Protein AF-0000000080181540 (afdb_homodimer)

Radius of gyration: 22.52 Å; Cα contacts (8 Å, |Δi|>4): 515; chains: 2; bounding box: 45×67×91 Å

Structure (mmCIF, N/CA/C/O backbone):
data_AF-0000000080181540-model_v1
#
loop_
_entity.id
_entity.type
_entity.pdbx_description
1 polymer 'Uncharacterized protein'
#
loop_
_atom_site.group_PDB
_atom_site.id
_atom_site.type_symbol
_atom_site.label_atom_id
_atom_site.label_alt_id
_atom_site.label_comp_id
_atom_site.label_asym_id
_atom_site.label_entity_id
_atom_site.label_seq_id
_atom_site.pdbx_PDB_ins_code
_atom_site.Cartn_x
_atom_site.Cartn_y
_atom_site.Cartn_z
_atom_site.occupancy
_atom_site.B_iso_or_equiv
_atom_site.auth_seq_id
_atom_site.auth_comp_id
_atom_site.auth_asym_id
_atom_site.auth_atom_id
_atom_site.pdbx_PDB_model_num
ATOM 1 N N . MET A 1 1 ? 17.625 3.254 46.406 1 24.72 1 MET A N 1
ATOM 2 C CA . MET A 1 1 ? 16.547 4.043 45.812 1 24.72 1 MET A CA 1
ATOM 3 C C . MET A 1 1 ? 16.484 3.85 44.312 1 24.72 1 MET A C 1
ATOM 5 O O . MET A 1 1 ? 17.438 4.195 43.594 1 24.72 1 MET A O 1
ATOM 9 N N . PRO A 1 2 ? 15.945 2.736 43.781 1 29.34 2 PRO A N 1
ATOM 10 C CA . PRO A 1 2 ? 15.961 2.256 42.406 1 29.34 2 PRO A CA 1
ATOM 11 C C . PRO A 1 2 ? 15.289 3.225 41.438 1 29.34 2 PRO A C 1
ATOM 13 O O . PRO A 1 2 ? 14.258 3.816 41.75 1 29.34 2 PRO A O 1
ATOM 16 N N . TYR A 1 3 ? 16.047 4.082 40.656 1 28.34 3 TYR A N 1
ATOM 17 C CA . TYR A 1 3 ? 15.773 5.07 39.594 1 28.34 3 TYR A CA 1
ATOM 18 C C . TYR A 1 3 ? 14.734 4.551 38.625 1 28.34 3 TYR A C 1
ATOM 20 O O . TYR A 1 3 ? 14.797 3.396 38.188 1 28.34 3 TYR A O 1
ATOM 28 N N . HIS A 1 4 ? 13.477 5.078 38.75 1 27.89 4 HIS A N 1
ATOM 29 C CA . HIS A 1 4 ? 12.25 4.969 37.969 1 27.89 4 HIS A CA 1
ATOM 30 C C . HIS A 1 4 ? 12.523 5.207 36.469 1 27.89 4 HIS A C 1
ATOM 32 O O . HIS A 1 4 ? 12.406 6.336 36 1 27.89 4 HIS A O 1
ATOM 38 N N . ARG A 1 5 ? 13.5 4.551 35.844 1 31.27 5 ARG A N 1
ATOM 39 C CA . ARG A 1 5 ? 13.766 4.543 34.406 1 31.27 5 ARG A CA 1
ATOM 40 C C . ARG A 1 5 ? 12.508 4.164 33.625 1 31.27 5 ARG A C 1
ATOM 42 O O . ARG A 1 5 ? 12.531 4.105 32.406 1 31.27 5 ARG A O 1
ATOM 49 N N . ARG A 1 6 ? 11.516 3.732 34.281 1 33.19 6 ARG A N 1
ATOM 50 C CA . ARG A 1 6 ? 10.391 3.15 33.562 1 33.19 6 ARG A CA 1
ATOM 51 C C . ARG A 1 6 ? 9.562 4.234 32.875 1 33.19 6 ARG A C 1
ATOM 53 O O . ARG A 1 6 ? 8.797 3.951 31.953 1 33.19 6 ARG A O 1
ATOM 60 N N . ASN A 1 7 ? 9.492 5.477 33.406 1 32.56 7 ASN A N 1
ATOM 61 C CA . ASN A 1 7 ? 8.453 6.398 32.969 1 32.56 7 ASN A CA 1
ATOM 62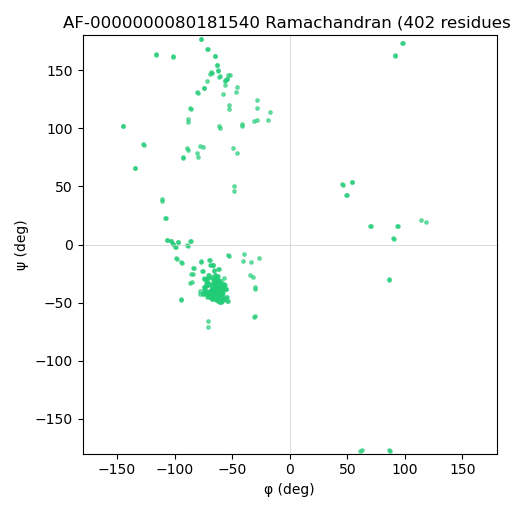 C C . ASN A 1 7 ? 8.859 7.129 31.688 1 32.56 7 ASN A C 1
ATOM 64 O O . ASN A 1 7 ? 8.023 7.723 31.016 1 32.56 7 ASN A O 1
ATOM 68 N N . ARG A 1 8 ? 10.18 7.27 31.453 1 34.5 8 ARG A N 1
ATOM 69 C CA . ARG A 1 8 ? 10.586 8.109 30.344 1 34.5 8 ARG A CA 1
ATOM 70 C C . ARG A 1 8 ? 10.258 7.449 29 1 34.5 8 ARG A C 1
ATOM 72 O O . ARG A 1 8 ? 10.016 8.133 28 1 34.5 8 ARG A O 1
ATOM 79 N N . ASN A 1 9 ? 10.383 6.152 28.984 1 33.97 9 ASN A N 1
ATOM 80 C CA . ASN A 1 9 ? 10.141 5.461 27.734 1 33.97 9 ASN A CA 1
ATOM 81 C C . ASN A 1 9 ? 8.672 5.547 27.312 1 33.97 9 ASN A C 1
ATOM 83 O O . ASN A 1 9 ? 8.367 5.625 26.125 1 33.97 9 ASN A O 1
ATOM 87 N N . THR A 1 10 ? 7.805 5.66 28.375 1 39.31 10 THR A N 1
ATOM 88 C CA . THR A 1 10 ? 6.379 5.797 28.078 1 39.31 10 THR A CA 1
ATOM 89 C C . THR A 1 10 ? 6.062 7.188 27.547 1 39.31 10 THR A C 1
ATOM 91 O O . THR A 1 10 ? 5.219 7.344 26.656 1 39.31 10 THR A O 1
ATOM 94 N N . ALA A 1 11 ? 6.805 8.148 28.125 1 38.81 11 ALA A N 1
ATOM 95 C CA . ALA A 1 11 ? 6.555 9.516 27.656 1 38.81 11 ALA A CA 1
ATOM 96 C C . ALA A 1 11 ? 7.016 9.688 26.219 1 38.81 11 ALA A C 1
ATOM 98 O O . ALA A 1 11 ? 6.359 10.375 25.422 1 38.81 11 ALA A O 1
ATOM 99 N N . ARG A 1 12 ? 8.102 9.148 25.922 1 35.53 12 ARG A N 1
ATOM 100 C CA . ARG A 1 12 ? 8.602 9.305 24.562 1 35.53 12 ARG A CA 1
ATOM 101 C C . ARG A 1 12 ? 7.719 8.562 23.562 1 35.53 12 ARG A C 1
ATOM 103 O O . ARG A 1 12 ? 7.453 9.07 22.469 1 35.53 12 ARG A O 1
ATOM 110 N N . THR A 1 13 ? 7.359 7.406 23.969 1 36.28 13 THR A N 1
ATOM 111 C CA . THR A 1 13 ? 6.449 6.691 23.078 1 36.28 13 THR A CA 1
ATOM 112 C C . THR A 1 13 ? 5.121 7.438 22.953 1 36.28 13 THR A C 1
ATOM 114 O O . THR A 1 13 ? 4.535 7.492 21.875 1 36.28 13 THR A O 1
ATOM 117 N N . LYS A 1 14 ? 4.707 8.086 24.109 1 38.94 14 LYS A N 1
ATOM 118 C CA . LYS A 1 14 ? 3.494 8.898 24.078 1 38.94 14 LYS A CA 1
ATOM 119 C C . LYS A 1 14 ? 3.666 10.109 23.156 1 38.94 14 LYS A C 1
ATOM 121 O O . LYS A 1 14 ? 2.764 10.445 22.391 1 38.94 14 LYS A O 1
ATOM 126 N N . ARG A 1 15 ? 4.824 10.656 23.281 1 37.53 15 ARG A N 1
ATOM 127 C CA . ARG A 1 15 ? 5.102 11.812 22.438 1 37.53 15 ARG A CA 1
ATOM 128 C C . ARG A 1 15 ? 5.195 11.422 20.969 1 37.53 15 ARG A C 1
ATOM 130 O O . ARG A 1 15 ? 4.777 12.18 20.094 1 37.53 15 ARG A O 1
ATOM 137 N N . PHE A 1 16 ? 5.762 10.336 20.781 1 34.97 16 PHE A N 1
ATOM 138 C CA . PHE A 1 16 ? 5.875 9.875 19.406 1 34.97 16 PHE A CA 1
ATOM 139 C C . PHE A 1 16 ? 4.5 9.578 18.812 1 34.97 16 PHE A C 1
ATOM 141 O O . PHE A 1 16 ? 4.215 9.938 17.672 1 34.97 16 PHE A O 1
ATOM 148 N N . GLU A 1 17 ? 3.754 8.875 19.578 1 38.06 17 GLU A N 1
ATOM 149 C CA . GLU A 1 17 ? 2.387 8.609 19.156 1 38.06 17 GLU A CA 1
ATOM 150 C C . GLU A 1 17 ? 1.594 9.906 19 1 38.06 17 GLU A C 1
ATOM 152 O O . GLU A 1 17 ? 0.849 10.07 18.031 1 38.06 17 GLU A O 1
ATOM 157 N N . ASP A 1 18 ? 1.862 10.766 19.938 1 38.16 18 ASP A N 1
ATOM 158 C CA . ASP A 1 18 ? 1.264 12.094 19.875 1 38.16 18 ASP A CA 1
ATOM 159 C C . ASP A 1 18 ? 1.778 12.867 18.672 1 38.16 18 ASP A C 1
ATOM 161 O O . ASP A 1 18 ? 1.017 13.578 18.016 1 38.16 18 ASP A O 1
ATOM 165 N N . ALA A 1 19 ? 2.971 12.734 18.5 1 36.72 19 ALA A N 1
ATOM 166 C CA . ALA A 1 19 ? 3.549 13.508 17.406 1 36.72 19 ALA A CA 1
ATOM 167 C C . ALA A 1 19 ? 3.064 13 16.062 1 36.72 19 ALA A C 1
ATOM 169 O O . ALA A 1 19 ? 2.773 13.789 15.156 1 36.72 19 ALA A O 1
ATOM 170 N N . GLY A 1 20 ? 3.066 11.734 15.922 1 37.88 20 GLY A N 1
ATOM 171 C CA . GLY A 1 20 ? 2.545 11.227 14.664 1 37.88 20 GLY A CA 1
ATOM 172 C C . GLY A 1 20 ? 1.104 11.625 14.406 1 37.88 20 GLY A C 1
ATOM 173 O O . GLY A 1 20 ? 0.758 12.055 13.305 1 37.88 20 GLY A O 1
ATOM 174 N N . LEU A 1 21 ? 0.32 11.461 15.516 1 38.78 21 LEU A N 1
ATOM 175 C CA . LEU A 1 21 ? -1.081 11.852 15.414 1 38.78 21 LEU A CA 1
ATOM 176 C C . LEU A 1 21 ? -1.219 13.367 15.375 1 38.78 21 LEU A C 1
ATOM 178 O O . LEU A 1 21 ? -2.021 13.906 14.609 1 38.78 21 LEU A O 1
ATOM 182 N N . ALA A 1 22 ? -0.462 13.992 16.234 1 39.03 22 ALA A N 1
ATOM 183 C CA . ALA A 1 22 ? -0.49 15.453 16.203 1 39.03 22 ALA A CA 1
ATOM 184 C C . ALA A 1 22 ? -0.076 15.977 14.82 1 39.03 22 ALA A C 1
ATOM 186 O O . ALA A 1 22 ? -0.662 16.938 14.312 1 39.03 22 ALA A O 1
ATOM 187 N N . GLN A 1 23 ? 0.859 15.383 14.344 1 39.62 23 GLN A N 1
ATOM 188 C CA . GLN A 1 23 ? 1.259 15.812 13.008 1 39.62 23 GLN A CA 1
ATOM 189 C C . GLN A 1 23 ? 0.175 15.5 11.977 1 39.62 23 GLN A C 1
ATOM 191 O O . GLN A 1 23 ? -0.087 16.297 11.078 1 39.62 23 GLN A O 1
ATOM 196 N N . HIS A 1 24 ? -0.395 14.32 12.172 1 41.56 24 HIS A N 1
ATOM 197 C CA . HIS A 1 24 ? -1.554 14.031 11.336 1 41.56 24 HIS A CA 1
ATOM 198 C C . HIS A 1 24 ? -2.688 15.016 11.602 1 41.56 24 HIS A C 1
ATOM 200 O O . HIS A 1 24 ? -3.301 15.531 10.664 1 41.56 24 HIS A O 1
ATOM 206 N N . VAL A 1 25 ? -2.887 15.211 12.906 1 42.09 25 VAL A N 1
ATOM 207 C CA . VAL A 1 25 ? -3.895 16.188 13.297 1 42.09 25 VAL A CA 1
ATOM 208 C C . VAL A 1 25 ? -3.498 17.578 12.781 1 42.09 25 VAL A C 1
ATOM 210 O O . VAL A 1 25 ? -4.34 18.328 12.289 1 42.09 25 VAL A O 1
ATOM 213 N N . GLY A 1 26 ? -2.365 17.844 13.031 1 41.84 26 GLY A N 1
ATOM 214 C CA . GLY A 1 26 ? -1.907 19.125 12.531 1 41.84 26 GLY A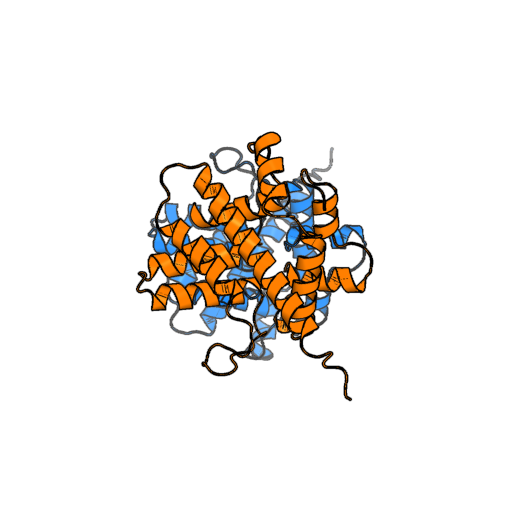 CA 1
ATOM 215 C C . GLY A 1 26 ? -2.041 19.266 11.023 1 41.84 26 GLY A C 1
ATOM 216 O O . GLY A 1 26 ? -2.4 20.328 10.523 1 41.84 26 GLY A O 1
ATOM 217 N N . CYS A 1 27 ? -1.767 18.172 10.406 1 39.34 27 CYS A N 1
ATOM 218 C CA . CYS A 1 27 ? -1.943 18.188 8.961 1 39.34 27 CYS A CA 1
ATOM 219 C C . CYS A 1 27 ? -3.414 18.328 8.594 1 39.34 27 CYS A C 1
ATOM 221 O O . CYS A 1 27 ? -3.754 19.062 7.66 1 39.34 27 CYS A O 1
ATOM 223 N N . CYS A 1 28 ? -4.188 17.5 9.328 1 40.72 28 CYS A N 1
ATOM 224 C CA . CYS A 1 28 ? -5.613 17.656 9.062 1 40.72 28 CYS A CA 1
ATOM 225 C C . CYS A 1 28 ? -6.078 19.062 9.414 1 40.72 28 CYS A C 1
ATOM 227 O O . CYS A 1 28 ? -6.895 19.656 8.695 1 40.72 28 CYS A O 1
ATOM 229 N N . ASP A 1 29 ? -5.574 19.516 10.516 1 42.09 29 ASP A N 1
ATOM 230 C CA . ASP A 1 29 ? -5.953 20.875 10.906 1 42.09 29 ASP A CA 1
ATOM 231 C C . ASP A 1 29 ? -5.453 21.906 9.883 1 42.09 29 ASP A C 1
ATOM 233 O O . ASP A 1 29 ? -6.133 22.891 9.602 1 42.09 29 ASP A O 1
ATOM 237 N N . ARG A 1 30 ? -4.359 21.812 9.43 1 40.66 30 ARG A N 1
ATOM 238 C CA . ARG A 1 30 ? -3.805 22.734 8.453 1 40.66 30 ARG A CA 1
ATOM 239 C C . ARG A 1 30 ? -4.586 22.688 7.145 1 40.66 30 ARG A C 1
ATOM 241 O O . ARG A 1 30 ? -4.789 23.719 6.496 1 40.66 30 ARG A O 1
ATOM 248 N N . LEU A 1 31 ? -4.875 21.531 6.715 1 39.16 31 LEU A N 1
ATOM 249 C CA . LEU A 1 31 ? -5.73 21.453 5.531 1 39.16 31 LEU A CA 1
ATOM 250 C C . LEU A 1 31 ? -7.055 22.172 5.781 1 39.16 31 LEU A C 1
ATOM 252 O O . LEU A 1 31 ? -7.641 22.734 4.855 1 39.16 31 LEU A O 1
ATOM 256 N N . ASP A 1 32 ? -7.488 22.062 6.98 1 37.94 32 ASP A N 1
ATOM 257 C CA . ASP A 1 32 ? -8.703 22.781 7.34 1 37.94 32 ASP A CA 1
ATOM 258 C C . ASP A 1 32 ? -8.477 24.297 7.328 1 37.94 32 ASP A C 1
ATOM 260 O O . ASP A 1 32 ? -9.375 25.062 6.973 1 37.94 32 ASP A O 1
ATOM 264 N N . ALA A 1 33 ? -7.461 24.688 7.883 1 39.09 33 ALA A N 1
ATOM 265 C CA . ALA A 1 33 ? -7.305 26.141 7.977 1 39.09 33 ALA A CA 1
ATOM 266 C C . ALA A 1 33 ? -7.289 26.781 6.594 1 39.09 33 ALA A C 1
ATOM 268 O O . ALA A 1 33 ? -7.645 27.953 6.441 1 39.09 33 ALA A O 1
ATOM 269 N N . GLY A 1 34 ? -6.738 26.188 5.688 1 36.19 34 GLY A N 1
ATOM 270 C CA . GLY A 1 34 ? -6.77 26.859 4.395 1 36.19 34 GLY A CA 1
ATOM 271 C C . GLY A 1 34 ? -8.102 26.719 3.686 1 36.19 34 GLY A C 1
ATOM 272 O O . GLY A 1 34 ? -8.344 27.391 2.682 1 36.19 34 GLY A O 1
ATOM 273 N N . ARG A 1 35 ? -8.734 25.469 3.766 1 39.38 35 ARG A N 1
ATOM 274 C CA . ARG A 1 35 ? -10.023 25.422 3.082 1 39.38 35 ARG A CA 1
ATOM 275 C C . ARG A 1 35 ? -11.148 25.844 4.016 1 39.38 35 ARG A C 1
ATOM 277 O O . ARG A 1 35 ? -11.172 25.469 5.188 1 39.38 35 ARG A O 1
ATOM 284 N N . GLY A 1 36 ? -11.719 26.984 3.918 1 36.34 36 GLY A N 1
ATOM 285 C CA . GLY A 1 36 ? -12.836 27.594 4.621 1 36.34 36 GLY A CA 1
ATOM 286 C C . GLY A 1 36 ? -13.875 26.578 5.078 1 36.34 36 GLY A C 1
ATOM 287 O O . GLY A 1 36 ? -14.508 26.75 6.117 1 36.34 36 GLY A O 1
ATOM 288 N N . ASP A 1 37 ? -14.531 25.844 4.18 1 35.19 37 ASP A N 1
ATOM 289 C CA . ASP A 1 37 ? -15.68 25.016 4.551 1 35.19 37 ASP A CA 1
ATOM 290 C C . ASP A 1 37 ? -15.234 23.703 5.18 1 35.19 37 ASP A C 1
ATOM 292 O O . ASP A 1 37 ? -14.727 22.812 4.488 1 35.19 37 ASP A O 1
ATOM 296 N N . LEU A 1 38 ? -14.812 23.734 6.355 1 38.53 38 LEU A N 1
ATOM 297 C CA . LEU A 1 38 ? -14.461 22.578 7.164 1 38.53 38 LEU A CA 1
ATOM 298 C C . LEU A 1 38 ? -15.57 21.531 7.129 1 38.53 38 LEU A C 1
ATOM 300 O O . LEU A 1 38 ? -16.703 21.812 7.535 1 38.53 38 LEU A O 1
ATOM 304 N N . ASP A 1 39 ? -15.594 20.734 6.152 1 38.56 39 ASP A N 1
ATOM 305 C CA . ASP A 1 39 ? -16.547 19.625 6.242 1 38.56 39 ASP A CA 1
ATOM 306 C C . ASP A 1 39 ? -16.359 18.859 7.543 1 38.56 39 ASP A C 1
ATOM 308 O O . ASP A 1 39 ? -15.234 18.625 7.977 1 38.56 39 ASP A O 1
ATOM 312 N N . PRO A 1 40 ? -17.328 18.766 8.398 1 40.25 40 PRO A N 1
ATOM 313 C CA . PRO A 1 40 ? -17.375 18.047 9.68 1 40.25 40 PRO A CA 1
ATOM 314 C C . PRO A 1 40 ? -16.562 16.75 9.664 1 40.25 40 PRO A C 1
ATOM 316 O O . PRO A 1 40 ? -16.078 16.312 10.711 1 40.25 40 PRO A O 1
ATOM 319 N N . HIS A 1 41 ? -16.406 16.219 8.586 1 39.53 41 HIS A N 1
ATOM 320 C CA . HIS A 1 41 ? -15.664 14.969 8.531 1 39.53 41 HIS A CA 1
ATOM 321 C C . HIS A 1 41 ? -14.18 15.195 8.797 1 39.53 41 HIS A C 1
ATOM 323 O O . HIS A 1 41 ? -13.508 14.344 9.375 1 39.53 41 HIS A O 1
ATOM 329 N N . ARG A 1 42 ? -13.797 16.359 8.5 1 41 42 ARG A N 1
ATOM 330 C CA . ARG A 1 42 ? -12.398 16.703 8.727 1 41 42 ARG A CA 1
ATOM 331 C C . ARG A 1 42 ? -12.117 16.875 10.219 1 41 42 ARG A C 1
ATOM 333 O O . ARG A 1 42 ? -11.047 16.5 10.703 1 41 42 ARG A O 1
ATOM 340 N N . VAL A 1 43 ? -13.062 17.484 10.844 1 40.94 43 VAL A N 1
ATOM 341 C CA . VAL A 1 43 ? -12.961 17.625 12.289 1 40.94 43 VAL A CA 1
ATOM 342 C C . VAL A 1 43 ? -12.844 16.266 12.945 1 40.94 43 VAL A C 1
ATOM 344 O O . VAL A 1 43 ? -12.07 16.078 13.891 1 40.94 43 VAL A O 1
ATOM 347 N N . THR A 1 44 ? -13.484 15.367 12.359 1 41.16 44 THR A N 1
ATOM 348 C CA . THR A 1 44 ? -13.477 14.055 12.984 1 41.16 44 THR A CA 1
ATOM 349 C C . THR A 1 44 ? -12.117 13.375 12.82 1 41.16 44 THR A C 1
ATOM 351 O O . THR A 1 44 ? -11.617 12.758 13.758 1 41.16 44 THR A O 1
ATOM 354 N N . LEU A 1 45 ? -11.508 13.695 11.688 1 43.31 45 LEU A N 1
ATOM 355 C CA . LEU A 1 45 ? -10.195 13.094 11.508 1 43.31 45 LEU A CA 1
ATOM 356 C C . LEU A 1 45 ? -9.172 13.742 12.445 1 43.31 45 LEU A C 1
ATOM 358 O O . LEU A 1 45 ? -8.297 13.062 12.984 1 43.31 45 LEU A O 1
ATOM 362 N N . SER A 1 46 ? -9.359 15.016 12.648 1 43.84 46 SER A N 1
ATOM 363 C CA . SER A 1 46 ? -8.5 15.719 13.586 1 43.84 46 SER A CA 1
ATOM 364 C C . SER A 1 46 ? -8.695 15.211 15.008 1 43.84 46 SER A C 1
ATOM 366 O O . SER A 1 46 ? -7.727 15.008 15.75 1 43.84 46 SER A O 1
ATOM 368 N N . ARG A 1 47 ? -9.961 15.062 15.32 1 42.12 47 ARG A N 1
ATOM 369 C CA . ARG A 1 47 ? -10.258 14.578 16.656 1 42.12 47 ARG A CA 1
ATOM 370 C C . ARG A 1 47 ? -9.828 13.117 16.828 1 42.12 47 ARG A C 1
ATOM 372 O O . ARG A 1 47 ? -9.336 12.727 17.891 1 42.12 47 ARG A O 1
ATOM 379 N N . ALA A 1 48 ? -10.078 12.398 15.789 1 41.56 48 ALA A N 1
ATOM 380 C CA . ALA A 1 48 ? -9.633 11.008 15.859 1 41.56 48 ALA A CA 1
ATOM 381 C C . ALA A 1 48 ? -8.109 10.93 15.969 1 41.56 48 ALA A C 1
ATOM 383 O O . ALA A 1 48 ? -7.582 10.086 16.703 1 41.56 48 ALA A O 1
ATOM 384 N N . ALA A 1 49 ? -7.449 11.781 15.25 1 41.62 49 ALA A N 1
ATOM 385 C CA . ALA A 1 49 ? -5.992 11.836 15.344 1 41.62 49 ALA A CA 1
ATOM 386 C C . ALA A 1 49 ? -5.555 12.336 16.719 1 41.62 49 ALA A C 1
ATOM 388 O O . ALA A 1 49 ? -4.57 11.844 17.281 1 41.62 49 ALA A O 1
ATOM 389 N N . LYS A 1 50 ? -6.309 13.281 17.203 1 41.97 50 LYS A N 1
ATOM 390 C CA . LYS A 1 50 ? -6.035 13.805 18.547 1 41.97 50 LYS A CA 1
ATOM 391 C C . LYS A 1 50 ? -6.371 12.766 19.609 1 41.97 50 LYS A C 1
ATOM 393 O O . LYS A 1 50 ? -5.68 12.664 20.625 1 41.97 50 LYS A O 1
ATOM 398 N N . GLY A 1 51 ? -7.48 12.109 19.516 1 39.06 51 GLY A N 1
ATOM 399 C CA . GLY A 1 51 ? -7.852 11.062 20.453 1 39.06 51 GLY A CA 1
ATOM 400 C C . GLY A 1 51 ? -6.902 9.883 20.438 1 39.06 51 GLY A C 1
ATOM 401 O O . GLY A 1 51 ? -6.738 9.203 21.453 1 39.06 51 GLY A O 1
ATOM 402 N N . GLN A 1 52 ? -6.324 9.578 19.297 1 38.16 52 GLN A N 1
ATOM 403 C CA . GLN A 1 52 ? -5.301 8.539 19.219 1 38.16 52 GLN A CA 1
ATOM 404 C C . GLN A 1 52 ? -4.059 8.938 20.016 1 38.16 52 GLN A C 1
ATOM 406 O O . GLN A 1 52 ? -3.352 8.07 20.547 1 38.16 52 GLN A O 1
ATOM 411 N N . ALA A 1 53 ? -3.697 10.133 20.078 1 36.66 53 ALA A N 1
ATOM 412 C CA . ALA A 1 53 ? -2.51 10.547 20.812 1 36.66 53 ALA A CA 1
ATOM 413 C C . ALA A 1 53 ? -2.658 10.25 22.312 1 36.66 53 ALA A C 1
ATOM 415 O O . ALA A 1 53 ? -1.666 10.008 23 1 36.66 53 ALA A O 1
ATOM 416 N N . GLY A 1 54 ? -3.836 10.242 22.828 1 33.72 54 GLY A N 1
ATOM 417 C CA . GLY A 1 54 ? -4.039 10.039 24.25 1 33.72 54 GLY A CA 1
ATOM 418 C C . GLY A 1 54 ? -4.129 8.578 24.641 1 33.72 54 GLY A C 1
ATOM 419 O O . GLY A 1 54 ? -4.133 8.25 25.828 1 33.72 54 GLY A O 1
ATOM 420 N N . ARG A 1 55 ? -4.652 7.742 23.828 1 33.16 55 ARG A N 1
ATOM 421 C CA . ARG A 1 55 ? -4.871 6.398 24.359 1 33.16 55 ARG A CA 1
ATOM 422 C C . ARG A 1 55 ? -3.643 5.52 24.141 1 33.16 55 ARG A C 1
ATOM 424 O O . ARG A 1 55 ? -3.256 5.258 23 1 33.16 55 ARG A O 1
ATOM 431 N N . THR A 1 56 ? -2.617 5.574 25 1 32.75 56 THR A N 1
ATOM 432 C CA . THR A 1 56 ? -1.514 4.633 25.141 1 32.75 56 THR A CA 1
ATOM 433 C C . THR A 1 56 ? -2.029 3.195 25.156 1 32.75 56 THR A C 1
ATOM 435 O O . THR A 1 56 ? -3.137 2.932 25.625 1 32.75 56 THR A O 1
ATOM 438 N N . PRO A 1 57 ? -1.373 2.291 24.312 1 32.44 57 PRO A N 1
ATOM 439 C CA . PRO A 1 57 ? -1.652 0.855 24.406 1 32.44 57 PRO A CA 1
ATOM 440 C C . PRO A 1 57 ? -1.812 0.364 25.828 1 32.44 57 PRO A C 1
ATOM 442 O O . PRO A 1 57 ? -1.966 -0.838 26.062 1 32.44 57 PRO A O 1
ATOM 445 N N . ALA A 1 58 ? -1.568 1.068 26.844 1 30.03 58 ALA A N 1
ATOM 446 C CA . ALA A 1 58 ? -1.599 0.353 28.109 1 30.03 58 ALA A CA 1
ATOM 447 C C . ALA A 1 58 ? -2.947 -0.325 28.328 1 30.03 58 ALA A C 1
ATOM 449 O O . ALA A 1 58 ? -3.145 -1.024 29.328 1 30.03 58 ALA A O 1
ATOM 450 N N . GLN A 1 59 ? -4.078 0.146 27.812 1 32.56 59 GLN A N 1
ATOM 451 C CA . GLN A 1 59 ? -5.246 -0.572 28.312 1 32.56 59 GLN A CA 1
ATOM 452 C C . GLN A 1 59 ? -5.414 -1.912 27.609 1 32.56 59 GLN A C 1
ATOM 454 O O . GLN A 1 59 ? -5.676 -1.956 26.406 1 32.56 59 GLN A O 1
ATOM 459 N N . GLY A 1 60 ? -4.801 -3.047 27.953 1 32.69 60 GLY A N 1
ATOM 460 C CA . GLY A 1 60 ? -4.805 -4.484 27.719 1 32.69 60 G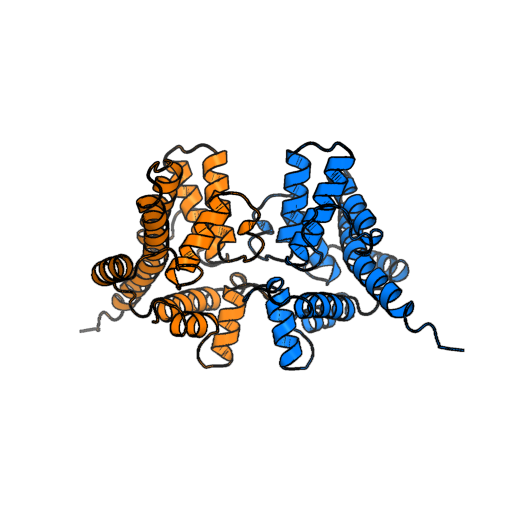LY A CA 1
ATOM 461 C C . GLY A 1 60 ? -6.18 -5.023 27.375 1 32.69 60 GLY A C 1
ATOM 462 O O . GLY A 1 60 ? -6.336 -6.223 27.141 1 32.69 60 GLY A O 1
ATOM 463 N N . GLY A 1 61 ? -7.316 -4.57 27.969 1 31.14 61 GLY A N 1
ATOM 464 C CA . GLY A 1 61 ? -8.5 -5.406 28.047 1 31.14 61 GLY A CA 1
ATOM 465 C C . GLY A 1 61 ? -9.18 -5.594 26.703 1 31.14 61 GLY A C 1
ATOM 466 O O . GLY A 1 61 ? -9.984 -6.508 26.531 1 31.14 61 GLY A O 1
ATOM 467 N N . ASN A 1 62 ? -9.742 -4.562 26.078 1 29.59 62 ASN A N 1
ATOM 468 C CA . ASN A 1 62 ? -10.789 -4.922 25.125 1 29.59 62 ASN A CA 1
ATOM 469 C C . ASN A 1 62 ? -10.211 -5.574 23.875 1 29.59 62 ASN A C 1
ATOM 471 O O . ASN A 1 62 ? -9.016 -5.449 23.594 1 29.59 62 ASN A O 1
ATOM 475 N N . GLY A 1 63 ? -10.891 -6.629 23.312 1 30.84 63 GLY A N 1
ATOM 476 C CA . GLY A 1 63 ? -10.797 -7.562 22.203 1 30.84 63 GLY A CA 1
ATOM 477 C C . GLY A 1 63 ? -10.008 -7.012 21.031 1 30.84 63 GLY A C 1
ATOM 478 O O . GLY A 1 63 ? -10.148 -7.492 19.906 1 30.84 63 GLY A O 1
ATOM 479 N N . PHE A 1 64 ? -9.805 -5.793 21.172 1 31.67 64 PHE A N 1
ATOM 480 C CA . PHE A 1 64 ? -9.078 -5.391 19.984 1 31.67 64 PHE A CA 1
ATOM 481 C C . PHE A 1 64 ? -7.785 -6.184 19.844 1 31.67 64 PHE A C 1
ATOM 483 O O . PHE A 1 64 ? -7.215 -6.633 20.844 1 31.67 64 PHE A O 1
ATOM 490 N N . SER A 1 65 ? -7.52 -6.75 18.75 1 36.09 65 SER A N 1
ATOM 491 C CA . SER A 1 65 ? -6.352 -7.562 18.422 1 36.09 65 SER A CA 1
ATOM 492 C C . SER A 1 65 ? -5.137 -7.137 19.25 1 36.09 65 SER A C 1
ATOM 494 O O . SER A 1 65 ? -4.996 -5.965 19.594 1 36.09 65 SER A O 1
ATOM 496 N N . LYS A 1 66 ? -4.504 -7.973 20.141 1 41.41 66 LYS A N 1
ATOM 497 C CA . LYS A 1 66 ? -3.227 -7.734 20.812 1 41.41 66 LYS A CA 1
ATOM 498 C C . LYS A 1 66 ? -2.441 -6.629 20.109 1 41.41 66 LYS A C 1
ATOM 500 O O . LYS A 1 66 ? -2.279 -6.648 18.891 1 41.41 66 LYS A O 1
ATOM 505 N N . PRO A 1 67 ? -2.182 -5.477 20.688 1 50.94 67 PRO A N 1
ATOM 506 C CA . PRO A 1 67 ? -1.218 -4.457 20.266 1 50.94 67 PRO A CA 1
ATOM 507 C C . PRO A 1 67 ? -0.002 -5.051 19.547 1 50.94 67 PRO A C 1
ATOM 509 O O . PRO A 1 67 ? 0.395 -6.18 19.844 1 50.94 67 PRO A O 1
ATOM 512 N N . GLU A 1 68 ? 0.107 -4.898 18.203 1 63.56 68 GLU A N 1
ATOM 513 C CA . GLU A 1 68 ? 1.357 -4.996 17.453 1 63.56 68 GLU A CA 1
ATOM 514 C C . GLU A 1 68 ? 1.306 -6.133 16.438 1 63.56 68 GLU A C 1
ATOM 516 O O . GLU A 1 68 ? 2.342 -6.574 15.938 1 63.56 68 GLU A O 1
ATOM 521 N N . LYS A 1 69 ? -0.017 -6.484 16.172 1 80.06 69 LYS A N 1
ATOM 522 C CA . LYS A 1 69 ? 0.004 -7.574 15.195 1 80.06 69 LYS A CA 1
ATOM 523 C C . LYS A 1 69 ? -0.242 -7.055 13.781 1 80.06 69 LYS A C 1
ATOM 525 O O . LYS A 1 69 ? -0.022 -7.773 12.805 1 80.06 69 LYS A O 1
ATOM 530 N N . ALA A 1 70 ? -0.67 -5.781 13.797 1 91 70 ALA A N 1
ATOM 531 C CA . ALA A 1 70 ? -0.935 -5.215 12.477 1 91 70 ALA A CA 1
ATOM 532 C C . ALA A 1 70 ? -0.002 -4.047 12.18 1 91 70 ALA A C 1
ATOM 534 O O . ALA A 1 70 ? 0.637 -3.51 13.086 1 91 70 ALA A O 1
ATOM 535 N N . ARG A 1 71 ? 0.062 -3.713 10.914 1 92.88 71 ARG A N 1
ATOM 536 C CA . ARG A 1 71 ? 0.793 -2.514 10.516 1 92.88 71 ARG A CA 1
ATOM 537 C C . ARG A 1 71 ? 0.333 -1.3 11.312 1 92.88 71 ARG A C 1
ATOM 539 O O . ARG A 1 71 ? -0.846 -1.183 11.656 1 92.88 71 ARG A O 1
ATOM 546 N N . PHE A 1 72 ? 1.3 -0.389 11.586 1 88.06 72 PHE A N 1
ATOM 547 C CA . PHE A 1 72 ? 0.949 0.776 12.391 1 88.06 72 PHE A CA 1
ATOM 548 C C . PHE A 1 72 ? -0.185 1.56 11.742 1 88.06 72 PHE A C 1
ATOM 550 O O . PHE A 1 72 ? -1.028 2.131 12.438 1 88.06 72 PHE A O 1
ATOM 557 N N . GLU A 1 73 ? -0.252 1.631 10.367 1 90.38 73 GLU A N 1
ATOM 558 C CA . GLU A 1 73 ? -1.326 2.318 9.656 1 90.38 73 GLU A CA 1
ATOM 559 C C . GLU A 1 73 ? -2.686 1.714 9.992 1 90.38 73 GLU A C 1
ATOM 561 O O . GLU A 1 73 ? -3.654 2.441 10.219 1 90.38 73 GLU A O 1
ATOM 566 N N . VAL A 1 74 ? -2.715 0.386 10.031 1 92.19 74 VAL A N 1
ATOM 567 C CA . VAL A 1 74 ? -3.953 -0.341 10.289 1 92.19 74 VAL A CA 1
ATOM 568 C C . VAL A 1 74 ? -4.355 -0.178 11.75 1 92.19 74 VAL A C 1
ATOM 570 O O . VAL A 1 74 ? -5.531 0.021 12.062 1 92.19 74 VAL A O 1
ATOM 573 N N . GLU A 1 75 ? -3.383 -0.235 12.586 1 85.94 75 GLU A N 1
ATOM 574 C CA . GLU A 1 75 ? -3.688 -0.031 14 1 85.94 75 GLU A CA 1
ATOM 575 C C . GLU A 1 75 ? -4.242 1.368 14.25 1 85.94 75 GLU A C 1
ATOM 577 O O . GLU A 1 75 ? -5.199 1.535 15.008 1 85.94 75 GLU A O 1
ATOM 582 N N . GLY A 1 76 ? -3.615 2.365 13.625 1 84.69 76 GLY A N 1
ATOM 583 C CA . GLY A 1 76 ? -4.168 3.707 13.711 1 84.69 76 GLY A CA 1
ATOM 584 C C . GLY A 1 76 ? -5.57 3.816 13.141 1 84.69 76 GLY A C 1
ATOM 585 O O . GLY A 1 76 ? -6.426 4.492 13.711 1 84.69 76 GLY A O 1
ATOM 586 N N . ALA A 1 77 ? -5.801 3.172 12.016 1 90 77 ALA A N 1
ATOM 587 C CA . ALA A 1 77 ? -7.121 3.162 11.398 1 90 77 ALA A CA 1
ATOM 588 C C . ALA A 1 77 ? -8.148 2.498 12.305 1 90 77 ALA A C 1
ATOM 590 O O . ALA A 1 77 ? -9.273 2.986 12.445 1 90 77 ALA A O 1
ATOM 591 N N . ASP A 1 78 ? -7.754 1.407 12.93 1 87.94 78 ASP A N 1
ATOM 592 C CA . ASP A 1 78 ? -8.641 0.698 13.852 1 87.94 78 ASP A CA 1
ATOM 593 C C . ASP A 1 78 ? -9.023 1.579 15.039 1 87.94 78 ASP A C 1
ATOM 595 O O . ASP A 1 78 ? -10.18 1.604 15.453 1 87.94 78 ASP A O 1
ATOM 599 N N . LEU A 1 79 ? -8.047 2.215 15.539 1 82.5 79 LEU A N 1
ATOM 600 C CA . LEU A 1 79 ? -8.305 3.096 16.672 1 82.5 79 LEU A CA 1
ATOM 601 C C . LEU A 1 79 ? -9.273 4.207 16.297 1 82.5 79 LEU A C 1
ATOM 603 O O . LEU A 1 79 ? -10.227 4.48 17.016 1 82.5 79 LEU A O 1
ATOM 607 N N . ALA A 1 80 ? -9.055 4.832 15.141 1 83.88 80 ALA A N 1
ATOM 608 C CA . ALA A 1 80 ? -9.945 5.887 14.664 1 83.88 80 ALA A CA 1
ATOM 609 C C . ALA A 1 80 ? -11.359 5.355 14.453 1 83.88 80 ALA A C 1
ATOM 611 O O . ALA A 1 80 ? -12.344 6.008 14.82 1 83.88 80 ALA A O 1
ATOM 612 N N . ALA A 1 81 ? -11.484 4.188 13.859 1 88.25 81 ALA A N 1
ATOM 613 C CA . ALA A 1 81 ? -12.781 3.57 13.609 1 88.25 81 ALA A CA 1
ATOM 614 C C . ALA A 1 81 ? -13.531 3.322 14.914 1 88.25 81 ALA A C 1
ATOM 616 O O . ALA A 1 81 ? -14.734 3.594 15.008 1 88.25 81 ALA A O 1
ATOM 617 N N . ALA A 1 82 ? -12.844 2.807 15.914 1 85.5 82 ALA A N 1
ATOM 618 C CA . ALA A 1 82 ? -13.461 2.541 17.219 1 85.5 82 ALA A CA 1
ATOM 619 C C . ALA A 1 82 ? -13.977 3.828 17.844 1 85.5 82 ALA A C 1
ATOM 621 O O . ALA A 1 82 ? -15.109 3.881 18.328 1 85.5 82 ALA A O 1
ATOM 622 N N . LEU A 1 83 ? -13.141 4.824 17.797 1 78.12 83 LEU A N 1
ATOM 623 C CA . LEU A 1 83 ? -13.5 6.105 18.391 1 78.12 83 LEU A CA 1
ATOM 624 C C . LEU A 1 83 ? -14.719 6.703 17.688 1 78.12 83 LEU A C 1
ATOM 626 O O . LEU A 1 83 ? -15.656 7.152 18.359 1 78.12 83 LEU A O 1
ATOM 630 N N . LEU A 1 84 ? -14.75 6.684 16.375 1 81.81 84 LEU A N 1
ATOM 631 C CA . LEU A 1 84 ? -15.852 7.254 15.602 1 81.81 84 LEU A CA 1
ATOM 632 C C . LEU A 1 84 ? -17.141 6.469 15.828 1 81.81 84 LEU A C 1
ATOM 634 O O . LEU A 1 84 ? -18.219 7.055 15.914 1 81.81 84 LEU A O 1
ATOM 638 N N . THR A 1 85 ? -17 5.164 15.906 1 88.38 85 THR A N 1
ATOM 639 C CA . THR A 1 85 ? -18.156 4.316 16.172 1 88.38 85 THR A CA 1
ATOM 640 C C . THR A 1 85 ? -18.75 4.625 17.547 1 88.38 85 THR A C 1
ATOM 642 O O . THR A 1 85 ? -19.969 4.746 17.688 1 88.38 85 THR A O 1
ATOM 645 N N . GLU A 1 86 ? -17.906 4.789 18.5 1 83.94 86 GLU A N 1
ATOM 646 C CA . GLU A 1 86 ? -18.328 5.129 19.859 1 83.94 86 GLU A CA 1
ATOM 647 C C . GLU A 1 86 ? -19.047 6.473 19.891 1 83.94 86 GLU A C 1
ATOM 649 O O . GLU A 1 86 ? -20 6.66 20.656 1 83.94 86 GLU A O 1
ATOM 654 N N . HIS A 1 87 ? -18.672 7.32 19.031 1 85.44 87 HIS A N 1
ATOM 655 C CA . HIS A 1 87 ? -19.266 8.656 19 1 85.44 87 HIS A CA 1
ATOM 656 C C . HIS A 1 87 ? -20.5 8.68 18.094 1 85.44 87 HIS A C 1
ATOM 658 O O . HIS A 1 87 ? -21.031 9.75 17.797 1 85.44 87 HIS A O 1
ATOM 664 N N . GLY A 1 88 ? -20.844 7.582 17.5 1 87.69 88 GLY A N 1
ATOM 665 C CA . GLY A 1 88 ? -22.125 7.445 16.828 1 87.69 88 GLY A CA 1
ATOM 666 C C . GLY A 1 88 ? -22.062 7.785 15.359 1 87.69 88 GLY A C 1
ATOM 667 O O . GLY A 1 88 ? -23.094 8 14.719 1 87.69 88 GLY A O 1
ATOM 668 N N . CYS A 1 89 ? -20.859 7.84 14.789 1 84.06 89 CYS A N 1
ATOM 669 C CA . CYS A 1 89 ? -20.734 8.094 13.359 1 84.06 89 CYS A CA 1
ATOM 670 C C . CYS A 1 89 ? -21.281 6.918 12.547 1 84.06 89 CYS A C 1
ATOM 672 O O . CYS A 1 89 ? -21.234 5.773 13 1 84.06 89 CYS A O 1
ATOM 674 N N . ASP A 1 90 ? -21.828 7.262 11.383 1 90 90 ASP A N 1
ATOM 675 C CA . ASP A 1 90 ? -22.375 6.203 10.547 1 90 90 ASP A CA 1
ATOM 676 C C . ASP A 1 90 ? -21.266 5.355 9.93 1 90 90 ASP A C 1
ATOM 678 O O . ASP A 1 90 ? -20.094 5.75 9.945 1 90 90 ASP A O 1
ATOM 682 N N . ARG A 1 91 ? -21.656 4.246 9.367 1 93.69 91 ARG A N 1
ATOM 683 C CA . ARG A 1 91 ? -20.719 3.242 8.867 1 93.69 91 ARG A CA 1
ATOM 684 C C . ARG A 1 91 ? -19.906 3.787 7.703 1 93.69 91 ARG A C 1
ATOM 686 O O . ARG A 1 91 ? -18.719 3.473 7.57 1 93.69 91 ARG A O 1
ATOM 693 N N . ALA A 1 92 ? -20.5 4.582 6.895 1 88.44 92 ALA A N 1
ATOM 694 C CA . ALA A 1 92 ? -19.797 5.117 5.727 1 88.44 92 ALA A CA 1
ATOM 695 C C . ALA A 1 92 ? -18.688 6.074 6.145 1 88.44 92 ALA A C 1
ATOM 697 O O . ALA A 1 92 ? -17.594 6.031 5.586 1 88.44 92 ALA A O 1
ATOM 698 N N . THR A 1 93 ? -19 6.867 7.121 1 82.94 93 THR A N 1
ATOM 699 C CA . THR A 1 93 ? -18 7.781 7.664 1 82.94 93 THR A CA 1
ATOM 700 C C . THR A 1 93 ? -16.859 7.012 8.312 1 82.94 93 THR A C 1
ATOM 702 O O . THR A 1 93 ? -15.68 7.293 8.055 1 82.94 93 THR A O 1
ATOM 705 N N . VAL A 1 94 ? -17.188 6 9.062 1 90.38 94 VAL A N 1
ATOM 706 C CA . VAL A 1 94 ? -16.188 5.191 9.766 1 90.38 94 VAL A CA 1
ATOM 707 C C . VAL A 1 94 ? -15.297 4.477 8.758 1 90.38 94 VAL A C 1
ATOM 709 O O . VAL A 1 94 ? -14.07 4.5 8.883 1 90.38 94 VAL A O 1
ATOM 712 N N . ASP A 1 95 ? -15.914 4 7.746 1 92.81 95 ASP A N 1
ATOM 713 C CA . ASP A 1 95 ? -15.18 3.27 6.719 1 92.81 95 ASP A CA 1
ATOM 714 C C . ASP A 1 95 ? -14.25 4.199 5.941 1 92.81 95 ASP A C 1
ATOM 716 O O . ASP A 1 95 ? -13.109 3.844 5.645 1 92.81 95 ASP A O 1
ATOM 720 N N . GLY A 1 96 ? -14.727 5.359 5.641 1 90.44 96 GLY A N 1
ATOM 721 C CA . GLY A 1 96 ? -13.922 6.332 4.918 1 90.44 96 GLY A CA 1
ATOM 722 C C . GLY A 1 96 ? -12.703 6.793 5.691 1 90.44 96 GLY A C 1
ATOM 723 O O . GLY A 1 96 ? -11.609 6.895 5.133 1 90.44 96 GLY A O 1
ATOM 724 N N . VAL A 1 97 ? -12.898 7.004 6.949 1 87.5 97 VAL A N 1
ATOM 725 C CA . VAL A 1 97 ? -11.789 7.453 7.789 1 87.5 97 VAL A CA 1
ATOM 726 C C . VAL A 1 97 ? -10.781 6.32 7.969 1 87.5 97 VAL A C 1
ATOM 728 O O . VAL A 1 97 ? -9.57 6.539 7.879 1 87.5 97 VAL A O 1
ATOM 731 N N . TRP A 1 98 ? -11.32 5.117 8.188 1 92.62 98 TRP A N 1
ATOM 732 C CA . TRP A 1 98 ? -10.438 3.963 8.297 1 92.62 98 TRP A CA 1
ATOM 733 C C . TRP A 1 98 ? -9.555 3.838 7.059 1 92.62 98 TRP A C 1
ATOM 735 O O . TRP A 1 98 ? -8.336 3.697 7.168 1 92.62 98 TRP A O 1
ATOM 745 N N . GLU A 1 99 ? -10.172 3.988 5.945 1 95.5 99 GLU A N 1
ATOM 746 C CA . GLU A 1 99 ? -9.461 3.826 4.68 1 95.5 99 GLU A CA 1
ATOM 747 C C . GLU A 1 99 ? -8.406 4.914 4.5 1 95.5 99 GLU A C 1
ATOM 749 O O . GLU A 1 99 ? -7.273 4.633 4.094 1 95.5 99 GLU A O 1
ATOM 754 N N . ALA A 1 100 ? -8.742 6.098 4.801 1 90.44 100 ALA A N 1
ATOM 755 C CA . ALA A 1 100 ? -7.824 7.223 4.625 1 90.44 100 ALA A CA 1
ATOM 756 C C . ALA A 1 100 ? -6.582 7.051 5.492 1 90.44 100 ALA A C 1
ATOM 758 O O . ALA A 1 100 ? -5.461 7.281 5.031 1 90.44 100 ALA A O 1
ATOM 759 N N . ILE A 1 101 ? -6.793 6.551 6.699 1 89.44 101 ILE A N 1
ATOM 760 C CA . ILE A 1 101 ? -5.676 6.375 7.621 1 89.44 101 ILE A CA 1
ATOM 761 C C . ILE A 1 101 ? -4.84 5.168 7.199 1 89.44 101 ILE A C 1
ATOM 763 O O . ILE A 1 101 ? -3.611 5.25 7.145 1 89.44 101 ILE A O 1
ATOM 767 N N . ALA A 1 102 ? -5.469 4.121 6.828 1 94.5 102 ALA A N 1
ATOM 768 C CA . ALA A 1 102 ? -4.773 2.889 6.461 1 94.5 102 ALA A CA 1
ATOM 769 C C . ALA A 1 102 ? -3.934 3.088 5.199 1 94.5 102 ALA A C 1
ATOM 771 O O . ALA A 1 102 ? -2.854 2.506 5.07 1 94.5 102 ALA A O 1
ATOM 772 N N . LEU A 1 103 ? -4.375 3.973 4.332 1 96.5 103 LEU A N 1
ATOM 773 C CA . LEU A 1 103 ? -3.768 4.055 3.01 1 96.5 103 LEU A CA 1
ATOM 774 C C . LEU A 1 103 ? -2.824 5.246 2.916 1 96.5 103 LEU A C 1
ATOM 776 O O . LEU A 1 103 ? -2.178 5.453 1.887 1 96.5 103 LEU A O 1
ATOM 780 N N . HIS A 1 104 ? -2.604 6.027 3.994 1 93.25 104 HIS A N 1
ATOM 781 C CA . HIS A 1 104 ? -1.92 7.309 3.848 1 93.25 104 HIS A CA 1
ATOM 782 C C . HIS A 1 104 ? -0.467 7.109 3.426 1 93.25 104 HIS A C 1
ATOM 784 O O . HIS A 1 104 ? 0.157 8.031 2.889 1 93.25 104 HIS A O 1
ATOM 790 N N . THR A 1 105 ? 0.056 5.863 3.613 1 95.38 105 THR A N 1
ATOM 791 C CA . THR A 1 105 ? 1.434 5.598 3.211 1 95.38 105 THR A CA 1
ATOM 792 C C . THR A 1 105 ? 1.476 4.855 1.879 1 95.38 105 THR A C 1
ATOM 794 O O . THR A 1 105 ? 2.549 4.461 1.416 1 95.38 105 THR A O 1
ATOM 797 N N . SER A 1 106 ? 0.338 4.574 1.303 1 97.19 106 SER A N 1
ATOM 798 C CA . SER A 1 106 ? 0.261 3.861 0.033 1 97.19 106 SER A CA 1
ATOM 799 C C . SER A 1 106 ? 0.205 4.828 -1.144 1 97.19 106 SER A C 1
ATOM 801 O O . SER A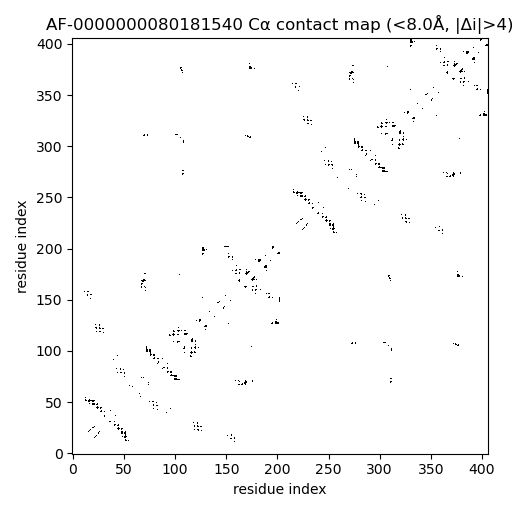 1 106 ? -0.833 4.965 -1.794 1 97.19 106 SER A O 1
ATOM 803 N N . GLY A 1 107 ? 1.376 5.398 -1.425 1 95.75 107 GLY A N 1
ATOM 804 C CA . GLY A 1 107 ? 1.453 6.363 -2.512 1 95.75 107 GLY A CA 1
ATOM 805 C C . GLY A 1 107 ? 0.97 5.809 -3.838 1 95.75 107 GLY A C 1
ATOM 806 O O . GLY A 1 107 ? 1.257 4.656 -4.176 1 95.75 107 GLY A O 1
ATOM 807 N N . GLY A 1 108 ? 0.251 6.641 -4.641 1 95.56 108 GLY A N 1
ATOM 808 C CA . GLY A 1 108 ? -0.302 6.238 -5.922 1 95.56 108 GLY A CA 1
ATOM 809 C C . GLY A 1 108 ? -1.669 5.59 -5.809 1 95.56 108 GLY A C 1
ATOM 810 O O . GLY A 1 108 ? -2.467 5.641 -6.746 1 95.56 108 GLY A O 1
ATOM 811 N N . ILE A 1 109 ? -1.91 4.926 -4.672 1 97.25 109 ILE A N 1
ATOM 812 C CA . ILE A 1 109 ? -3.201 4.285 -4.449 1 97.25 109 ILE A CA 1
ATOM 813 C C . ILE A 1 109 ? -4.113 5.227 -3.662 1 97.25 109 ILE A C 1
ATOM 815 O O . ILE A 1 109 ? -5.266 5.449 -4.047 1 97.25 109 ILE A O 1
ATOM 819 N N . ALA A 1 110 ? -3.594 5.805 -2.598 1 95.94 110 ALA A N 1
ATOM 820 C CA . ALA A 1 110 ? -4.379 6.68 -1.731 1 95.94 110 ALA A CA 1
ATOM 821 C C . ALA A 1 110 ? -5.012 7.816 -2.529 1 95.94 110 ALA A C 1
ATOM 823 O O . ALA A 1 110 ? -6.184 8.148 -2.332 1 95.94 110 ALA A O 1
ATOM 824 N N . GLU A 1 111 ? -4.285 8.344 -3.492 1 94.25 111 GLU A N 1
ATOM 825 C CA . GLU A 1 111 ? -4.734 9.492 -4.266 1 94.25 111 GLU A CA 1
ATOM 826 C C . GLU A 1 111 ? -5.902 9.125 -5.176 1 94.25 111 GLU A C 1
ATOM 828 O O . GLU A 1 111 ? -6.59 10.008 -5.699 1 94.25 111 GLU A O 1
ATOM 833 N N . ARG A 1 112 ? -6.109 7.836 -5.312 1 95.06 112 ARG A N 1
ATOM 834 C CA . ARG A 1 112 ? -7.137 7.367 -6.238 1 95.06 112 ARG A CA 1
ATOM 835 C C . ARG A 1 112 ? -8.352 6.84 -5.484 1 95.06 112 ARG A C 1
ATOM 837 O O . ARG A 1 112 ? -9.289 6.312 -6.094 1 95.06 112 ARG A O 1
ATOM 844 N N . ARG A 1 113 ? -8.328 6.965 -4.133 1 95.19 113 ARG A N 1
ATOM 845 C CA . ARG A 1 113 ? -9.398 6.379 -3.33 1 95.19 113 ARG A CA 1
ATOM 846 C C . ARG A 1 113 ? -10.266 7.461 -2.697 1 95.19 113 ARG A C 1
ATOM 848 O O . ARG A 1 113 ? -10.68 7.336 -1.542 1 95.19 113 ARG A O 1
ATOM 855 N N . GLY A 1 114 ? -10.547 8.555 -3.428 1 87.62 114 GLY A N 1
ATOM 856 C CA . GLY A 1 114 ? -11.492 9.57 -2.98 1 87.62 114 GLY A CA 1
ATOM 857 C C . GLY A 1 114 ? -10.82 10.766 -2.332 1 87.62 114 GLY A C 1
ATOM 858 O O . GLY A 1 114 ? -9.609 10.75 -2.09 1 87.62 114 GLY A O 1
ATOM 859 N N . ALA A 1 115 ? -11.648 11.758 -2.053 1 84.25 115 ALA A N 1
ATOM 860 C CA . ALA A 1 115 ? -11.156 13.055 -1.608 1 84.25 115 ALA A CA 1
ATOM 861 C C . ALA A 1 115 ? -10.523 12.961 -0.225 1 84.25 115 ALA A C 1
ATOM 863 O O . ALA A 1 115 ? -9.477 13.562 0.03 1 84.25 115 ALA A O 1
ATOM 864 N N . LEU A 1 116 ? -11.141 12.133 0.625 1 85.44 116 LEU A N 1
ATOM 865 C CA . LEU A 1 116 ? -10.609 12.039 1.982 1 85.44 116 LEU A CA 1
ATOM 866 C C . LEU A 1 116 ? -9.242 11.375 1.99 1 85.44 116 LEU A C 1
ATOM 868 O O . LEU A 1 116 ? -8.312 11.859 2.643 1 85.44 116 LEU A O 1
ATOM 872 N N . CYS A 1 117 ? -9.117 10.297 1.255 1 90.5 117 CYS A N 1
ATOM 873 C CA . CYS A 1 117 ? -7.824 9.633 1.139 1 90.5 117 CYS A CA 1
ATOM 874 C C . CYS A 1 117 ? -6.781 10.578 0.544 1 90.5 117 CYS A C 1
ATOM 876 O O . CYS A 1 117 ? -5.656 10.656 1.04 1 90.5 117 CYS A O 1
ATOM 878 N N . TYR A 1 118 ? -7.188 11.32 -0.464 1 89.81 118 TYR A N 1
ATOM 879 C CA . TYR A 1 118 ? -6.297 12.281 -1.104 1 89.81 118 TYR A CA 1
ATOM 880 C C . TYR A 1 118 ? -5.852 13.352 -0.117 1 89.81 118 TYR A C 1
ATOM 882 O O . TYR A 1 118 ? -4.656 13.648 -0.011 1 89.81 118 TYR A O 1
ATOM 890 N N . LEU A 1 119 ? -6.758 13.836 0.571 1 82.5 119 LEU A N 1
ATOM 891 C CA . LEU A 1 119 ? -6.477 14.945 1.477 1 82.5 119 LEU A CA 1
ATOM 892 C C . LEU A 1 119 ? -5.598 14.492 2.637 1 82.5 119 LEU A C 1
ATOM 894 O O . LEU A 1 119 ? -4.668 15.195 3.033 1 82.5 119 LEU A O 1
ATOM 898 N N . VAL A 1 120 ? -5.84 13.32 3.188 1 85.56 120 VAL A N 1
ATOM 899 C CA . VAL A 1 120 ? -5.055 12.797 4.301 1 85.56 120 VAL A CA 1
ATOM 900 C C . VAL A 1 120 ? -3.615 12.555 3.846 1 85.56 120 VAL A C 1
ATOM 902 O O . VAL A 1 120 ? -2.668 12.984 4.508 1 85.56 120 VAL A O 1
ATOM 905 N N . ARG A 1 121 ? -3.43 11.961 2.717 1 90.25 121 ARG A N 1
ATOM 906 C CA . ARG A 1 121 ? -2.086 11.719 2.205 1 90.25 121 ARG A CA 1
ATOM 907 C C . ARG A 1 121 ? -1.385 13.031 1.863 1 90.25 121 ARG A C 1
ATOM 909 O O . ARG A 1 121 ? -0.204 13.211 2.17 1 90.25 121 ARG A O 1
ATOM 916 N N . SER A 1 122 ? -2.131 13.938 1.243 1 84.88 122 SER A N 1
ATOM 917 C CA . SER A 1 122 ? -1.554 15.227 0.89 1 84.88 122 SER A CA 1
ATOM 918 C C . SER A 1 122 ? -1.121 16 2.133 1 84.88 122 SER A C 1
ATOM 920 O O . SER A 1 122 ? -0.079 16.656 2.131 1 84.88 122 SER A O 1
ATOM 922 N N . GLY A 1 123 ? -1.892 15.906 3.141 1 82.62 123 GLY A N 1
ATOM 923 C CA . GLY A 1 123 ? -1.547 16.562 4.391 1 82.62 123 GLY A CA 1
ATOM 924 C C . GLY A 1 123 ? -0.272 16.031 5.016 1 82.62 123 GLY A C 1
ATOM 925 O O . GLY A 1 123 ? 0.595 16.797 5.43 1 82.62 123 GLY A O 1
ATOM 926 N N . VAL A 1 124 ? -0.155 14.719 5.016 1 85.06 124 VAL A N 1
ATOM 927 C CA . VAL A 1 124 ? 1.052 14.094 5.543 1 85.06 124 VAL A CA 1
ATOM 928 C C . VAL A 1 124 ? 2.258 14.5 4.703 1 85.06 124 VAL A C 1
ATOM 930 O O . VAL A 1 124 ? 3.326 14.805 5.242 1 85.06 124 VAL A O 1
ATOM 933 N N . GLY A 1 125 ? 2.066 14.547 3.391 1 86.56 125 GLY A N 1
ATOM 934 C CA . GLY A 1 125 ? 3.127 15.016 2.516 1 86.56 125 GLY A CA 1
ATOM 935 C C . GLY A 1 125 ? 3.557 16.438 2.812 1 86.56 125 GLY A C 1
ATOM 936 O O . GLY A 1 125 ? 4.75 16.734 2.85 1 86.56 125 GLY A O 1
ATOM 937 N N . ALA A 1 126 ? 2.604 17.281 3.041 1 83.88 126 ALA A N 1
ATOM 938 C CA . ALA A 1 126 ? 2.883 18.672 3.342 1 83.88 126 ALA A CA 1
ATOM 939 C C . ALA A 1 126 ? 3.67 18.812 4.645 1 83.88 126 ALA A C 1
ATOM 941 O O . ALA A 1 126 ? 4.516 19.703 4.773 1 83.88 126 ALA A O 1
ATOM 942 N N . ASP A 1 127 ? 3.416 17.938 5.562 1 81.81 127 ASP A N 1
ATOM 943 C CA . ASP A 1 127 ? 4.164 17.938 6.816 1 81.81 127 ASP A CA 1
ATOM 944 C C . ASP A 1 127 ? 5.645 17.672 6.574 1 81.81 127 ASP A C 1
ATOM 946 O O . ASP A 1 127 ? 6.5 18.141 7.332 1 81.81 127 ASP A O 1
ATOM 950 N N . PHE A 1 128 ? 5.93 16.969 5.508 1 86.94 128 PHE A N 1
ATOM 951 C CA . PHE A 1 128 ? 7.312 16.672 5.152 1 86.94 128 PHE A CA 1
ATOM 952 C C . PHE A 1 128 ? 7.832 17.656 4.113 1 86.94 128 PHE A C 1
ATOM 954 O O . PHE A 1 128 ? 8.953 17.516 3.627 1 86.94 128 PHE A O 1
ATOM 961 N N . GLY A 1 129 ? 7.004 18.594 3.76 1 86.88 129 GLY A N 1
ATOM 962 C CA . GLY A 1 129 ? 7.398 19.609 2.809 1 86.88 129 GLY A CA 1
ATOM 963 C C . GLY A 1 129 ? 7.102 19.234 1.368 1 86.88 129 GLY A C 1
ATOM 964 O O . GLY A 1 129 ? 7.496 19.953 0.442 1 86.88 129 GLY A O 1
ATOM 965 N N . ARG A 1 130 ? 6.43 18.094 1.2 1 88.62 130 ARG A N 1
ATOM 966 C CA . ARG A 1 130 ? 6.09 17.656 -0.148 1 88.62 130 ARG A CA 1
ATOM 967 C C . ARG A 1 130 ? 4.852 18.391 -0.666 1 88.62 130 ARG A C 1
ATOM 969 O O . ARG A 1 130 ? 3.836 18.469 0.026 1 88.62 130 ARG A O 1
ATOM 976 N N . ASN A 1 131 ? 4.984 18.906 -1.885 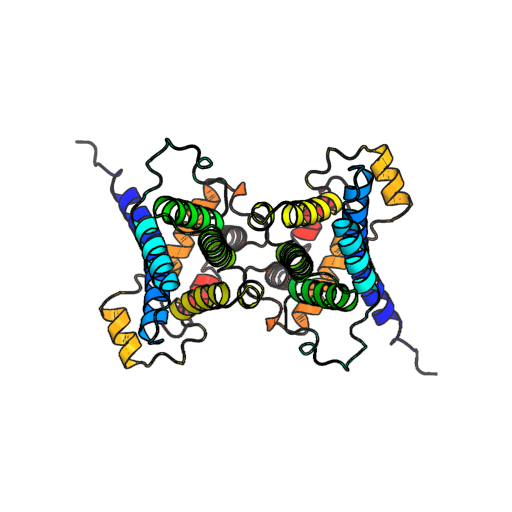1 87.19 131 ASN A N 1
ATOM 977 C CA . ASN A 1 131 ? 3.887 19.625 -2.521 1 87.19 131 ASN A CA 1
ATOM 978 C C . ASN A 1 131 ? 3.291 20.688 -1.589 1 87.19 131 ASN A C 1
ATOM 980 O O . ASN A 1 131 ? 2.07 20.766 -1.435 1 87.19 131 ASN A O 1
ATOM 984 N N . ALA A 1 132 ? 4.121 21.391 -0.921 1 86.25 132 ALA A N 1
ATOM 985 C CA . ALA A 1 132 ? 3.699 22.359 0.078 1 86.25 132 ALA A CA 1
ATOM 986 C C . ALA A 1 132 ? 3.924 23.797 -0.419 1 86.25 132 ALA A C 1
ATOM 988 O O . ALA A 1 132 ? 3.957 24.734 0.375 1 86.25 132 ALA A O 1
ATOM 989 N N . ASP A 1 133 ? 3.979 23.922 -1.689 1 87.81 133 ASP A N 1
ATOM 990 C CA . ASP A 1 133 ? 4.297 25.219 -2.281 1 87.81 133 ASP A CA 1
ATOM 991 C C . ASP A 1 133 ? 3.195 26.234 -2 1 87.81 133 ASP A C 1
ATOM 993 O O . ASP A 1 133 ? 3.445 27.453 -1.983 1 87.81 133 ASP A O 1
ATOM 997 N N . PHE A 1 134 ? 2.143 25.75 -1.75 1 83.5 134 PHE A N 1
ATOM 998 C CA . PHE A 1 134 ? 1.002 26.625 -1.532 1 83.5 134 PHE A CA 1
ATOM 999 C C . PHE A 1 134 ? 1.06 27.266 -0.146 1 83.5 134 PHE A C 1
ATOM 1001 O O . PHE A 1 134 ? 0.338 28.219 0.138 1 83.5 134 PHE A O 1
ATOM 1008 N N . ILE A 1 135 ? 1.861 26.781 0.728 1 82.56 135 ILE A N 1
ATOM 1009 C CA . ILE A 1 135 ? 2.008 27.328 2.066 1 82.56 135 ILE A CA 1
ATOM 1010 C C . ILE A 1 135 ? 3.033 28.469 2.043 1 82.56 135 ILE A C 1
ATOM 1012 O O . ILE A 1 135 ? 4.211 28.234 1.764 1 82.56 135 ILE A O 1
ATOM 1016 N N . ASP A 1 136 ? 2.588 29.609 2.344 1 86.56 136 ASP A N 1
ATOM 1017 C CA . ASP A 1 136 ? 3.457 30.781 2.416 1 86.56 136 ASP A CA 1
ATOM 1018 C C . ASP A 1 136 ? 4.527 30.609 3.49 1 86.56 136 ASP A C 1
ATOM 1020 O O . ASP A 1 136 ? 4.266 30.031 4.547 1 86.56 136 ASP A O 1
ATOM 1024 N N . GLU A 1 137 ? 5.719 31.25 3.238 1 89.31 137 GLU A N 1
ATOM 1025 C CA . GLU A 1 137 ? 6.836 31.125 4.168 1 89.31 137 GLU A CA 1
ATOM 1026 C C . GLU A 1 137 ? 6.492 31.703 5.535 1 89.31 137 GLU A C 1
ATOM 1028 O O . GLU A 1 137 ? 6.906 31.172 6.566 1 89.31 137 GLU A O 1
ATOM 1033 N N . GLN A 1 138 ? 5.762 32.75 5.543 1 87.19 138 GLN A N 1
ATOM 1034 C CA . GLN A 1 138 ? 5.391 33.375 6.805 1 87.19 138 GLN A CA 1
ATOM 1035 C C . GLN A 1 138 ? 4.449 32.5 7.609 1 87.19 138 GLN A C 1
ATOM 1037 O O . GLN A 1 138 ? 4.59 32.375 8.828 1 87.19 138 GLN A O 1
ATOM 1042 N N . ILE A 1 139 ? 3.562 31.875 6.93 1 79.56 139 ILE A N 1
ATOM 1043 C CA . ILE A 1 139 ? 2.611 30.969 7.57 1 79.56 139 ILE A CA 1
ATOM 1044 C C . ILE A 1 139 ? 3.346 29.75 8.117 1 79.56 139 ILE A C 1
ATOM 1046 O O . ILE A 1 139 ? 3.119 29.344 9.258 1 79.56 139 ILE A O 1
ATOM 1050 N N . ALA A 1 140 ? 4.203 29.203 7.27 1 83.44 140 ALA A N 1
ATOM 1051 C CA . ALA A 1 140 ? 4.977 28.047 7.695 1 83.44 140 ALA A CA 1
ATOM 1052 C C . ALA A 1 140 ? 5.785 28.359 8.953 1 83.44 140 ALA A C 1
ATOM 1054 O O . ALA A 1 140 ? 5.801 27.562 9.898 1 83.44 140 ALA A O 1
ATOM 1055 N N . THR A 1 141 ? 6.457 29.484 8.969 1 87.19 141 THR A N 1
ATOM 1056 C CA . THR A 1 141 ? 7.258 29.906 10.117 1 87.19 141 THR A CA 1
ATOM 1057 C C . THR A 1 141 ? 6.395 30.016 11.367 1 87.19 141 THR A C 1
ATOM 1059 O O . THR A 1 141 ? 6.793 29.578 12.445 1 87.19 141 THR A O 1
ATOM 1062 N N . ALA A 1 142 ? 5.246 30.594 11.203 1 80 142 ALA A N 1
ATOM 1063 C CA . ALA A 1 142 ? 4.336 30.75 12.336 1 80 142 ALA A CA 1
ATOM 1064 C C . ALA A 1 142 ? 3.883 29.391 12.875 1 80 142 ALA A C 1
ATOM 1066 O O . ALA A 1 142 ? 3.844 29.188 14.086 1 80 142 ALA A O 1
ATOM 1067 N N . ILE A 1 143 ? 3.602 28.484 11.977 1 77.88 143 ILE A N 1
ATOM 1068 C CA . ILE A 1 143 ? 3.156 27.141 12.359 1 77.88 143 ILE A CA 1
ATOM 1069 C C . ILE A 1 143 ? 4.277 26.422 13.102 1 77.88 143 ILE A C 1
ATOM 1071 O O . ILE A 1 143 ? 4.055 25.859 14.172 1 77.88 143 ILE A O 1
ATOM 1075 N N . HIS A 1 144 ? 5.504 26.5 12.578 1 85.25 144 HIS A N 1
ATOM 1076 C CA . HIS A 1 144 ? 6.617 25.75 13.156 1 85.25 144 HIS A CA 1
ATOM 1077 C C . HIS A 1 144 ? 7.105 26.391 14.445 1 85.25 144 HIS A C 1
ATOM 1079 O O . HIS A 1 144 ? 7.734 25.719 15.273 1 85.25 144 HIS A O 1
ATOM 1085 N N . ARG A 1 145 ? 6.828 27.656 14.586 1 84.75 145 ARG A N 1
ATOM 1086 C CA . ARG A 1 145 ? 7.105 28.297 15.875 1 84.75 145 ARG A CA 1
ATOM 1087 C C . ARG A 1 145 ? 6.152 27.781 16.953 1 84.75 145 ARG A C 1
ATOM 1089 O O . ARG A 1 145 ? 6.566 27.531 18.078 1 84.75 145 ARG A O 1
ATOM 1096 N N . ARG A 1 146 ? 4.918 27.672 16.578 1 75.88 146 ARG A N 1
ATOM 1097 C CA . ARG A 1 146 ? 3.895 27.203 17.516 1 75.88 146 ARG A CA 1
ATOM 1098 C C . ARG A 1 146 ? 4.008 25.703 17.75 1 75.88 146 ARG A C 1
ATOM 1100 O O . ARG A 1 146 ? 3.762 25.234 18.859 1 75.88 146 ARG A O 1
ATOM 1107 N N . TYR A 1 147 ? 4.359 24.969 16.641 1 74.81 147 TYR A N 1
ATOM 1108 C CA . TYR A 1 147 ? 4.5 23.516 16.672 1 74.81 147 TYR A CA 1
ATOM 1109 C C . TYR A 1 147 ? 5.855 23.094 16.125 1 74.81 147 TYR A C 1
ATOM 1111 O O . TYR A 1 147 ? 5.969 22.734 14.945 1 74.81 147 TYR A O 1
ATOM 1119 N N . PRO A 1 148 ? 6.859 23.094 17 1 77.5 148 PRO A N 1
ATOM 1120 C CA . PRO A 1 148 ? 8.195 22.734 16.531 1 77.5 148 PRO A CA 1
ATOM 1121 C C . PRO A 1 148 ? 8.258 21.312 15.953 1 77.5 148 PRO A C 1
ATOM 1123 O O . PRO A 1 148 ? 7.582 20.406 16.453 1 77.5 148 PRO A O 1
ATOM 1126 N N . ARG A 1 149 ? 9.039 21.078 14.945 1 81.5 149 ARG A N 1
ATOM 1127 C CA . ARG A 1 149 ? 9.102 19.828 14.203 1 81.5 149 ARG A CA 1
ATOM 1128 C C . ARG A 1 149 ? 9.797 18.734 15.023 1 81.5 149 ARG A C 1
ATOM 1130 O O . ARG A 1 149 ? 9.508 17.547 14.859 1 81.5 149 ARG A O 1
ATOM 1137 N N . LEU A 1 150 ? 10.727 19 15.906 1 77.88 150 LEU A N 1
ATOM 1138 C CA . LEU A 1 150 ? 11.344 18.094 16.859 1 77.88 150 LEU A CA 1
ATOM 1139 C C . LEU A 1 150 ? 11.906 16.859 16.172 1 77.88 150 LEU A C 1
ATOM 1141 O O . LEU A 1 150 ? 11.609 15.727 16.562 1 77.88 150 LEU A O 1
ATOM 1145 N N . ALA A 1 151 ? 12.758 17.031 15.156 1 84.06 151 ALA A N 1
ATOM 1146 C CA . ALA A 1 151 ? 13.297 15.898 14.406 1 84.06 151 ALA A CA 1
ATOM 1147 C C . ALA A 1 151 ? 12.188 14.914 14.031 1 84.06 151 ALA A C 1
ATOM 1149 O O . ALA A 1 151 ? 12.305 13.719 14.297 1 84.06 151 ALA A O 1
ATOM 1150 N N . MET A 1 152 ? 11.133 15.375 13.438 1 82.31 152 MET A N 1
ATOM 1151 C CA . MET A 1 152 ? 9.875 14.672 13.195 1 82.31 152 MET A CA 1
ATOM 1152 C C . MET A 1 152 ? 10.133 13.359 12.461 1 82.31 152 MET A C 1
ATOM 1154 O O . MET A 1 152 ? 9.648 12.305 12.875 1 82.31 152 MET A O 1
ATOM 1158 N N . ALA A 1 153 ? 10.945 13.453 11.359 1 87.62 153 ALA A N 1
ATOM 1159 C CA . ALA A 1 153 ? 11.156 12.258 10.539 1 87.62 153 ALA A CA 1
ATOM 1160 C C . ALA A 1 153 ? 11.914 11.188 11.32 1 87.62 153 ALA A C 1
ATOM 1162 O O . ALA A 1 153 ? 11.531 10.016 11.305 1 87.62 153 ALA A O 1
ATOM 1163 N N . SER A 1 154 ? 12.953 11.648 12.031 1 89.12 154 SER A N 1
ATOM 1164 C CA . SER A 1 154 ? 13.758 10.695 12.797 1 89.12 154 SER A CA 1
ATOM 1165 C C . SER A 1 154 ? 12.938 10.062 13.914 1 89.12 154 SER A C 1
ATOM 1167 O O . SER A 1 154 ? 13.055 8.859 14.172 1 89.12 154 SER A O 1
ATOM 1169 N N . THR A 1 155 ? 12.141 10.859 14.539 1 82.88 155 THR A N 1
ATOM 1170 C CA . THR A 1 155 ? 11.297 10.367 15.625 1 82.88 155 THR A CA 1
ATOM 1171 C C . THR A 1 155 ? 10.242 9.398 15.094 1 82.88 155 THR A C 1
ATOM 1173 O O . THR A 1 155 ? 10.008 8.344 15.688 1 82.88 155 THR A O 1
ATOM 1176 N N . LEU A 1 156 ? 9.633 9.711 14.016 1 85.44 156 LEU A N 1
ATOM 1177 C CA . LEU A 1 156 ? 8.617 8.867 13.398 1 85.44 156 LEU A CA 1
ATOM 1178 C C . LEU A 1 156 ? 9.227 7.539 12.945 1 85.44 156 LEU A C 1
ATOM 1180 O O . LEU A 1 156 ? 8.664 6.473 13.211 1 85.44 156 LEU A O 1
ATOM 1184 N N . VAL A 1 157 ? 10.398 7.641 12.289 1 91.19 157 VAL A N 1
ATOM 1185 C CA . VAL A 1 157 ? 11.07 6.441 11.805 1 91.19 157 VAL A CA 1
ATOM 1186 C C . VAL A 1 157 ? 11.422 5.531 12.977 1 91.19 157 VAL A C 1
ATOM 1188 O O . VAL A 1 157 ? 11.172 4.324 12.93 1 91.19 157 VAL A O 1
ATOM 1191 N N . ALA A 1 158 ? 11.93 6.148 14.047 1 87.69 158 ALA A N 1
ATOM 1192 C CA . ALA A 1 158 ? 12.289 5.363 15.219 1 87.69 158 ALA A CA 1
ATOM 1193 C C . ALA A 1 158 ? 11.078 4.648 15.805 1 87.69 158 ALA A C 1
ATOM 1195 O O . ALA A 1 158 ? 11.156 3.477 16.172 1 87.69 158 ALA A O 1
ATOM 1196 N N . ALA A 1 159 ? 9.953 5.285 15.805 1 85.06 159 ALA A N 1
ATOM 1197 C CA . ALA A 1 159 ? 8.734 4.711 16.375 1 85.06 159 ALA A CA 1
ATOM 1198 C C . ALA A 1 159 ? 8.211 3.578 15.492 1 85.06 159 ALA A C 1
ATOM 1200 O O . ALA A 1 159 ? 7.805 2.531 16 1 85.06 159 ALA A O 1
ATOM 1201 N N . ILE A 1 160 ? 8.219 3.803 14.219 1 89.12 160 ILE A N 1
ATOM 1202 C CA . ILE A 1 160 ? 7.715 2.799 13.289 1 89.12 160 ILE A CA 1
ATOM 1203 C C . ILE A 1 160 ? 8.609 1.561 13.336 1 89.12 160 ILE A C 1
ATOM 1205 O O . ILE A 1 160 ? 8.109 0.432 13.367 1 89.12 160 ILE A O 1
ATOM 1209 N N . VAL A 1 161 ? 9.93 1.797 13.398 1 92.75 161 VAL A N 1
ATOM 1210 C CA . VAL A 1 161 ? 10.875 0.688 13.422 1 92.75 161 VAL A CA 1
ATOM 1211 C C . VAL A 1 161 ? 10.742 -0.077 14.734 1 92.75 161 VAL A C 1
ATOM 1213 O O . VAL A 1 161 ? 10.781 -1.31 14.75 1 92.75 161 VAL A O 1
ATOM 1216 N N . ALA A 1 162 ? 10.594 0.644 15.844 1 86.69 162 ALA A N 1
ATOM 1217 C CA . ALA A 1 162 ? 10.391 -0.018 17.125 1 86.69 162 ALA A CA 1
ATOM 1218 C C . ALA A 1 162 ? 9.141 -0.89 17.109 1 86.69 162 ALA A C 1
ATOM 1220 O O . ALA A 1 162 ? 9.156 -2.018 17.609 1 86.69 162 ALA A O 1
ATOM 1221 N N . HIS A 1 163 ? 8.094 -0.395 16.547 1 85.94 163 HIS A N 1
ATOM 1222 C CA . HIS A 1 163 ? 6.848 -1.135 16.391 1 85.94 163 HIS A CA 1
ATOM 1223 C C . HIS A 1 163 ? 7.047 -2.385 15.539 1 85.94 163 HIS A C 1
ATOM 1225 O O . HIS A 1 163 ? 6.613 -3.475 15.914 1 85.94 163 HIS A O 1
ATOM 1231 N N . ALA A 1 164 ? 7.762 -2.25 14.438 1 91.5 164 ALA A N 1
ATOM 1232 C CA . ALA A 1 164 ? 8.016 -3.348 13.508 1 91.5 164 ALA A CA 1
ATOM 1233 C C . ALA A 1 164 ? 8.891 -4.422 14.156 1 91.5 164 ALA A C 1
ATOM 1235 O O . ALA A 1 164 ? 8.727 -5.613 13.883 1 91.5 164 ALA A O 1
ATOM 1236 N N . ARG A 1 165 ? 9.781 -3.996 15.023 1 91.69 165 ARG A N 1
ATOM 1237 C CA . ARG A 1 165 ? 10.688 -4.93 15.68 1 91.69 165 ARG A CA 1
ATOM 1238 C C . ARG A 1 165 ? 9.945 -5.801 16.688 1 91.69 165 ARG A C 1
ATOM 1240 O O . ARG A 1 165 ? 10.297 -6.965 16.891 1 91.69 165 ARG A O 1
ATOM 1247 N N . ARG A 1 166 ? 8.992 -5.258 17.266 1 89.56 166 ARG A N 1
ATOM 1248 C CA . ARG A 1 166 ? 8.242 -5.992 18.281 1 89.56 166 ARG A CA 1
ATOM 1249 C C . ARG A 1 166 ? 7.457 -7.141 17.656 1 89.56 166 ARG A C 1
ATOM 1251 O O . ARG A 1 166 ? 7.312 -8.203 18.266 1 89.56 166 ARG A O 1
ATOM 1258 N N . ASN A 1 167 ? 6.98 -6.898 16.453 1 91.25 167 ASN A N 1
ATOM 1259 C CA . ASN A 1 167 ? 6.266 -7.938 15.727 1 91.25 167 ASN A CA 1
ATOM 1260 C C . ASN A 1 167 ? 6.543 -7.855 14.227 1 91.25 167 ASN A C 1
ATOM 1262 O O . ASN A 1 167 ? 5.891 -7.094 13.508 1 91.25 167 ASN A O 1
ATOM 1266 N N . PRO A 1 168 ? 7.375 -8.711 13.781 1 88.25 168 PRO A N 1
ATOM 1267 C CA . PRO A 1 168 ? 7.762 -8.656 12.375 1 88.25 168 PRO A CA 1
ATOM 1268 C C . PRO A 1 168 ? 6.582 -8.875 11.43 1 88.25 168 PRO A C 1
ATOM 1270 O O . PRO A 1 168 ? 6.617 -8.43 10.281 1 88.25 168 PRO A O 1
ATOM 1273 N N . GLU A 1 169 ? 5.52 -9.484 11.914 1 89.5 169 GLU A N 1
ATOM 1274 C CA . GLU A 1 169 ? 4.332 -9.695 11.094 1 89.5 169 GLU A CA 1
ATOM 1275 C C . GLU A 1 169 ? 3.629 -8.375 10.797 1 89.5 169 GLU A C 1
ATOM 1277 O O . GLU A 1 169 ? 2.859 -8.281 9.836 1 89.5 169 GLU A O 1
ATOM 1282 N N . ALA A 1 170 ? 3.943 -7.375 11.562 1 92.06 170 ALA A N 1
ATOM 1283 C CA . ALA A 1 170 ? 3.354 -6.051 11.391 1 92.06 170 ALA A CA 1
ATOM 1284 C C . ALA A 1 170 ? 4.137 -5.23 10.367 1 92.06 170 ALA A C 1
ATOM 1286 O O . ALA A 1 170 ? 3.795 -4.078 10.094 1 92.06 170 ALA A O 1
ATOM 1287 N N . ALA A 1 171 ? 5.125 -5.824 9.781 1 95.94 171 ALA A N 1
ATOM 1288 C CA . ALA A 1 171 ? 5.992 -5.145 8.82 1 95.94 171 ALA A CA 1
ATOM 1289 C C . ALA A 1 171 ? 6.227 -6.012 7.586 1 95.94 171 ALA A C 1
ATOM 1291 O O . ALA A 1 171 ? 7.367 -6.387 7.289 1 95.94 171 ALA A O 1
ATOM 1292 N N . PRO A 1 172 ? 5.109 -6.227 6.844 1 95.56 172 PRO A N 1
ATOM 1293 C CA . PRO A 1 172 ? 5.277 -7.094 5.676 1 95.56 172 PRO A CA 1
ATOM 1294 C C . PRO A 1 172 ? 6.238 -6.504 4.641 1 95.56 172 PRO A C 1
ATOM 1296 O O . PRO A 1 172 ? 6.414 -5.285 4.582 1 95.56 172 PRO A O 1
ATOM 1299 N N . PRO A 1 173 ? 6.879 -7.402 3.822 1 94.88 173 PRO A N 1
ATOM 1300 C CA . PRO A 1 173 ? 7.754 -6.93 2.746 1 94.88 173 PRO A CA 1
ATOM 1301 C C . PRO A 1 173 ? 7.055 -5.941 1.813 1 94.88 173 PRO A C 1
ATOM 1303 O O . PRO A 1 173 ? 5.863 -6.082 1.539 1 94.88 173 PRO A O 1
ATOM 1306 N N . TYR A 1 174 ? 7.816 -4.938 1.367 1 96.81 174 TYR A N 1
ATOM 1307 C CA . TYR A 1 174 ? 7.398 -3.932 0.396 1 96.81 174 TYR A CA 1
ATOM 1308 C C . TYR A 1 174 ? 6.367 -2.986 1 1 96.81 174 TYR A C 1
ATOM 1310 O O . TYR A 1 174 ? 5.633 -2.311 0.273 1 96.81 174 TYR A O 1
ATOM 1318 N N . SER A 1 175 ? 6.234 -2.975 2.314 1 97.25 175 SER A N 1
ATOM 1319 C CA . SER A 1 175 ? 5.5 -1.955 3.057 1 97.25 175 SER A CA 1
ATOM 1320 C C . SER A 1 175 ? 6.445 -0.938 3.688 1 97.25 175 SER A C 1
ATOM 1322 O O . SER A 1 175 ? 7.641 -1.198 3.824 1 97.25 175 SER A O 1
ATOM 1324 N N . MET A 1 176 ? 5.906 0.208 4.059 1 96.69 176 MET A N 1
ATOM 1325 C CA . MET A 1 176 ? 6.746 1.236 4.668 1 96.69 176 MET A CA 1
ATOM 1326 C C . MET A 1 176 ? 7.398 0.717 5.941 1 96.69 176 MET A C 1
ATOM 1328 O O . MET A 1 176 ? 8.617 0.818 6.105 1 96.69 176 MET A O 1
ATOM 1332 N N . PRO A 1 177 ? 6.629 0.094 6.879 1 95.38 177 PRO A N 1
ATOM 1333 C CA . PRO A 1 177 ? 7.328 -0.384 8.07 1 95.38 177 PRO A CA 1
ATOM 1334 C C . PRO A 1 177 ? 8.352 -1.477 7.762 1 95.38 177 PRO A C 1
ATOM 1336 O O . PRO A 1 177 ? 9.406 -1.531 8.391 1 95.38 177 PRO A O 1
ATOM 1339 N N . GLY A 1 178 ? 8.047 -2.365 6.789 1 96.94 178 GLY A N 1
ATOM 1340 C CA . GLY A 1 178 ? 9.016 -3.381 6.406 1 96.94 178 GLY A CA 1
ATOM 1341 C C . GLY A 1 178 ? 10.297 -2.801 5.836 1 96.94 178 GLY A C 1
ATOM 1342 O O . GLY A 1 178 ? 11.391 -3.26 6.164 1 96.94 178 GLY A O 1
ATOM 1343 N N . GLU A 1 179 ? 10.164 -1.796 5.008 1 97.44 179 GLU A N 1
ATOM 1344 C CA . GLU A 1 179 ? 11.32 -1.188 4.367 1 97.44 179 GLU A CA 1
ATOM 1345 C C . GLU A 1 179 ? 12.117 -0.335 5.359 1 97.44 179 GLU A C 1
ATOM 1347 O O . GLU A 1 179 ? 13.344 -0.308 5.316 1 97.44 179 GLU A O 1
ATOM 1352 N N . LEU A 1 180 ? 11.414 0.369 6.199 1 96.62 180 LEU A N 1
ATOM 1353 C CA . LEU A 1 180 ? 12.117 1.146 7.219 1 96.62 180 LEU A CA 1
ATOM 1354 C C . LEU A 1 180 ? 12.922 0.235 8.141 1 96.62 180 LEU A C 1
ATOM 1356 O O . LEU A 1 180 ? 14.039 0.575 8.523 1 96.62 180 LEU A O 1
ATOM 1360 N N . LEU A 1 181 ? 12.32 -0.893 8.523 1 96.31 181 LEU A N 1
ATOM 1361 C CA . LEU A 1 181 ? 13.047 -1.871 9.328 1 96.31 181 LEU A CA 1
ATOM 1362 C C . LEU A 1 181 ? 14.289 -2.365 8.602 1 96.31 181 LEU A C 1
ATOM 1364 O O . LEU A 1 181 ? 15.367 -2.439 9.188 1 96.31 181 LEU A O 1
ATOM 1368 N N . ARG A 1 182 ? 14.141 -2.693 7.359 1 95.25 182 ARG A N 1
ATOM 1369 C CA . ARG A 1 182 ? 15.266 -3.129 6.543 1 95.25 182 ARG A CA 1
ATOM 1370 C C . ARG A 1 182 ? 16.344 -2.057 6.488 1 95.25 182 ARG A C 1
ATOM 1372 O O . ARG A 1 182 ? 17.531 -2.361 6.613 1 95.25 182 ARG A O 1
ATOM 1379 N N . GLU A 1 183 ? 15.953 -0.803 6.211 1 96.38 183 GLU A N 1
ATOM 1380 C CA . GLU A 1 183 ? 16.891 0.31 6.133 1 96.38 183 GLU A CA 1
ATOM 1381 C C . GLU A 1 183 ? 17.672 0.467 7.434 1 96.38 183 GLU A C 1
ATOM 1383 O O . GLU A 1 183 ? 18.859 0.796 7.414 1 96.38 183 GLU A O 1
ATOM 1388 N N . GLN A 1 184 ? 17 0.267 8.492 1 94.19 184 GLN A N 1
ATOM 1389 C CA . GLN A 1 184 ? 17.656 0.378 9.789 1 94.19 184 GLN A CA 1
ATOM 1390 C C . GLN A 1 184 ? 18.75 -0.673 9.945 1 94.19 184 GLN A C 1
ATOM 1392 O O . GLN A 1 184 ? 19.812 -0.4 10.523 1 94.19 184 GLN A O 1
ATOM 1397 N N . GLN A 1 185 ? 18.531 -1.818 9.398 1 91.56 185 GLN A N 1
ATOM 1398 C CA . GLN A 1 185 ? 19.5 -2.914 9.492 1 91.56 185 GLN A CA 1
ATOM 1399 C C . GLN A 1 185 ? 20.734 -2.633 8.641 1 91.56 185 GLN A C 1
ATOM 1401 O O . GLN A 1 185 ? 21.828 -3.105 8.961 1 91.56 185 GLN A O 1
ATOM 1406 N N . THR A 1 186 ? 20.609 -1.91 7.598 1 88.44 186 THR A N 1
ATOM 1407 C CA . THR A 1 186 ? 21.734 -1.592 6.715 1 88.44 186 THR A CA 1
ATOM 1408 C C . THR A 1 186 ? 22.531 -0.406 7.258 1 88.44 186 THR A C 1
ATOM 1410 O O . THR A 1 186 ? 23.672 -0.18 6.852 1 88.44 186 THR A O 1
ATOM 1413 N N . GLY A 1 187 ? 21.875 0.378 8.133 1 86.31 187 GLY A N 1
ATOM 1414 C CA . GLY A 1 187 ? 22.531 1.535 8.719 1 86.31 187 GLY A CA 1
ATOM 1415 C C . GLY A 1 187 ? 22.328 2.811 7.926 1 86.31 187 GLY A C 1
ATOM 1416 O O . GLY A 1 187 ? 21.812 2.771 6.805 1 86.31 187 GLY A O 1
ATOM 1417 N N . GLY A 1 188 ? 22.594 3.971 8.602 1 89.62 188 GLY A N 1
ATOM 1418 C CA . GLY A 1 188 ? 22.422 5.262 7.949 1 89.62 188 GLY A CA 1
ATOM 1419 C C . GLY A 1 188 ? 21.016 5.809 8.055 1 89.62 188 GLY A C 1
ATOM 1420 O O . GLY A 1 188 ? 20.156 5.195 8.688 1 89.62 188 GLY A O 1
ATOM 1421 N N . ALA A 1 189 ? 20.891 6.953 7.402 1 94.44 189 ALA A N 1
ATOM 1422 C CA . ALA A 1 189 ? 19.578 7.594 7.387 1 94.44 189 ALA A CA 1
ATOM 1423 C C . ALA A 1 189 ? 18.625 6.863 6.441 1 94.44 189 ALA A C 1
ATOM 1425 O O . ALA A 1 189 ? 19.031 6.426 5.363 1 94.44 189 ALA A O 1
ATOM 1426 N N . SER A 1 190 ? 17.438 6.66 6.93 1 96.19 190 SER A N 1
ATOM 1427 C CA . SER A 1 190 ? 16.422 6.109 6.047 1 96.19 190 SER A CA 1
ATOM 1428 C C . SER A 1 190 ? 16.078 7.078 4.918 1 96.19 190 SER A C 1
ATOM 1430 O O . SER A 1 190 ? 16.391 8.266 5.004 1 96.19 190 SER A O 1
ATOM 1432 N N . LEU A 1 191 ? 15.469 6.516 3.896 1 95.62 191 LEU A N 1
ATOM 1433 C CA . LEU A 1 191 ? 15.023 7.352 2.789 1 95.62 191 LEU A CA 1
ATOM 1434 C C . LEU A 1 191 ? 14.047 8.422 3.273 1 95.62 191 LEU A C 1
ATOM 1436 O O . LEU A 1 191 ? 14.102 9.57 2.824 1 95.62 191 LEU A O 1
ATOM 1440 N N . LEU A 1 192 ? 13.172 8.055 4.18 1 94.06 192 LEU A N 1
ATOM 1441 C CA . LEU A 1 192 ? 12.203 9.008 4.711 1 94.06 192 LEU A CA 1
ATOM 1442 C C . LEU A 1 192 ? 12.906 10.164 5.418 1 94.06 192 LEU A C 1
ATOM 1444 O O . LEU A 1 192 ? 12.523 11.32 5.25 1 94.06 192 LEU A O 1
ATOM 1448 N N . GLU A 1 193 ? 13.891 9.859 6.207 1 93.88 193 GLU A N 1
ATOM 1449 C CA . GLU A 1 193 ? 14.664 10.883 6.895 1 93.88 193 GLU A CA 1
ATOM 1450 C C . GLU A 1 193 ? 15.414 11.766 5.902 1 93.88 193 GLU A C 1
ATOM 1452 O O . GLU A 1 193 ? 15.484 12.984 6.074 1 93.88 193 GLU A O 1
ATOM 1457 N N . LEU A 1 194 ? 15.961 11.133 4.875 1 94.94 194 LEU A N 1
ATOM 1458 C CA . LEU A 1 194 ? 16.672 11.891 3.85 1 94.94 194 LEU A CA 1
ATOM 1459 C C . LEU A 1 194 ? 15.711 12.812 3.098 1 94.94 194 LEU A C 1
ATOM 1461 O O . LEU A 1 194 ? 16.031 13.969 2.836 1 94.94 194 LEU A O 1
ATOM 1465 N N . MET A 1 195 ? 14.57 12.297 2.773 1 92.56 195 MET A N 1
ATOM 1466 C CA . MET A 1 195 ? 13.562 13.102 2.088 1 92.56 195 MET A CA 1
ATOM 1467 C C . MET A 1 195 ? 13.141 14.289 2.943 1 92.56 195 MET A C 1
ATOM 1469 O O . MET A 1 195 ? 12.969 15.398 2.432 1 92.56 195 MET A O 1
ATOM 1473 N N . ALA A 1 196 ? 12.969 14.039 4.195 1 90.88 196 ALA A N 1
ATOM 1474 C CA . ALA A 1 196 ? 12.586 15.117 5.102 1 90.88 196 ALA A CA 1
ATOM 1475 C C . ALA A 1 196 ? 13.688 16.172 5.191 1 90.88 196 ALA A C 1
ATOM 1477 O O . ALA A 1 196 ? 13.406 17.375 5.164 1 90.88 196 ALA A O 1
ATOM 1478 N N . SER A 1 197 ? 14.961 15.742 5.312 1 92.31 197 SER A N 1
ATOM 1479 C CA . SER A 1 197 ? 16.094 16.656 5.469 1 92.31 197 SER A CA 1
ATOM 1480 C C . SER A 1 197 ? 16.281 17.516 4.227 1 92.31 197 SER A C 1
ATOM 1482 O O . SER A 1 197 ? 16.734 18.672 4.32 1 92.31 197 SER A O 1
ATOM 1484 N N . HIS A 1 198 ? 15.852 17 3.111 1 91.25 198 HIS A N 1
ATOM 1485 C CA . HIS A 1 198 ? 16.016 17.734 1.861 1 91.25 198 HIS A CA 1
ATOM 1486 C C . HIS A 1 198 ? 14.727 18.453 1.475 1 91.25 198 HIS A C 1
ATOM 1488 O O . HIS A 1 198 ? 14.68 19.141 0.451 1 91.25 198 HIS A O 1
ATOM 1494 N N . GLY A 1 199 ? 13.742 18.234 2.299 1 89.69 199 GLY A N 1
ATOM 1495 C CA . GLY A 1 199 ? 12.461 18.875 2.02 1 89.69 199 GLY A CA 1
ATOM 1496 C C . GLY A 1 199 ? 12.438 20.344 2.396 1 89.69 199 GLY A C 1
ATOM 1497 O O . GLY A 1 199 ? 13.391 20.859 2.986 1 89.69 199 GLY A O 1
ATOM 1498 N N . ARG A 1 200 ? 11.32 20.922 2.084 1 91.56 200 ARG A N 1
ATOM 1499 C CA . ARG A 1 200 ? 11.148 22.359 2.232 1 91.56 200 ARG A CA 1
ATOM 1500 C C . ARG A 1 200 ? 11.344 22.797 3.682 1 91.56 200 ARG A C 1
ATOM 1502 O O . ARG A 1 200 ? 11.883 23.875 3.949 1 91.56 200 ARG A O 1
ATOM 1509 N N . TRP A 1 201 ? 10.93 21.906 4.531 1 89.69 201 TRP A N 1
ATOM 1510 C CA . TRP A 1 201 ? 10.914 22.312 5.934 1 89.69 201 TRP A CA 1
ATOM 1511 C C . TRP A 1 201 ? 12.195 21.906 6.641 1 89.69 201 TRP A C 1
ATOM 1513 O O . TRP A 1 201 ? 12.484 22.359 7.746 1 89.69 201 TRP A O 1
ATOM 1523 N N . GLY A 1 202 ? 12.961 21 6.027 1 85.06 202 GLY A N 1
ATOM 1524 C CA . GLY A 1 202 ? 14.078 20.438 6.754 1 85.06 202 GLY A CA 1
ATOM 1525 C C . GLY A 1 202 ? 13.656 19.656 7.984 1 85.06 202 GLY A C 1
ATOM 1526 O O . GLY A 1 202 ? 12.484 19.297 8.125 1 85.06 202 GLY A O 1
ATOM 1527 N N . GLU A 1 203 ? 14.703 19.172 8.742 1 78.5 203 GLU A N 1
ATOM 1528 C CA . GLU A 1 203 ? 14.43 18.422 9.969 1 78.5 203 GLU A CA 1
ATOM 1529 C C . GLU A 1 203 ? 14.383 19.344 11.18 1 78.5 203 GLU A C 1
ATOM 1531 O O . GLU A 1 203 ? 15.031 20.391 11.195 1 78.5 203 GLU A O 1
ATOM 1536 N N . MET B 1 1 ? 18.188 -6.973 -45.688 1 24.91 1 MET B N 1
ATOM 1537 C CA . MET B 1 1 ? 17 -7.594 -45.125 1 24.91 1 MET B CA 1
ATOM 1538 C C . MET B 1 1 ? 16.922 -7.344 -43.625 1 24.91 1 MET B C 1
ATOM 1540 O O . MET B 1 1 ? 17.797 -7.77 -42.875 1 24.91 1 MET B O 1
ATOM 1544 N N . PRO B 1 2 ? 16.484 -6.172 -43.125 1 30.22 2 PRO B N 1
ATOM 1545 C CA . PRO B 1 2 ? 16.5 -5.652 -41.781 1 30.22 2 PRO B CA 1
ATOM 1546 C C . PRO B 1 2 ? 15.695 -6.508 -40.812 1 30.22 2 PRO B C 1
ATOM 1548 O O . PRO B 1 2 ? 14.633 -7.023 -41.156 1 30.22 2 PRO B O 1
ATOM 1551 N N . TYR B 1 3 ? 16.344 -7.383 -39.938 1 28.8 3 TYR B N 1
ATOM 1552 C CA . TYR B 1 3 ? 15.93 -8.281 -38.844 1 28.8 3 TYR B CA 1
ATOM 1553 C C . TYR B 1 3 ? 14.883 -7.629 -37.969 1 28.8 3 TYR B C 1
ATOM 1555 O O . TYR B 1 3 ? 15.047 -6.477 -37.562 1 28.8 3 TYR B O 1
ATOM 1563 N N . HIS B 1 4 ? 13.57 -8.008 -38.156 1 27.94 4 HIS B N 1
ATOM 1564 C CA . HIS B 1 4 ? 12.328 -7.75 -37.438 1 27.94 4 HIS B CA 1
ATOM 1565 C C . HIS B 1 4 ? 12.492 -8 -35.938 1 27.94 4 HIS B C 1
ATOM 1567 O O . HIS B 1 4 ? 12.188 -9.094 -35.438 1 27.94 4 HIS B O 1
ATOM 1573 N N . ARG B 1 5 ? 13.562 -7.512 -35.281 1 31.52 5 ARG B N 1
ATOM 1574 C CA . ARG B 1 5 ? 13.773 -7.551 -33.844 1 31.52 5 ARG B CA 1
ATOM 1575 C C . ARG B 1 5 ? 12.586 -6.941 -33.094 1 31.52 5 ARG B C 1
ATOM 1577 O O . ARG B 1 5 ? 12.586 -6.871 -31.859 1 31.52 5 ARG B O 1
ATOM 1584 N N . ARG B 1 6 ? 11.695 -6.332 -33.781 1 33.44 6 ARG B N 1
ATOM 1585 C CA . ARG B 1 6 ? 10.68 -5.547 -33.094 1 33.44 6 ARG B CA 1
ATOM 1586 C C . ARG B 1 6 ? 9.641 -6.449 -32.438 1 33.44 6 ARG B C 1
ATOM 1588 O O . ARG B 1 6 ? 8.93 -6.023 -31.516 1 33.44 6 ARG B O 1
ATOM 1595 N N . ASN B 1 7 ? 9.336 -7.664 -32.938 1 32.94 7 ASN B N 1
ATOM 1596 C CA . ASN B 1 7 ? 8.117 -8.359 -32.531 1 32.94 7 ASN B CA 1
ATOM 1597 C C . ASN B 1 7 ? 8.32 -9.156 -31.25 1 32.94 7 ASN B C 1
ATOM 1599 O O . ASN B 1 7 ? 7.355 -9.547 -30.594 1 32.94 7 ASN B O 1
ATOM 1603 N N . ARG B 1 8 ? 9.562 -9.562 -30.969 1 34.72 8 ARG B N 1
ATOM 1604 C CA . ARG B 1 8 ? 9.742 -10.484 -29.859 1 34.72 8 ARG B CA 1
ATOM 1605 C C . ARG B 1 8 ? 9.516 -9.781 -28.516 1 34.72 8 ARG B C 1
ATOM 1607 O O . ARG B 1 8 ? 9.086 -10.406 -27.547 1 34.72 8 ARG B O 1
ATOM 1614 N N . ASN B 1 9 ? 9.914 -8.539 -28.484 1 34.34 9 ASN B N 1
ATOM 1615 C CA . ASN B 1 9 ? 9.773 -7.824 -27.219 1 34.34 9 ASN B CA 1
ATOM 1616 C C . ASN B 1 9 ? 8.305 -7.609 -26.859 1 34.34 9 ASN B C 1
ATOM 1618 O O . ASN B 1 9 ? 7.934 -7.656 -25.688 1 34.34 9 ASN B O 1
ATOM 1622 N N . THR B 1 10 ? 7.449 -7.531 -27.922 1 38.81 10 THR B N 1
ATOM 1623 C CA . THR B 1 10 ? 6.02 -7.367 -27.688 1 38.81 10 THR B CA 1
ATOM 1624 C C . THR B 1 10 ? 5.398 -8.664 -27.188 1 38.81 10 THR B C 1
ATOM 1626 O O . THR B 1 10 ? 4.512 -8.641 -26.328 1 38.81 10 THR B O 1
ATOM 1629 N N . ALA B 1 11 ? 5.906 -9.789 -27.75 1 38.94 11 ALA B N 1
ATOM 1630 C CA . ALA B 1 11 ? 5.352 -11.07 -27.312 1 38.94 11 ALA B CA 1
ATOM 1631 C C . ALA B 1 11 ? 5.711 -11.352 -25.844 1 38.94 11 ALA B C 1
ATOM 1633 O O . ALA B 1 11 ? 4.891 -11.875 -25.094 1 38.94 11 ALA B O 1
ATOM 1634 N N . ARG B 1 12 ? 6.887 -11.055 -25.516 1 35.59 12 ARG B N 1
ATOM 1635 C CA . ARG B 1 12 ? 7.297 -11.312 -24.141 1 35.59 12 ARG B CA 1
ATOM 1636 C C . ARG B 1 12 ? 6.562 -10.391 -23.172 1 35.59 12 ARG B C 1
ATOM 1638 O O . ARG B 1 12 ? 6.152 -10.82 -22.094 1 35.59 12 ARG B O 1
ATOM 1645 N N . THR B 1 13 ? 6.48 -9.203 -23.578 1 36.38 13 THR B N 1
ATOM 1646 C CA . THR B 1 13 ? 5.719 -8.297 -22.719 1 36.38 13 THR B CA 1
ATOM 1647 C C . THR B 1 13 ? 4.258 -8.727 -22.656 1 36.38 13 THR B C 1
ATOM 1649 O O . THR B 1 13 ? 3.635 -8.656 -21.594 1 36.38 13 THR B O 1
ATOM 1652 N N . LYS B 1 14 ? 3.723 -9.25 -23.781 1 39.34 14 LYS B N 1
ATOM 1653 C CA . LYS B 1 14 ? 2.361 -9.773 -23.797 1 39.34 14 LYS B CA 1
ATOM 1654 C C . LYS B 1 14 ? 2.236 -11 -22.891 1 39.34 14 LYS B C 1
ATOM 1656 O O . LYS B 1 14 ? 1.264 -11.133 -22.156 1 39.34 14 LYS B O 1
ATOM 1661 N N . ARG B 1 15 ? 3.24 -11.82 -23.031 1 37.59 15 ARG B N 1
ATOM 1662 C CA . ARG B 1 15 ? 3.223 -13.016 -22.203 1 37.59 15 ARG B CA 1
ATOM 1663 C C . ARG B 1 15 ? 3.361 -12.664 -20.734 1 37.59 15 ARG B C 1
ATOM 1665 O O . ARG B 1 15 ? 2.762 -13.312 -19.859 1 37.59 15 ARG B O 1
ATOM 1672 N N . PHE B 1 16 ? 4.148 -11.742 -20.484 1 35.09 16 PHE B N 1
ATOM 1673 C CA . PHE B 1 16 ? 4.312 -11.312 -19.109 1 35.09 16 PHE B CA 1
ATOM 1674 C C . PHE B 1 16 ? 3.018 -10.719 -18.562 1 35.09 16 PHE B C 1
ATOM 1676 O O . PHE B 1 16 ? 2.627 -11.008 -17.438 1 35.09 16 PHE B O 1
ATOM 1683 N N . GLU B 1 17 ? 2.475 -9.875 -19.344 1 38.38 17 GLU B N 1
ATOM 1684 C CA . GLU B 1 17 ? 1.188 -9.312 -18.938 1 38.38 17 GLU B CA 1
ATOM 1685 C C . GLU B 1 17 ? 0.121 -10.391 -18.828 1 38.38 17 GLU B C 1
ATOM 1687 O O . GLU B 1 17 ? -0.672 -10.391 -17.875 1 38.38 17 GLU B O 1
ATOM 1692 N N . ASP B 1 18 ? 0.225 -11.281 -19.766 1 38.47 18 ASP B N 1
ATOM 1693 C CA . ASP B 1 18 ? -0.664 -12.438 -19.719 1 38.47 18 ASP B CA 1
ATOM 1694 C C . ASP B 1 18 ? -0.375 -13.312 -18.5 1 38.47 18 ASP B C 1
ATOM 1696 O O . ASP B 1 18 ? -1.298 -13.828 -17.875 1 38.47 18 ASP B O 1
ATOM 1700 N N . ALA B 1 19 ? 0.821 -13.461 -18.297 1 36.31 19 ALA B N 1
ATOM 1701 C CA . ALA B 1 19 ? 1.182 -14.344 -17.188 1 36.31 19 ALA B CA 1
ATOM 1702 C C . ALA B 1 19 ? 0.802 -13.727 -15.852 1 36.31 19 ALA B C 1
ATOM 1704 O O . ALA B 1 19 ? 0.317 -14.422 -14.953 1 36.31 19 ALA B O 1
ATOM 1705 N N . GLY B 1 20 ? 1.092 -12.508 -15.688 1 37.88 20 GLY B N 1
ATOM 1706 C CA . GLY B 1 20 ? 0.671 -11.891 -14.438 1 37.88 20 GLY B CA 1
ATOM 1707 C C . GLY B 1 20 ? -0.83 -11.938 -14.227 1 37.88 20 GLY B C 1
ATOM 1708 O O . GLY B 1 20 ? -1.294 -12.281 -13.133 1 37.88 20 GLY B O 1
ATOM 1709 N N . LEU B 1 21 ? -1.524 -11.602 -15.352 1 38.75 21 LEU B N 1
ATOM 1710 C CA . LEU B 1 21 ? -2.98 -11.664 -15.305 1 38.75 21 LEU B CA 1
ATOM 1711 C C . LEU B 1 21 ? -3.457 -13.117 -15.273 1 38.75 21 LEU B C 1
ATOM 1713 O O . LEU B 1 21 ? -4.379 -13.453 -14.531 1 38.75 21 LEU B O 1
ATOM 1717 N N . ALA B 1 22 ? -2.857 -13.906 -16.125 1 38.75 22 ALA B N 1
ATOM 1718 C CA . ALA B 1 22 ? -3.221 -15.32 -16.094 1 38.75 22 ALA B CA 1
ATOM 1719 C C . ALA B 1 22 ? -2.971 -15.914 -14.711 1 38.75 22 ALA B C 1
ATOM 1721 O O . ALA B 1 22 ? -3.775 -16.703 -14.219 1 38.75 22 ALA B O 1
ATOM 1722 N N . GLN B 1 23 ? -1.937 -15.547 -14.211 1 39.38 23 GLN B N 1
ATOM 1723 C CA . GLN B 1 23 ? -1.681 -16.047 -12.859 1 39.38 23 GLN B CA 1
ATOM 1724 C C . GLN B 1 23 ? -2.682 -15.477 -11.859 1 39.38 23 GLN B C 1
ATOM 1726 O O . GLN B 1 23 ? -3.143 -16.188 -10.961 1 39.38 23 GLN B O 1
ATOM 1731 N N . HIS B 1 24 ? -2.951 -14.188 -12.062 1 41.41 24 HIS B N 1
ATOM 1732 C CA . HIS B 1 24 ? -4.035 -13.633 -11.258 1 41.41 24 HIS B CA 1
ATOM 1733 C C . HIS B 1 24 ? -5.359 -14.32 -11.57 1 41.41 24 HIS B C 1
ATOM 1735 O O . HIS B 1 24 ? -6.109 -14.68 -10.664 1 41.41 24 HIS B O 1
ATOM 1741 N N . VAL B 1 25 ? -5.562 -14.461 -12.883 1 41.78 25 VAL B N 1
ATOM 1742 C CA . VAL B 1 25 ? -6.758 -15.18 -13.305 1 41.78 25 VAL B CA 1
ATOM 1743 C C . VAL B 1 25 ? -6.703 -16.609 -12.789 1 41.78 25 VAL B C 1
ATOM 1745 O O . VAL B 1 25 ? -7.711 -17.156 -12.328 1 41.78 25 VAL B O 1
ATOM 1748 N N . GLY B 1 26 ? -5.668 -17.156 -13.023 1 41.44 26 GLY B N 1
ATOM 1749 C CA . GLY B 1 26 ? -5.531 -18.516 -12.508 1 41.44 26 GLY B CA 1
ATOM 1750 C C . GLY B 1 26 ? -5.738 -18.609 -11.008 1 41.44 26 GLY B C 1
ATOM 1751 O O . GLY B 1 26 ? -6.352 -19.562 -10.516 1 41.44 26 GLY B O 1
ATOM 1752 N N . CYS B 1 27 ? -5.23 -17.609 -10.352 1 39.03 27 CYS B N 1
ATOM 1753 C CA . CYS B 1 27 ? -5.461 -17.578 -8.914 1 39.03 27 CYS B CA 1
ATOM 1754 C C . CYS B 1 27 ? -6.938 -17.375 -8.602 1 39.03 27 CYS B C 1
ATOM 1756 O O . CYS B 1 27 ? -7.477 -18 -7.688 1 39.03 27 CYS B O 1
ATOM 1758 N N . CYS B 1 28 ? -7.453 -16.391 -9.359 1 40.62 28 CYS B N 1
ATOM 1759 C CA . CYS B 1 28 ? -8.883 -16.203 -9.156 1 40.62 28 CYS B CA 1
ATOM 1760 C C . CYS B 1 28 ? -9.656 -17.469 -9.531 1 40.62 28 CYS B C 1
ATOM 1762 O O . CYS B 1 28 ? -10.617 -17.844 -8.852 1 40.62 28 CYS B O 1
ATOM 1764 N N . ASP B 1 29 ? -9.234 -18.031 -10.617 1 41.91 29 ASP B N 1
ATOM 1765 C CA . ASP B 1 29 ? -9.914 -19.25 -11.031 1 41.91 29 ASP B CA 1
ATOM 1766 C C . ASP B 1 29 ? -9.695 -20.375 -10.008 1 41.91 29 ASP B C 1
ATOM 1768 O O . ASP B 1 29 ? -10.594 -21.188 -9.766 1 41.91 29 ASP B O 1
ATOM 1772 N N . ARG B 1 30 ? -8.625 -20.562 -9.523 1 40.25 30 ARG B N 1
ATOM 1773 C CA . ARG B 1 30 ? -8.344 -21.609 -8.539 1 40.25 30 ARG B CA 1
ATOM 1774 C C . ARG B 1 30 ? -9.133 -21.375 -7.254 1 40.25 30 ARG B C 1
ATOM 1776 O O . ARG B 1 30 ? -9.594 -22.328 -6.625 1 40.25 30 ARG B O 1
ATOM 1783 N N . LEU B 1 31 ? -9.148 -20.188 -6.805 1 38.84 31 LEU B N 1
ATOM 1784 C CA . LEU B 1 31 ? -10.008 -19.938 -5.652 1 38.84 31 LEU B CA 1
ATOM 1785 C C . LEU B 1 31 ? -11.453 -20.312 -5.957 1 38.84 31 LEU B C 1
ATOM 1787 O O . LEU B 1 31 ? -12.195 -20.719 -5.062 1 38.84 31 LEU B O 1
ATOM 1791 N N . ASP B 1 32 ? -11.805 -20.094 -7.184 1 37.66 32 ASP B N 1
ATOM 1792 C CA . ASP B 1 32 ? -13.141 -20.516 -7.594 1 37.66 32 ASP B CA 1
ATOM 1793 C C . ASP B 1 32 ? -13.266 -22.031 -7.59 1 37.66 32 ASP B C 1
ATOM 1795 O O . ASP B 1 32 ? -14.336 -22.562 -7.281 1 37.66 32 ASP B O 1
ATOM 1799 N N . ALA B 1 33 ? -12.375 -22.656 -8.117 1 38.91 33 ALA B N 1
ATOM 1800 C CA . ALA B 1 33 ? -12.562 -24.094 -8.227 1 38.91 33 ALA B CA 1
ATOM 1801 C C . ALA B 1 33 ? -12.75 -24.734 -6.848 1 38.91 33 ALA B C 1
ATOM 1803 O O . ALA B 1 33 ? -13.359 -25.797 -6.727 1 38.91 33 ALA B O 1
ATOM 1804 N N . GLY B 1 34 ? -12.125 -24.266 -5.91 1 35.75 34 GLY B N 1
ATOM 1805 C CA . GLY B 1 34 ? -12.375 -24.922 -4.633 1 35.75 34 GLY B CA 1
ATOM 1806 C C . GLY B 1 34 ? -13.688 -24.5 -3.998 1 35.75 34 GLY B C 1
ATOM 1807 O O . GLY B 1 34 ? -14.133 -25.094 -3.02 1 35.75 34 GLY B O 1
ATOM 1808 N N . ARG B 1 35 ? -13.992 -23.125 -4.059 1 39.19 35 ARG B N 1
ATOM 1809 C CA . ARG B 1 35 ? -15.273 -22.828 -3.443 1 39.19 35 ARG B CA 1
ATOM 1810 C C . ARG B 1 35 ? -16.406 -22.953 -4.453 1 39.19 35 ARG B C 1
ATOM 1812 O O . ARG B 1 35 ? -16.266 -22.578 -5.617 1 39.19 35 ARG B O 1
ATOM 1819 N N . GLY B 1 36 ? -17.25 -23.938 -4.406 1 36.31 36 GLY B N 1
ATOM 1820 C CA . GLY B 1 36 ? -18.422 -24.281 -5.188 1 36.31 36 GLY B CA 1
ATOM 1821 C C . GLY B 1 36 ? -19.156 -23.078 -5.738 1 36.31 36 GLY B C 1
ATOM 1822 O O . GLY B 1 36 ? -19.703 -23.125 -6.84 1 36.31 36 GLY B O 1
ATOM 1823 N N . ASP B 1 37 ? -19.688 -22.156 -4.902 1 35.09 37 ASP B N 1
ATOM 1824 C CA . ASP B 1 37 ? -20.594 -21.125 -5.383 1 35.09 37 ASP B CA 1
ATOM 1825 C C . ASP B 1 37 ? -19.828 -19.969 -6.023 1 35.09 37 ASP B C 1
ATOM 1827 O O . ASP B 1 37 ? -19.125 -19.234 -5.336 1 35.09 37 ASP B O 1
ATOM 1831 N N . LEU B 1 38 ? -19.406 -20.141 -7.203 1 38.19 38 LEU B N 1
ATOM 1832 C CA . LEU B 1 38 ? -18.781 -19.109 -8.039 1 38.19 38 LEU B CA 1
ATOM 1833 C C . LEU B 1 38 ? -19.578 -17.812 -7.977 1 38.19 38 LEU B C 1
ATOM 1835 O O . LEU B 1 38 ? -20.734 -17.75 -8.398 1 38.19 38 LEU B O 1
ATOM 1839 N N . ASP B 1 39 ? -19.422 -17.078 -6.957 1 38.22 39 ASP B N 1
ATOM 1840 C CA . ASP B 1 39 ? -20.062 -15.766 -7 1 38.22 39 ASP B CA 1
ATOM 1841 C C . ASP B 1 39 ? -19.672 -15 -8.266 1 38.22 39 ASP B C 1
ATOM 1843 O O . ASP B 1 39 ? -18.5 -15.008 -8.664 1 38.22 39 ASP B O 1
ATOM 1847 N N . PRO B 1 40 ? -20.562 -14.688 -9.141 1 40.5 40 PRO B N 1
ATOM 1848 C CA . PRO B 1 40 ? -20.422 -13.93 -10.383 1 40.5 40 PRO B CA 1
ATOM 1849 C C . PRO B 1 40 ? -19.344 -12.852 -10.297 1 40.5 40 PRO B C 1
ATOM 1851 O O . PRO B 1 40 ? -18.719 -12.508 -11.305 1 40.5 40 PRO B O 1
ATOM 1854 N N . HIS B 1 41 ? -19.125 -12.383 -9.203 1 39.56 41 HIS B N 1
ATOM 1855 C CA . HIS B 1 41 ? -18.125 -11.328 -9.078 1 39.56 41 HIS B CA 1
ATOM 1856 C C . HIS B 1 41 ? -16.719 -11.875 -9.305 1 39.56 41 HIS B C 1
ATOM 1858 O O . HIS B 1 41 ? -15.852 -11.172 -9.836 1 39.56 41 HIS B O 1
ATOM 1864 N N . ARG B 1 42 ? -16.625 -13.094 -9.039 1 41.25 42 ARG B N 1
ATOM 1865 C CA . ARG B 1 42 ? -15.32 -13.734 -9.219 1 41.25 42 ARG B CA 1
ATOM 1866 C C . ARG B 1 42 ? -15.016 -13.953 -10.695 1 41.25 42 ARG B C 1
ATOM 1868 O O . ARG B 1 42 ? -13.875 -13.789 -11.133 1 41.25 42 ARG B O 1
ATOM 1875 N N . VAL B 1 43 ? -16.047 -14.375 -11.367 1 41.66 43 VAL B N 1
ATOM 1876 C CA . VAL B 1 43 ? -15.906 -14.516 -12.812 1 41.66 43 VAL B CA 1
ATOM 1877 C C . VAL B 1 43 ? -15.469 -13.188 -13.43 1 41.66 43 VAL B C 1
ATOM 1879 O O . VAL B 1 43 ? -14.633 -13.164 -14.328 1 41.66 43 VAL B O 1
ATOM 1882 N N . THR B 1 44 ? -15.961 -12.203 -12.852 1 41.53 44 THR B N 1
ATOM 1883 C CA . THR B 1 44 ? -15.648 -10.898 -13.438 1 41.53 44 THR B CA 1
ATOM 1884 C C . THR B 1 44 ? -14.188 -10.531 -13.195 1 41.53 44 THR B C 1
ATOM 1886 O O . THR B 1 44 ? -13.516 -10.016 -14.094 1 41.53 44 THR B O 1
ATOM 1889 N N . LEU B 1 45 ? -13.711 -10.992 -12.023 1 43.59 45 LEU B N 1
ATOM 1890 C CA . LEU B 1 45 ? -12.312 -10.688 -11.766 1 43.59 45 LEU B CA 1
ATOM 1891 C C . LEU B 1 45 ? -11.398 -11.523 -12.664 1 43.59 45 LEU B C 1
ATOM 1893 O O . LEU B 1 45 ? -10.375 -11.039 -13.148 1 43.59 45 LEU B O 1
ATOM 1897 N N . SER B 1 46 ? -11.836 -12.734 -12.914 1 44.34 46 SER B N 1
ATOM 1898 C CA . SER B 1 46 ? -11.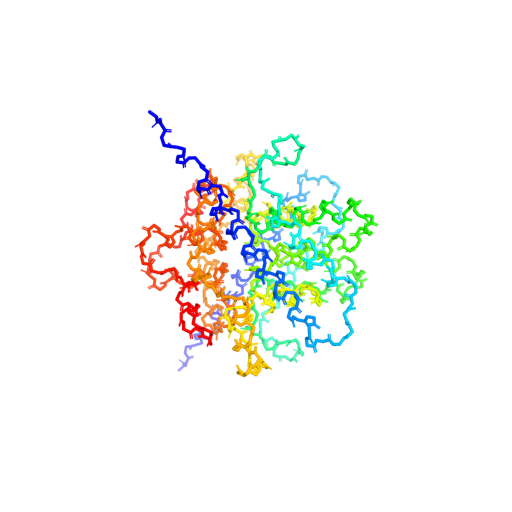094 -13.594 -13.828 1 44.34 46 SER B CA 1
ATOM 1899 C C . SER B 1 46 ? -11.109 -13.031 -15.25 1 44.34 46 SER B C 1
ATOM 1901 O O . SER B 1 46 ? -10.086 -13.031 -15.93 1 44.34 46 SER B O 1
ATOM 1903 N N . ARG B 1 47 ? -12.305 -12.625 -15.609 1 42.47 47 ARG B N 1
ATOM 1904 C CA . ARG B 1 47 ? -12.43 -12.062 -16.953 1 42.47 47 ARG B CA 1
ATOM 1905 C C . ARG B 1 47 ? -11.695 -10.734 -17.062 1 42.47 47 ARG B C 1
ATOM 1907 O O . ARG B 1 47 ? -11.086 -10.438 -18.094 1 42.47 47 ARG B O 1
ATOM 1914 N N . ALA B 1 48 ? -11.852 -9.984 -16.031 1 41.59 48 ALA B N 1
ATOM 1915 C CA . ALA B 1 48 ? -11.125 -8.719 -16.047 1 41.59 48 ALA B CA 1
ATOM 1916 C C . ALA B 1 48 ? -9.617 -8.953 -16.094 1 41.59 48 ALA B C 1
ATOM 1918 O O . ALA B 1 48 ? -8.898 -8.227 -16.797 1 41.59 48 ALA B O 1
ATOM 1919 N N . ALA B 1 49 ? -9.172 -9.938 -15.375 1 42 49 ALA B N 1
ATOM 1920 C CA . ALA B 1 49 ? -7.754 -10.289 -15.406 1 42 49 ALA B CA 1
ATOM 1921 C C . ALA B 1 49 ? -7.363 -10.852 -16.766 1 42 49 ALA B C 1
ATOM 1923 O O . ALA B 1 49 ? -6.277 -10.562 -17.281 1 42 49 ALA B O 1
ATOM 1924 N N . LYS B 1 50 ? -8.273 -11.617 -17.297 1 42.53 50 LYS B N 1
ATOM 1925 C CA . LYS B 1 50 ? -8.047 -12.156 -18.641 1 42.53 50 LYS B CA 1
ATOM 1926 C C . LYS B 1 50 ? -8.117 -11.055 -19.703 1 42.53 50 LYS B C 1
ATOM 1928 O O . LYS B 1 50 ? -7.363 -11.078 -20.672 1 42.53 50 LYS B O 1
ATOM 1933 N N . GLY B 1 51 ? -9.07 -10.195 -19.609 1 39.62 51 GLY B N 1
ATOM 1934 C CA . GLY B 1 51 ? -9.18 -9.078 -20.531 1 39.62 51 GLY B CA 1
ATOM 1935 C C . GLY B 1 51 ? -8.008 -8.117 -20.438 1 39.62 51 GLY B C 1
ATOM 1936 O O . GLY B 1 51 ? -7.66 -7.465 -21.422 1 39.62 51 GLY B O 1
ATOM 1937 N N . GLN B 1 52 ? -7.445 -7.98 -19.266 1 38.53 52 GLN B N 1
ATOM 1938 C CA . GLN B 1 52 ? -6.23 -7.184 -19.125 1 38.53 52 GLN B CA 1
ATOM 1939 C C . GLN B 1 52 ? -5.062 -7.816 -19.875 1 38.53 52 GLN B C 1
ATOM 1941 O O . GLN B 1 52 ? -4.18 -7.109 -20.359 1 38.53 52 GLN B O 1
ATOM 1946 N N . ALA B 1 53 ? -4.98 -9.07 -19.938 1 37.31 53 ALA B N 1
ATOM 1947 C CA . ALA B 1 53 ? -3.891 -9.734 -20.641 1 37.31 53 ALA B CA 1
ATOM 1948 C C . ALA B 1 53 ? -3.936 -9.43 -22.141 1 37.31 53 ALA B C 1
ATOM 1950 O O . ALA B 1 53 ? -2.9 -9.414 -22.812 1 37.31 53 ALA B O 1
ATOM 1951 N N . GLY B 1 54 ? -5.07 -9.203 -22.688 1 35.06 54 GLY B N 1
ATOM 1952 C CA . GLY B 1 54 ? -5.18 -8.969 -24.109 1 35.06 54 GLY B CA 1
ATOM 1953 C C . GLY B 1 54 ? -4.922 -7.523 -24.5 1 35.06 54 GLY B C 1
ATOM 1954 O O . GLY B 1 54 ? -4.82 -7.203 -25.688 1 35.06 54 GLY B O 1
ATOM 1955 N N . ARG B 1 55 ? -5.242 -6.582 -23.688 1 34.28 55 ARG B N 1
ATOM 1956 C CA . ARG B 1 55 ? -5.102 -5.227 -24.203 1 34.28 55 ARG B CA 1
ATOM 1957 C C . ARG B 1 55 ? -3.695 -4.691 -23.953 1 34.28 55 ARG B C 1
ATOM 1959 O O . ARG B 1 55 ? -3.285 -4.508 -22.812 1 34.28 55 ARG B O 1
ATOM 1966 N N . THR B 1 56 ? -2.689 -5.035 -24.781 1 33.31 56 THR B N 1
ATOM 1967 C CA . THR B 1 56 ? -1.365 -4.434 -24.906 1 33.31 56 THR B CA 1
ATOM 1968 C C . THR B 1 56 ? -1.465 -2.91 -24.938 1 33.31 56 THR B C 1
ATOM 1970 O O . THR B 1 56 ? -2.453 -2.359 -25.422 1 33.31 56 THR B O 1
ATOM 1973 N N . PRO B 1 57 ? -0.559 -2.195 -24.156 1 32.53 57 PRO B N 1
ATOM 1974 C CA . PRO B 1 57 ? -0.424 -0.741 -24.25 1 32.53 57 PRO B CA 1
ATOM 1975 C C . PRO B 1 57 ? -0.498 -0.243 -25.703 1 32.53 57 PRO B C 1
ATOM 1977 O O . PRO B 1 57 ? -0.385 0.96 -25.953 1 32.53 57 PRO B O 1
ATOM 1980 N N . ALA B 1 58 ? -0.392 -1.01 -26.688 1 30.34 58 ALA B N 1
ATOM 1981 C CA . ALA B 1 58 ? -0.275 -0.336 -27.984 1 30.34 58 ALA B CA 1
ATOM 1982 C C . ALA B 1 58 ? -1.492 0.543 -28.25 1 30.34 58 ALA B C 1
ATOM 1984 O O . ALA B 1 58 ? -1.541 1.253 -29.25 1 30.34 58 ALA B O 1
ATOM 1985 N N . GLN B 1 59 ? -2.689 0.209 -27.766 1 32.59 59 GLN B N 1
ATOM 1986 C CA . GLN B 1 59 ? -3.707 1.096 -28.312 1 32.59 59 GLN B CA 1
ATOM 1987 C C . GLN B 1 59 ? -3.664 2.469 -27.656 1 32.59 59 GLN B C 1
ATOM 1989 O O . GLN B 1 59 ? -3.943 2.592 -26.453 1 32.59 59 GLN B O 1
ATOM 1994 N N . GLY B 1 60 ? -2.842 3.439 -28.031 1 32.59 60 GLY B N 1
ATOM 1995 C CA . GLY B 1 60 ? -2.582 4.859 -27.844 1 32.59 60 GLY B CA 1
ATOM 1996 C C . GLY B 1 60 ? -3.838 5.66 -27.562 1 32.59 60 GLY B C 1
ATOM 1997 O O . GLY B 1 60 ? -3.773 6.879 -27.391 1 32.59 60 GLY B O 1
ATOM 1998 N N . GLY B 1 61 ? -5.016 5.344 -28.172 1 31.27 61 GLY B N 1
ATOM 1999 C CA . GLY B 1 61 ? -6.016 6.387 -28.344 1 31.27 61 GLY B CA 1
ATOM 2000 C C . GLY B 1 61 ? -6.668 6.805 -27.047 1 31.27 61 GLY B C 1
ATOM 2001 O O . GLY B 1 61 ? -7.191 7.914 -26.938 1 31.27 61 GLY B O 1
ATOM 2002 N N . ASN B 1 62 ? -7.52 5.941 -26.438 1 29.98 62 ASN B N 1
ATOM 2003 C CA . ASN B 1 62 ? -8.5 6.59 -25.562 1 29.98 62 ASN B CA 1
ATOM 2004 C C . ASN B 1 62 ? -7.836 7.18 -24.328 1 29.98 62 ASN B C 1
ATOM 2006 O O . ASN B 1 62 ? -6.715 6.809 -23.984 1 29.98 62 ASN B O 1
ATOM 2010 N N . GLY B 1 63 ? -8.367 8.312 -23.812 1 30.47 63 GLY B N 1
ATOM 2011 C CA . GLY B 1 63 ? -8.164 9.289 -22.766 1 30.47 63 GLY B CA 1
ATOM 2012 C C . GLY B 1 63 ? -7.578 8.688 -21.5 1 30.47 63 GLY B C 1
ATOM 2013 O O . GLY B 1 63 ? -7.688 9.273 -20.422 1 30.47 63 GLY B O 1
ATOM 2014 N N . PHE B 1 64 ? -7.691 7.398 -21.547 1 33.03 64 PHE B N 1
ATOM 2015 C CA . PHE B 1 64 ? -7.18 7.023 -20.234 1 33.03 64 PHE B CA 1
ATOM 2016 C C . PHE B 1 64 ? -5.777 7.57 -20.016 1 33.03 64 PHE B C 1
ATOM 2018 O O . PHE B 1 64 ? -5.047 7.82 -20.984 1 33.03 64 PHE B O 1
ATOM 2025 N N . SER B 1 65 ? -5.402 8.086 -18.938 1 38.31 65 SER B N 1
ATOM 2026 C CA . SER B 1 65 ? -4.137 8.695 -18.531 1 38.31 65 SER B CA 1
ATOM 2027 C C . SER B 1 65 ? -2.963 8.094 -19.297 1 38.31 65 SER B C 1
ATOM 2029 O O . SER B 1 65 ? -2.994 6.914 -19.656 1 38.31 65 SER B O 1
ATOM 2031 N N . LYS B 1 66 ? -2.053 8.812 -20.031 1 41.47 66 LYS B N 1
ATOM 2032 C CA . LYS B 1 66 ? -0.781 8.375 -20.594 1 41.47 66 LYS B CA 1
ATOM 2033 C C . LYS B 1 66 ? -0.286 7.102 -19.906 1 41.47 66 LYS B C 1
ATOM 2035 O O . LYS B 1 66 ? -0.186 7.051 -18.672 1 41.47 66 LYS B O 1
ATOM 2040 N N . PRO B 1 67 ? -0.309 5.898 -20.516 1 48.91 67 PRO B N 1
ATOM 2041 C CA . PRO B 1 67 ? 0.389 4.68 -20.109 1 48.91 67 PRO B CA 1
ATOM 2042 C C . PRO B 1 67 ? 1.68 4.969 -19.344 1 48.91 67 PRO B C 1
ATOM 2044 O O . PRO B 1 67 ? 2.326 5.988 -19.578 1 48.91 67 PRO B O 1
ATOM 2047 N N . GLU B 1 68 ? 1.663 4.73 -17.969 1 62.47 68 GLU B N 1
ATOM 2048 C CA . GLU B 1 68 ? 2.869 4.539 -17.172 1 62.47 68 GLU B CA 1
ATOM 2049 C C . GLU B 1 68 ? 3.049 5.672 -16.172 1 62.47 68 GLU B C 1
ATOM 2051 O O . GLU B 1 68 ? 4.152 5.891 -15.664 1 62.47 68 GLU B O 1
ATOM 2056 N N . LYS B 1 69 ? 1.827 6.309 -15.938 1 80.12 69 LYS B N 1
ATOM 2057 C CA . LYS B 1 69 ? 2.041 7.363 -14.953 1 80.12 69 LYS B CA 1
ATOM 2058 C C . LYS B 1 69 ? 1.648 6.898 -13.555 1 80.12 69 LYS B C 1
ATOM 2060 O O . LYS B 1 69 ? 2.002 7.535 -12.562 1 80.12 69 LYS B O 1
ATOM 2065 N N . ALA B 1 70 ? 0.958 5.73 -13.609 1 91.06 70 ALA B N 1
ATOM 2066 C CA . ALA B 1 70 ? 0.535 5.227 -12.305 1 91.06 70 ALA B CA 1
ATOM 2067 C C . ALA B 1 70 ? 1.196 3.891 -11.992 1 91.06 70 ALA B C 1
ATOM 2069 O O . ALA B 1 70 ? 1.731 3.23 -12.883 1 91.06 70 ALA B O 1
ATOM 2070 N N . ARG B 1 71 ? 1.134 3.543 -10.734 1 92.56 71 ARG B N 1
ATOM 2071 C CA . ARG B 1 71 ? 1.598 2.223 -10.32 1 92.56 71 ARG B CA 1
ATOM 2072 C C . ARG B 1 71 ? 0.914 1.124 -11.133 1 92.56 71 ARG B C 1
ATOM 2074 O O . ARG B 1 71 ? -0.255 1.254 -11.5 1 92.56 71 ARG B O 1
ATOM 2081 N N . PHE B 1 72 ? 1.67 0.042 -11.383 1 87.69 72 PHE B N 1
ATOM 2082 C CA . PHE B 1 72 ? 1.107 -1.029 -12.195 1 87.69 72 PHE B CA 1
ATOM 2083 C C . PHE B 1 72 ? -0.183 -1.557 -11.578 1 87.69 72 PHE B C 1
ATOM 2085 O O . PHE B 1 72 ? -1.106 -1.944 -12.297 1 87.69 72 PHE B O 1
ATOM 2092 N N . GLU B 1 73 ? -0.288 -1.602 -10.219 1 90.81 73 GLU B N 1
ATOM 2093 C CA . GLU B 1 73 ? -1.5 -2.049 -9.539 1 90.81 73 GLU B CA 1
ATOM 2094 C C . GLU B 1 73 ? -2.695 -1.174 -9.906 1 90.81 73 GLU B C 1
ATOM 2096 O O . GLU B 1 73 ? -3.789 -1.684 -10.164 1 90.81 73 GLU B O 1
ATOM 2101 N N . VAL B 1 74 ? -2.447 0.131 -9.945 1 92.12 74 VAL B N 1
ATOM 2102 C CA . VAL B 1 74 ? -3.5 1.1 -10.227 1 92.12 74 VAL B CA 1
ATOM 2103 C C . VAL B 1 74 ? -3.887 1.021 -11.703 1 92.12 74 VAL B C 1
ATOM 2105 O O . VAL B 1 74 ? -5.07 1.069 -12.047 1 92.12 74 VAL B O 1
ATOM 2108 N N . GLU B 1 75 ? -2.893 0.863 -12.516 1 85.94 75 GLU B N 1
ATOM 2109 C CA . GLU B 1 75 ? -3.193 0.724 -13.938 1 85.94 75 GLU B CA 1
ATOM 2110 C C . GLU B 1 75 ? -4.02 -0.531 -14.211 1 85.94 75 GLU B C 1
ATOM 2112 O O . GLU B 1 75 ? -4.969 -0.499 -14.992 1 85.94 75 GLU B O 1
ATOM 2117 N N . GLY B 1 76 ? -3.637 -1.627 -13.57 1 84.94 76 GLY B N 1
ATOM 2118 C CA . GLY B 1 76 ? -4.453 -2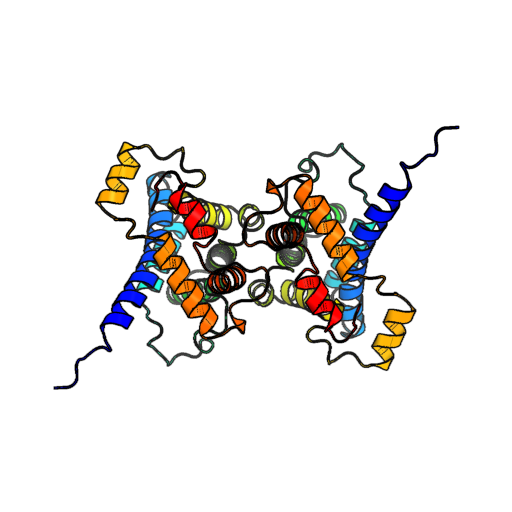.828 -13.672 1 84.94 76 GLY B CA 1
ATOM 2119 C C . GLY B 1 76 ? -5.859 -2.641 -13.141 1 84.94 76 GLY B C 1
ATOM 2120 O O . GLY B 1 76 ? -6.824 -3.125 -13.742 1 84.94 76 GLY B O 1
ATOM 2121 N N . ALA B 1 77 ? -5.984 -1.967 -12.023 1 90.19 77 ALA B N 1
ATOM 2122 C CA . ALA B 1 77 ? -7.293 -1.681 -11.438 1 90.19 77 ALA B CA 1
ATOM 2123 C C . ALA B 1 77 ? -8.133 -0.821 -12.375 1 90.19 77 ALA B C 1
ATOM 2125 O O . ALA B 1 77 ? -9.328 -1.068 -12.555 1 90.19 77 ALA B O 1
ATOM 2126 N N . ASP B 1 78 ? -7.5 0.17 -12.977 1 87.94 78 ASP B N 1
ATOM 2127 C CA . ASP B 1 78 ? -8.195 1.044 -13.922 1 87.94 78 ASP B CA 1
ATOM 2128 C C . ASP B 1 78 ? -8.711 0.257 -15.117 1 87.94 78 ASP B C 1
ATOM 2130 O O . ASP B 1 78 ? -9.836 0.474 -15.57 1 87.94 78 ASP B O 1
ATOM 2134 N N . LEU B 1 79 ? -7.871 -0.578 -15.602 1 82.44 79 LEU B N 1
ATOM 2135 C CA . LEU B 1 79 ? -8.273 -1.391 -16.75 1 82.44 79 LEU B CA 1
ATOM 2136 C C . LEU B 1 79 ? -9.469 -2.271 -16.391 1 82.44 79 LEU B C 1
ATOM 2138 O O . LEU B 1 79 ? -10.438 -2.344 -17.156 1 82.44 79 LEU B O 1
ATOM 2142 N N . ALA B 1 80 ? -9.422 -2.922 -15.25 1 83.94 80 ALA B N 1
ATOM 2143 C CA . ALA B 1 80 ? -10.523 -3.766 -14.805 1 83.94 80 ALA B CA 1
ATOM 2144 C C . ALA B 1 80 ? -11.805 -2.949 -14.625 1 83.94 80 ALA B C 1
ATOM 2146 O O . ALA B 1 80 ? -12.883 -3.385 -15.023 1 83.94 80 ALA B O 1
ATOM 2147 N N . ALA B 1 81 ? -11.688 -1.779 -14.031 1 88.31 81 ALA B N 1
ATOM 2148 C CA . ALA B 1 81 ? -12.836 -0.904 -13.812 1 88.31 81 ALA B CA 1
ATOM 2149 C C . ALA B 1 81 ? -13.484 -0.507 -15.133 1 88.31 81 ALA B C 1
ATOM 2151 O O . ALA B 1 81 ? -14.711 -0.525 -15.266 1 88.31 81 ALA B O 1
ATOM 2152 N N . ALA B 1 82 ? -12.672 -0.163 -16.125 1 85.5 82 ALA B N 1
ATOM 2153 C CA . ALA B 1 82 ? -13.188 0.226 -17.438 1 85.5 82 ALA B CA 1
ATOM 2154 C C . ALA B 1 82 ? -13.945 -0.928 -18.094 1 85.5 82 ALA B C 1
ATOM 2156 O O . ALA B 1 82 ? -15.047 -0.744 -18.609 1 85.5 82 ALA B O 1
ATOM 2157 N N . LEU B 1 83 ? -13.328 -2.072 -18 1 78.19 83 LEU B N 1
ATOM 2158 C CA . LEU B 1 83 ? -13.93 -3.252 -18.625 1 78.19 83 LEU B CA 1
ATOM 2159 C C . LEU B 1 83 ? -15.273 -3.578 -17.969 1 78.19 83 LEU B C 1
ATOM 2161 O O . LEU B 1 83 ? -16.266 -3.82 -18.656 1 78.19 83 LEU B O 1
ATOM 2165 N N . LEU B 1 84 ? -15.328 -3.551 -16.641 1 81.94 84 LEU B N 1
ATOM 2166 C CA . LEU B 1 84 ? -16.547 -3.881 -15.906 1 81.94 84 LEU B CA 1
ATOM 2167 C C . LEU B 1 84 ? -17.641 -2.844 -16.172 1 81.94 84 LEU B C 1
ATOM 2169 O O . LEU B 1 84 ? -18.812 -3.188 -16.281 1 81.94 84 LEU B O 1
ATOM 2173 N N . THR B 1 85 ? -17.234 -1.602 -16.234 1 88.38 85 THR B N 1
ATOM 2174 C CA . THR B 1 85 ? -18.188 -0.534 -16.531 1 88.38 85 THR B CA 1
ATOM 2175 C C . THR B 1 85 ? -18.781 -0.714 -17.922 1 88.38 85 THR B C 1
ATOM 2177 O O . THR B 1 85 ? -20 -0.58 -18.109 1 88.38 85 THR B O 1
ATOM 2180 N N . GLU B 1 86 ? -17.953 -1.048 -18.859 1 83.75 86 GLU B N 1
ATOM 2181 C CA . GLU B 1 86 ? -18.406 -1.292 -20.219 1 83.75 86 GLU B CA 1
ATOM 2182 C C . GLU B 1 86 ? -19.391 -2.453 -20.281 1 83.75 86 GLU B C 1
ATOM 2184 O O . GLU B 1 86 ? -20.344 -2.438 -21.078 1 83.75 86 GLU B O 1
ATOM 2189 N N . HIS B 1 87 ? -19.219 -3.348 -19.422 1 85.31 87 HIS B N 1
ATOM 2190 C CA . HIS B 1 87 ? -20.094 -4.523 -19.406 1 85.31 87 HIS B CA 1
ATOM 2191 C C . HIS B 1 87 ? -21.328 -4.285 -18.547 1 85.31 87 HIS B C 1
ATOM 2193 O O . HIS B 1 87 ? -22.078 -5.219 -18.266 1 85.31 87 HIS B O 1
ATOM 2199 N N . GLY B 1 88 ? -21.453 -3.148 -17.938 1 87.5 88 GLY B N 1
ATOM 2200 C CA . GLY B 1 88 ? -22.688 -2.744 -17.312 1 87.5 88 GLY B CA 1
ATOM 2201 C C . GLY B 1 88 ? -22.75 -3.09 -15.828 1 87.5 88 GLY B C 1
ATOM 2202 O O . GLY B 1 88 ? -23.812 -3.088 -15.227 1 87.5 88 GLY B O 1
ATOM 2203 N N . CYS B 1 89 ? -21.594 -3.396 -15.242 1 84.06 89 CYS B N 1
ATOM 2204 C CA . CYS B 1 89 ? -21.578 -3.668 -13.805 1 84.06 89 CYS B CA 1
ATOM 2205 C C . CYS B 1 89 ? -21.875 -2.408 -13.008 1 84.06 89 CYS B C 1
ATOM 2207 O O . CYS B 1 89 ? -21.594 -1.297 -13.453 1 84.06 89 CYS B O 1
ATOM 2209 N N . ASP B 1 90 ? -22.516 -2.641 -11.867 1 89.81 90 ASP B N 1
ATOM 2210 C CA . ASP B 1 90 ? -22.875 -1.492 -11.031 1 89.81 90 ASP B CA 1
ATOM 2211 C C . ASP B 1 90 ? -21.625 -0.891 -10.383 1 89.81 90 ASP B C 1
ATOM 2213 O O . ASP B 1 90 ? -20.562 -1.516 -10.367 1 89.81 90 ASP B O 1
ATOM 2217 N N . ARG B 1 91 ? -21.797 0.276 -9.82 1 93.56 91 ARG B N 1
ATOM 2218 C CA . ARG B 1 91 ? -20.688 1.064 -9.297 1 93.56 91 ARG B CA 1
ATOM 2219 C C . ARG B 1 91 ? -20.031 0.364 -8.109 1 93.56 91 ARG B C 1
ATOM 2221 O O . ARG B 1 91 ? -18.812 0.424 -7.941 1 93.56 91 ARG B O 1
ATOM 2228 N N . ALA B 1 92 ? -20.812 -0.295 -7.316 1 88.12 92 ALA B N 1
ATOM 2229 C CA . ALA B 1 92 ? -20.266 -0.961 -6.133 1 88.12 92 ALA B CA 1
ATOM 2230 C C . ALA B 1 92 ? -19.359 -2.125 -6.523 1 88.12 92 ALA B C 1
ATOM 2232 O O . ALA B 1 92 ? -18.297 -2.311 -5.938 1 88.12 92 ALA B O 1
ATOM 2233 N N . THR B 1 93 ? -19.797 -2.838 -7.508 1 83 93 THR B N 1
ATOM 2234 C CA . THR B 1 93 ? -19 -3.941 -8.023 1 83 93 THR B CA 1
ATOM 2235 C C . THR B 1 93 ? -17.703 -3.424 -8.641 1 83 93 THR B C 1
ATOM 2237 O O . THR B 1 93 ? -16.625 -3.938 -8.352 1 83 93 THR B O 1
ATOM 2240 N N . VAL B 1 94 ? -17.781 -2.365 -9.406 1 90.38 94 VAL B N 1
ATOM 2241 C CA . VAL B 1 94 ? -16.625 -1.781 -10.078 1 90.38 94 VAL B CA 1
ATOM 2242 C C . VAL B 1 94 ? -15.633 -1.266 -9.039 1 90.38 94 VAL B C 1
ATOM 2244 O O . VAL B 1 94 ? -14.438 -1.541 -9.125 1 90.38 94 VAL B O 1
ATOM 2247 N N . ASP B 1 95 ? -16.172 -0.653 -8.047 1 92.69 95 ASP B N 1
ATOM 2248 C CA . ASP B 1 95 ? -15.32 -0.091 -6.996 1 92.69 95 ASP B CA 1
ATOM 2249 C C . ASP B 1 95 ? -14.633 -1.194 -6.195 1 92.69 95 ASP B C 1
ATOM 2251 O O . ASP B 1 95 ? -13.453 -1.082 -5.863 1 92.69 95 ASP B O 1
ATOM 2255 N N . GLY B 1 96 ? -15.352 -2.232 -5.91 1 90.44 96 GLY B N 1
ATOM 2256 C CA . GLY B 1 96 ? -14.789 -3.35 -5.164 1 90.44 96 GLY B CA 1
ATOM 2257 C C . GLY B 1 96 ? -13.664 -4.059 -5.902 1 90.44 96 GLY B C 1
ATOM 2258 O O . GLY B 1 96 ? -12.633 -4.383 -5.312 1 90.44 96 GLY B O 1
ATOM 2259 N N . VAL B 1 97 ? -13.867 -4.219 -7.172 1 87.44 97 VAL B N 1
ATOM 2260 C CA . VAL B 1 97 ? -12.859 -4.891 -7.984 1 87.44 97 VAL B CA 1
ATOM 2261 C C . VAL B 1 97 ? -11.633 -3.992 -8.125 1 87.44 97 VAL B C 1
ATOM 2263 O O . VAL B 1 97 ? -10.492 -4.457 -8.008 1 87.44 97 VAL B O 1
ATOM 2266 N N . TRP B 1 98 ? -11.898 -2.703 -8.367 1 92.62 98 TRP B N 1
ATOM 2267 C CA . TRP B 1 98 ? -10.789 -1.761 -8.438 1 92.62 98 TRP B CA 1
ATOM 2268 C C . TRP B 1 98 ? -9.938 -1.818 -7.176 1 92.62 98 TRP B C 1
ATOM 2270 O O . TRP B 1 98 ? -8.711 -1.935 -7.25 1 92.62 98 TRP B O 1
ATOM 2280 N N . GLU B 1 99 ? -10.602 -1.839 -6.078 1 95.5 99 GLU B N 1
ATOM 2281 C CA . GLU B 1 99 ? -9.906 -1.826 -4.797 1 95.5 99 GLU B CA 1
ATOM 2282 C C . GLU B 1 99 ? -9.109 -3.109 -4.59 1 95.5 99 GLU B C 1
ATOM 2284 O O . GLU B 1 99 ? -7.957 -3.064 -4.148 1 95.5 99 GLU B O 1
ATOM 2289 N N . ALA B 1 100 ? -9.68 -4.195 -4.91 1 90.62 100 ALA B N 1
ATOM 2290 C CA . ALA B 1 100 ? -9.016 -5.48 -4.707 1 90.62 100 ALA B CA 1
ATOM 2291 C C . ALA B 1 100 ? -7.738 -5.578 -5.539 1 90.62 100 ALA B C 1
ATOM 2293 O O . ALA B 1 100 ? -6.703 -6.031 -5.047 1 90.62 100 ALA B O 1
ATOM 2294 N N . ILE B 1 101 ? -7.805 -5.043 -6.746 1 89.5 101 ILE B N 1
ATOM 2295 C CA . ILE B 1 101 ? -6.652 -5.105 -7.637 1 89.5 101 ILE B CA 1
ATOM 2296 C C . ILE B 1 101 ? -5.598 -4.098 -7.184 1 89.5 101 ILE B C 1
ATOM 2298 O O . ILE B 1 101 ? -4.414 -4.434 -7.09 1 89.5 101 ILE B O 1
ATOM 2302 N N . ALA B 1 102 ? -5.996 -2.941 -6.824 1 94.44 102 ALA B N 1
ATOM 2303 C CA . ALA B 1 102 ? -5.074 -1.881 -6.434 1 94.44 102 ALA B CA 1
ATOM 2304 C C . ALA B 1 102 ? -4.332 -2.246 -5.152 1 94.44 102 ALA B C 1
ATOM 2306 O O . ALA B 1 102 ? -3.16 -1.899 -4.984 1 94.44 102 ALA B O 1
ATOM 2307 N N . LEU B 1 103 ? -4.973 -3.02 -4.301 1 96.5 103 LEU B N 1
ATOM 2308 C CA . LEU B 1 103 ? -4.438 -3.221 -2.961 1 96.5 103 LEU B CA 1
ATOM 2309 C C . LEU B 1 103 ? -3.764 -4.586 -2.842 1 96.5 103 LEU B C 1
ATOM 2311 O O . LEU B 1 103 ? -3.203 -4.914 -1.796 1 96.5 103 LEU B O 1
ATOM 2315 N N . HIS B 1 104 ? -3.676 -5.391 -3.908 1 93.31 104 HIS B N 1
ATOM 2316 C CA . HIS B 1 104 ? -3.275 -6.785 -3.746 1 93.31 104 HIS B CA 1
ATOM 2317 C C . HIS B 1 104 ? -1.827 -6.891 -3.279 1 93.31 104 HIS B C 1
ATOM 2319 O O . HIS B 1 104 ? -1.422 -7.918 -2.729 1 93.31 104 HIS B O 1
ATOM 2325 N N . THR B 1 105 ? -1.051 -5.777 -3.449 1 95.5 105 THR B N 1
ATOM 2326 C CA . THR B 1 105 ? 0.339 -5.805 -3.006 1 95.5 105 THR B CA 1
ATOM 2327 C C . THR B 1 105 ? 0.494 -5.082 -1.671 1 95.5 105 THR B C 1
ATOM 2329 O O . THR B 1 105 ? 1.61 -4.918 -1.174 1 95.5 105 THR B O 1
ATOM 2332 N N . SER B 1 106 ? -0.581 -4.57 -1.131 1 97.19 106 SER B N 1
ATOM 2333 C CA . SER B 1 106 ? -0.547 -3.852 0.14 1 97.19 106 SER B CA 1
ATOM 2334 C C . SER B 1 106 ? -0.838 -4.785 1.31 1 97.19 106 SER B C 1
ATOM 2336 O O . SER B 1 106 ? -1.902 -4.703 1.926 1 97.19 106 SER B O 1
ATOM 2338 N N . GLY B 1 107 ? 0.174 -5.586 1.618 1 95.75 107 GLY B N 1
ATOM 2339 C CA . GLY B 1 107 ? 0.019 -6.543 2.701 1 95.75 107 GLY B CA 1
ATOM 2340 C C . GLY B 1 107 ? -0.379 -5.898 4.016 1 95.75 107 GLY B C 1
ATOM 2341 O O . GLY B 1 107 ? 0.129 -4.832 4.371 1 95.75 107 GLY B O 1
ATOM 2342 N N . GLY B 1 108 ? -1.283 -6.566 4.793 1 95.56 108 GLY B N 1
ATOM 2343 C CA . GLY B 1 108 ? -1.777 -6.055 6.062 1 95.56 108 GLY B CA 1
ATOM 2344 C C . GLY B 1 108 ? -2.973 -5.133 5.91 1 95.56 108 GLY B C 1
ATOM 2345 O O . GLY B 1 108 ? -3.793 -5.016 6.824 1 95.56 108 GLY B O 1
ATOM 2346 N N . ILE B 1 109 ? -3.023 -4.426 4.777 1 97.25 109 ILE B N 1
ATOM 2347 C CA . ILE B 1 109 ? -4.145 -3.527 4.523 1 97.25 109 ILE B CA 1
ATOM 2348 C C . ILE B 1 109 ? -5.211 -4.254 3.705 1 97.25 109 ILE B C 1
ATOM 2350 O O . ILE B 1 109 ? -6.395 -4.227 4.055 1 97.25 109 ILE B O 1
ATOM 2354 N N . ALA B 1 110 ? -4.797 -4.945 2.645 1 96.06 110 ALA B N 1
ATOM 2355 C CA . ALA B 1 110 ? -5.723 -5.641 1.754 1 96.06 110 ALA B CA 1
ATOM 2356 C C . ALA B 1 110 ? -6.602 -6.617 2.531 1 96.06 110 ALA B C 1
ATOM 2358 O O . ALA B 1 110 ? -7.812 -6.691 2.299 1 96.06 110 ALA B O 1
ATOM 2359 N N . GLU B 1 111 ? -6.035 -7.277 3.516 1 94.38 111 GLU B N 1
ATOM 2360 C CA . GLU B 1 111 ? -6.738 -8.312 4.273 1 94.38 111 GLU B CA 1
ATOM 2361 C C . GLU B 1 111 ? -7.832 -7.703 5.148 1 94.38 111 GLU B C 1
ATOM 2363 O O . GLU B 1 111 ? -8.703 -8.422 5.641 1 94.38 111 GLU B O 1
ATOM 2368 N N . ARG B 1 112 ? -7.77 -6.402 5.285 1 95.25 112 ARG B N 1
ATOM 2369 C CA . ARG B 1 112 ? -8.703 -5.727 6.176 1 95.25 112 ARG B CA 1
ATOM 2370 C C . ARG B 1 112 ? -9.758 -4.957 5.387 1 95.25 112 ARG B C 1
ATOM 2372 O O . ARG B 1 112 ? -10.578 -4.246 5.969 1 95.25 112 ARG B O 1
ATOM 2379 N N . ARG B 1 113 ? -9.703 -5.094 4.039 1 95.12 113 ARG B N 1
ATOM 2380 C CA . ARG B 1 113 ? -10.602 -4.297 3.203 1 95.12 113 ARG B CA 1
ATOM 2381 C C . ARG B 1 113 ? -11.656 -5.172 2.541 1 95.12 113 ARG B C 1
ATOM 2383 O O . ARG B 1 113 ? -12.016 -4.949 1.383 1 95.12 113 ARG B O 1
ATOM 2390 N N . GLY B 1 114 ? -12.172 -6.199 3.258 1 88.12 114 GLY B N 1
ATOM 2391 C CA . GLY B 1 114 ? -13.289 -6.992 2.781 1 88.12 114 GLY B CA 1
ATOM 2392 C C . GLY B 1 114 ? -12.867 -8.305 2.148 1 88.12 114 GLY B C 1
ATOM 2393 O O . GLY B 1 114 ? -11.672 -8.539 1.938 1 88.12 114 GLY B O 1
ATOM 2394 N N . ALA B 1 115 ? -13.891 -9.102 1.832 1 84.62 115 ALA B N 1
ATOM 2395 C CA . ALA B 1 115 ? -13.664 -10.477 1.396 1 84.62 115 ALA B CA 1
ATOM 2396 C C . ALA B 1 115 ? -12.977 -10.516 0.032 1 84.62 115 ALA B C 1
ATOM 2398 O O . ALA B 1 115 ? -12.078 -11.328 -0.193 1 84.62 115 ALA B O 1
ATOM 2399 N N . LEU B 1 116 ? -13.375 -9.578 -0.829 1 85.56 116 LEU B N 1
ATOM 2400 C CA . LEU B 1 116 ? -12.797 -9.594 -2.17 1 85.56 116 LEU B CA 1
ATOM 2401 C C . LEU B 1 116 ? -11.32 -9.234 -2.133 1 85.56 116 LEU B C 1
ATOM 2403 O O . LEU B 1 116 ? -10.492 -9.906 -2.758 1 85.56 116 LEU B O 1
ATOM 2407 N N . CYS B 1 117 ? -10.992 -8.211 -1.381 1 90.56 117 CYS B N 1
ATOM 2408 C CA . CYS B 1 117 ? -9.586 -7.832 -1.226 1 90.56 117 CYS 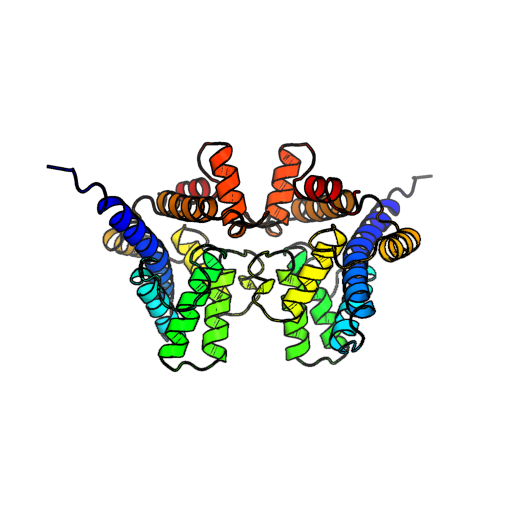B CA 1
ATOM 2409 C C . CYS B 1 117 ? -8.781 -8.969 -0.604 1 90.56 117 CYS B C 1
ATOM 2411 O O . CYS B 1 117 ? -7.684 -9.273 -1.062 1 90.56 117 CYS B O 1
ATOM 2413 N N . TYR B 1 118 ? -9.375 -9.602 0.368 1 89.69 118 TYR B N 1
ATOM 2414 C CA . TYR B 1 118 ? -8.727 -10.719 1.037 1 89.69 118 TYR B CA 1
ATOM 2415 C C . TYR B 1 118 ? -8.484 -11.867 0.065 1 89.69 118 TYR B C 1
ATOM 2417 O O . TYR B 1 118 ? -7.375 -12.406 -0.007 1 89.69 118 TYR B O 1
ATOM 2425 N N . LEU B 1 119 ? -9.453 -12.156 -0.646 1 82.19 119 LEU B N 1
ATOM 2426 C CA . LEU B 1 119 ? -9.383 -13.305 -1.548 1 82.19 119 LEU B CA 1
ATOM 2427 C C . LEU B 1 119 ? -8.398 -13.039 -2.684 1 82.19 119 LEU B C 1
ATOM 2429 O O . LEU B 1 119 ? -7.625 -13.922 -3.053 1 82.19 119 LEU B O 1
ATOM 2433 N N . VAL B 1 120 ? -8.375 -11.852 -3.24 1 85.56 120 VAL B N 1
ATOM 2434 C CA . VAL B 1 120 ? -7.469 -11.516 -4.328 1 85.56 120 VAL B CA 1
ATOM 2435 C C . VAL B 1 120 ? -6.023 -11.57 -3.836 1 85.56 120 VAL B C 1
ATOM 2437 O O . VAL B 1 120 ? -5.168 -12.188 -4.473 1 85.56 120 VAL B O 1
ATOM 2440 N N . ARG B 1 121 ? -5.754 -11.023 -2.695 1 90.56 121 ARG B N 1
ATOM 2441 C CA . ARG B 1 121 ? -4.402 -11.07 -2.146 1 90.56 121 ARG B CA 1
ATOM 2442 C C . ARG B 1 121 ? -4 -12.492 -1.79 1 90.56 121 ARG B C 1
ATOM 2444 O O . ARG B 1 121 ? -2.875 -12.914 -2.064 1 90.56 121 ARG B O 1
ATOM 2451 N N . SER B 1 122 ? -4.934 -13.227 -1.194 1 84.94 122 SER B N 1
ATOM 2452 C CA . SER B 1 122 ? -4.648 -14.609 -0.828 1 84.94 122 SER B CA 1
ATOM 2453 C C . SER B 1 122 ? -4.348 -15.461 -2.061 1 84.94 122 SER B C 1
ATOM 2455 O O . SER B 1 122 ? -3.467 -16.328 -2.029 1 84.94 122 SER B O 1
ATOM 2457 N N . GLY B 1 123 ? -5.055 -15.211 -3.082 1 83 123 GLY B N 1
ATOM 2458 C CA . GLY B 1 123 ? -4.82 -15.93 -4.324 1 83 123 GLY B CA 1
ATOM 2459 C C . GLY B 1 123 ? -3.443 -15.672 -4.91 1 83 123 GLY B C 1
ATOM 2460 O O . GLY B 1 123 ? -2.744 -16.609 -5.305 1 83 123 GLY B O 1
ATOM 2461 N N . VAL B 1 124 ? -3.055 -14.422 -4.914 1 85.31 124 VAL B N 1
ATOM 2462 C CA . VAL B 1 124 ? -1.729 -14.055 -5.398 1 85.31 124 VAL B CA 1
ATOM 2463 C C . VAL B 1 124 ? -0.661 -14.703 -4.523 1 85.31 124 VAL B C 1
ATOM 2465 O O . VAL B 1 124 ? 0.336 -15.227 -5.031 1 85.31 124 VAL B O 1
ATOM 2468 N N . GLY B 1 125 ? -0.898 -14.711 -3.217 1 86.69 125 GLY B N 1
ATOM 2469 C CA . GLY B 1 125 ? 0.015 -15.391 -2.312 1 86.69 125 GLY B CA 1
ATOM 2470 C C . GLY B 1 125 ? 0.147 -16.875 -2.602 1 86.69 125 GLY B C 1
ATOM 2471 O O . GLY B 1 125 ? 1.253 -17.422 -2.596 1 86.69 125 GLY B O 1
ATOM 2472 N N . ALA B 1 126 ? -0.958 -17.484 -2.859 1 84 126 ALA B N 1
ATOM 2473 C CA . ALA B 1 126 ? -0.964 -18.922 -3.158 1 84 126 ALA B CA 1
ATOM 2474 C C . ALA B 1 126 ? -0.184 -19.219 -4.438 1 84 126 ALA B C 1
ATOM 2476 O O . ALA B 1 126 ? 0.469 -20.25 -4.543 1 84 126 ALA B O 1
ATOM 2477 N N . ASP B 1 127 ? -0.22 -18.312 -5.355 1 82.06 127 ASP B N 1
ATOM 2478 C CA . ASP B 1 127 ? 0.547 -18.469 -6.59 1 82.06 127 ASP B CA 1
ATOM 2479 C C . ASP B 1 127 ? 2.047 -18.5 -6.301 1 82.06 127 ASP B C 1
ATOM 2481 O O . ASP B 1 127 ? 2.811 -19.125 -7.031 1 82.06 127 ASP B O 1
ATOM 2485 N N . PHE B 1 128 ? 2.441 -17.875 -5.227 1 87.31 128 PHE B N 1
ATOM 2486 C CA . PHE B 1 128 ? 3.844 -17.859 -4.832 1 87.31 128 PHE B CA 1
ATOM 2487 C C . PHE B 1 128 ? 4.117 -18.938 -3.779 1 87.31 128 PHE B C 1
ATOM 2489 O O . PHE B 1 128 ? 5.23 -19.031 -3.256 1 87.31 128 PHE B O 1
ATOM 2496 N N . GLY B 1 129 ? 3.098 -19.672 -3.465 1 87.38 129 GLY B N 1
ATOM 2497 C CA . GLY B 1 129 ? 3.248 -20.75 -2.506 1 87.38 129 GLY B CA 1
ATOM 2498 C C . GLY B 1 129 ? 2.99 -20.328 -1.073 1 87.38 129 GLY B C 1
ATOM 2499 O O . GLY B 1 129 ? 3.199 -21.109 -0.139 1 87.38 129 GLY B O 1
ATOM 2500 N N . ARG B 1 130 ? 2.576 -19.078 -0.909 1 89.06 130 ARG B N 1
ATOM 2501 C CA . ARG B 1 130 ? 2.289 -18.562 0.429 1 89.06 130 ARG B CA 1
ATOM 2502 C C . ARG B 1 130 ? 0.913 -19.031 0.903 1 89.06 130 ARG B C 1
ATOM 2504 O O . ARG B 1 130 ? -0.076 -18.891 0.18 1 89.06 130 ARG B O 1
ATOM 2511 N N . ASN B 1 131 ? 0.899 -19.562 2.109 1 87.81 131 ASN B N 1
ATOM 2512 C CA . ASN B 1 131 ? -0.344 -20.047 2.707 1 87.81 131 ASN B CA 1
ATOM 2513 C C . ASN B 1 131 ? -1.114 -20.953 1.749 1 87.81 131 ASN B C 1
ATOM 2515 O O . ASN B 1 131 ? -2.318 -20.766 1.556 1 87.81 131 ASN B O 1
ATOM 2519 N N . ALA B 1 132 ? -0.423 -21.812 1.096 1 86.62 132 ALA B N 1
ATOM 2520 C CA . ALA B 1 132 ? -1.009 -22.688 0.077 1 86.62 132 ALA B CA 1
ATOM 2521 C C . ALA B 1 132 ? -1.106 -24.125 0.574 1 86.62 132 ALA B C 1
ATOM 2523 O O . ALA B 1 132 ? -1.246 -25.062 -0.223 1 86.62 132 ALA B O 1
ATOM 2524 N N . ASP B 1 133 ? -1.122 -24.266 1.852 1 88.44 133 ASP B N 1
ATOM 2525 C CA . ASP B 1 133 ? -1.103 -25.609 2.447 1 88.44 133 ASP B CA 1
ATOM 2526 C C . ASP B 1 133 ? -2.385 -26.375 2.123 1 88.44 133 ASP B C 1
ATOM 2528 O O . ASP B 1 133 ? -2.391 -27.609 2.109 1 88.44 133 ASP B O 1
ATOM 2532 N N . PHE B 1 134 ? -3.303 -25.672 1.847 1 83.88 134 PHE B N 1
ATOM 2533 C CA . PHE B 1 134 ? -4.594 -26.297 1.584 1 83.88 134 PHE B CA 1
ATOM 2534 C C . PHE B 1 134 ? -4.621 -26.922 0.195 1 83.88 134 PHE B C 1
ATOM 2536 O O . PHE B 1 134 ? -5.516 -27.703 -0.119 1 83.88 134 PHE B O 1
ATOM 2543 N N . ILE B 1 135 ? -3.699 -26.625 -0.661 1 82.88 135 ILE B N 1
ATOM 2544 C CA . ILE B 1 135 ? -3.625 -27.203 -1.996 1 82.88 135 ILE B CA 1
ATOM 2545 C C . ILE B 1 135 ? -2.855 -28.516 -1.942 1 82.88 135 ILE B C 1
ATOM 2547 O O . ILE B 1 135 ? -1.664 -28.531 -1.624 1 82.88 135 ILE B O 1
ATOM 2551 N N . ASP B 1 136 ? -3.529 -29.547 -2.27 1 87.12 136 ASP B N 1
ATOM 2552 C CA . ASP B 1 136 ? -2.916 -30.875 -2.316 1 87.12 136 ASP B CA 1
ATOM 2553 C C . ASP B 1 136 ? -1.796 -30.922 -3.354 1 87.12 136 ASP B C 1
ATOM 2555 O O . ASP B 1 136 ? -1.898 -30.297 -4.414 1 87.12 136 ASP B O 1
ATOM 2559 N N . GLU B 1 137 ? -0.782 -31.797 -3.07 1 89.88 137 GLU B N 1
ATOM 2560 C CA . GLU B 1 137 ? 0.37 -31.906 -3.961 1 89.88 137 GLU B CA 1
ATOM 2561 C C . GLU B 1 137 ? -0.042 -32.406 -5.34 1 89.88 137 GLU B C 1
ATOM 2563 O O . GLU B 1 137 ? 0.505 -31.969 -6.355 1 89.88 137 GLU B O 1
ATOM 2568 N N . GLN B 1 138 ? -0.966 -33.25 -5.379 1 87.5 138 GLN B N 1
ATOM 2569 C CA . GLN B 1 138 ? -1.419 -33.812 -6.652 1 87.5 138 GLN B CA 1
ATOM 2570 C C . GLN B 1 138 ? -2.135 -32.75 -7.484 1 87.5 138 GLN B C 1
ATOM 2572 O O . GLN B 1 138 ? -1.933 -32.656 -8.695 1 87.5 138 GLN B O 1
ATOM 2577 N N . ILE B 1 139 ? -2.895 -31.969 -6.824 1 79.75 139 ILE B N 1
ATOM 2578 C CA . ILE B 1 139 ? -3.619 -30.906 -7.492 1 79.75 139 ILE B CA 1
ATOM 2579 C C . ILE B 1 139 ? -2.633 -29.859 -8.008 1 79.75 139 ILE B C 1
ATOM 2581 O O . ILE B 1 139 ? -2.734 -29.406 -9.156 1 79.75 139 ILE B O 1
ATOM 2585 N N . ALA B 1 140 ? -1.714 -29.5 -7.133 1 84 140 ALA B N 1
ATOM 2586 C CA . ALA B 1 140 ? -0.705 -28.516 -7.527 1 84 140 ALA B CA 1
ATOM 2587 C C . ALA B 1 140 ? 0.069 -28.984 -8.758 1 84 140 ALA B C 1
ATOM 2589 O O . ALA B 1 140 ? 0.279 -28.219 -9.695 1 84 140 ALA B O 1
ATOM 2590 N N . THR B 1 141 ? 0.485 -30.234 -8.75 1 87.62 141 THR B N 1
ATOM 2591 C CA . THR B 1 141 ? 1.224 -30.797 -9.867 1 87.62 141 THR B CA 1
ATOM 2592 C C . THR B 1 141 ? 0.398 -30.75 -11.156 1 87.62 141 THR B C 1
ATOM 2594 O O . THR B 1 141 ? 0.916 -30.391 -12.211 1 87.62 141 THR B O 1
ATOM 2597 N N . ALA B 1 142 ? -0.844 -31.078 -11.039 1 80.19 142 ALA B N 1
ATOM 2598 C CA . ALA B 1 142 ? -1.729 -31.047 -12.203 1 80.19 142 ALA B CA 1
ATOM 2599 C C . ALA B 1 142 ? -1.877 -29.641 -12.75 1 80.19 142 ALA B C 1
ATOM 2601 O O . ALA B 1 142 ? -1.835 -29.422 -13.969 1 80.19 142 ALA B O 1
ATOM 2602 N N . ILE B 1 143 ? -2 -28.672 -11.844 1 78.06 143 ILE B N 1
ATOM 2603 C CA . ILE B 1 143 ? -2.15 -27.266 -12.234 1 78.06 143 ILE B CA 1
ATOM 2604 C C . ILE B 1 143 ? -0.883 -26.797 -12.938 1 78.06 143 ILE B C 1
ATOM 2606 O O . ILE B 1 143 ? -0.949 -26.188 -14.016 1 78.06 143 ILE B O 1
ATOM 2610 N N . HIS B 1 144 ? 0.293 -27.125 -12.383 1 85.44 144 HIS B N 1
ATOM 2611 C CA . HIS B 1 144 ? 1.553 -26.609 -12.914 1 85.44 144 HIS B CA 1
ATOM 2612 C C . HIS B 1 144 ? 1.941 -27.344 -14.203 1 85.44 144 HIS B C 1
ATOM 2614 O O . HIS B 1 144 ? 2.717 -26.812 -15 1 85.44 144 HIS B O 1
ATOM 2620 N N . ARG B 1 145 ? 1.421 -28.531 -14.359 1 84.94 145 ARG B N 1
ATOM 2621 C CA . ARG B 1 145 ? 1.603 -29.203 -15.641 1 84.94 145 ARG B CA 1
ATOM 2622 C C . ARG B 1 145 ? 0.809 -28.516 -16.75 1 84.94 145 ARG B C 1
ATOM 2624 O O . ARG B 1 145 ? 1.304 -28.344 -17.859 1 84.94 145 ARG B O 1
ATOM 2631 N N . ARG B 1 146 ? -0.39 -28.156 -16.422 1 76.19 146 ARG B N 1
ATOM 2632 C CA . ARG B 1 146 ? -1.268 -27.5 -17.375 1 76.19 146 ARG B CA 1
ATOM 2633 C C . ARG B 1 146 ? -0.842 -26.047 -17.594 1 76.19 146 ARG B C 1
ATOM 2635 O O . ARG B 1 146 ? -0.948 -25.531 -18.719 1 76.19 146 ARG B O 1
ATOM 2642 N N . TYR B 1 147 ? -0.378 -25.391 -16.484 1 74.94 147 TYR B N 1
ATOM 2643 C CA . TYR B 1 147 ? 0.056 -24 -16.5 1 74.94 147 TYR B CA 1
ATOM 2644 C C . TYR B 1 147 ? 1.451 -23.859 -15.898 1 74.94 147 TYR B C 1
ATOM 2646 O O . TYR B 1 147 ? 1.598 -23.531 -14.719 1 74.94 147 TYR B O 1
ATOM 2654 N N . PRO B 1 148 ? 2.453 -24.047 -16.75 1 77.44 148 PRO B N 1
ATOM 2655 C CA . PRO B 1 148 ? 3.824 -23.969 -16.234 1 77.44 148 PRO B CA 1
ATOM 2656 C C . PRO B 1 148 ? 4.16 -22.609 -15.648 1 77.44 148 PRO B C 1
ATOM 2658 O O . PRO B 1 148 ? 3.703 -21.578 -16.156 1 77.44 148 PRO B O 1
ATOM 2661 N N . ARG B 1 149 ? 4.934 -22.547 -14.609 1 81.31 149 ARG B N 1
ATOM 2662 C CA . ARG B 1 149 ? 5.234 -21.328 -13.859 1 81.31 149 ARG B CA 1
ATOM 2663 C C . ARG B 1 149 ? 6.168 -20.422 -14.656 1 81.31 149 ARG B C 1
ATOM 2665 O O . ARG B 1 149 ? 6.121 -19.188 -14.508 1 81.31 149 ARG B O 1
ATOM 2672 N N . LEU B 1 150 ? 7.047 -20.859 -15.523 1 78.31 150 LEU B N 1
ATOM 2673 C CA . LEU B 1 150 ? 7.867 -20.094 -16.453 1 78.31 150 LEU B CA 1
ATOM 2674 C C . LEU B 1 150 ? 8.656 -19.016 -15.727 1 78.31 150 LEU B C 1
ATOM 2676 O O . LEU B 1 150 ? 8.617 -17.844 -16.125 1 78.31 150 LEU B O 1
ATOM 2680 N N . ALA B 1 151 ? 9.43 -19.359 -14.695 1 84 151 ALA B N 1
ATOM 2681 C CA . ALA B 1 151 ? 10.164 -18.375 -13.914 1 84 151 ALA B CA 1
ATOM 2682 C C . ALA B 1 151 ? 9.273 -17.172 -13.57 1 84 151 ALA B C 1
ATOM 2684 O O . ALA B 1 151 ? 9.641 -16.031 -13.82 1 84 151 ALA B O 1
ATOM 2685 N N . MET B 1 152 ? 8.125 -17.406 -13.016 1 82.5 152 MET B N 1
ATOM 2686 C CA . MET B 1 152 ? 7.039 -16.453 -12.805 1 82.5 152 MET B CA 1
ATOM 2687 C C . MET B 1 152 ? 7.535 -15.219 -12.055 1 82.5 152 MET B C 1
ATOM 2689 O O . MET B 1 152 ? 7.289 -14.094 -12.484 1 82.5 152 MET B O 1
ATOM 2693 N N . ALA B 1 153 ? 8.273 -15.484 -10.93 1 87.75 153 ALA B N 1
ATOM 2694 C CA . ALA B 1 153 ? 8.695 -14.359 -10.102 1 87.75 153 ALA B CA 1
ATOM 2695 C C . ALA B 1 153 ? 9.688 -13.469 -10.852 1 87.75 153 ALA B C 1
ATOM 2697 O O . ALA B 1 153 ? 9.555 -12.242 -10.844 1 87.75 153 ALA B O 1
ATOM 2698 N N . SER B 1 154 ? 10.617 -14.133 -11.539 1 89.12 154 SER B N 1
ATOM 2699 C CA . SER B 1 154 ? 11.625 -13.367 -12.273 1 89.12 154 SER B CA 1
ATOM 2700 C C . SER B 1 154 ? 10.992 -12.578 -13.422 1 89.12 154 SER B C 1
ATOM 2702 O O . SER B 1 154 ? 11.359 -11.43 -13.664 1 89.12 154 SER B O 1
ATOM 2704 N N . THR B 1 155 ? 10.062 -13.195 -14.07 1 83.12 155 THR B N 1
ATOM 2705 C CA . THR B 1 155 ? 9.375 -12.547 -15.172 1 83.12 155 THR B CA 1
ATOM 2706 C C . THR B 1 155 ? 8.523 -11.375 -14.672 1 83.12 155 THR B C 1
ATOM 2708 O O . THR B 1 155 ? 8.531 -10.297 -15.273 1 83.12 155 THR B O 1
ATOM 2711 N N . LEU B 1 156 ? 7.844 -11.562 -13.602 1 85.69 156 LEU B N 1
ATOM 2712 C CA . LEU B 1 156 ? 7.008 -10.523 -13.016 1 85.69 156 LEU B CA 1
ATOM 2713 C C . LEU B 1 156 ? 7.855 -9.352 -12.539 1 85.69 156 LEU B C 1
ATOM 2715 O O . LEU B 1 156 ? 7.539 -8.188 -12.82 1 85.69 156 LEU B O 1
ATOM 2719 N N . VAL B 1 157 ? 8.953 -9.68 -11.852 1 91.12 157 VAL B N 1
ATOM 2720 C CA . VAL B 1 157 ? 9.844 -8.641 -11.336 1 91.12 157 VAL B CA 1
ATOM 2721 C C . VAL B 1 157 ? 10.406 -7.828 -12.5 1 91.12 157 VAL B C 1
ATOM 2723 O O . VAL B 1 157 ? 10.406 -6.594 -12.453 1 91.12 157 VAL B O 1
ATOM 2726 N N . ALA B 1 158 ? 10.812 -8.539 -13.562 1 87.44 158 ALA B N 1
ATOM 2727 C CA . ALA B 1 158 ? 11.367 -7.848 -14.719 1 87.44 158 ALA B CA 1
ATOM 2728 C C . ALA B 1 158 ? 10.344 -6.898 -15.336 1 87.44 158 ALA B C 1
ATOM 2730 O O . ALA B 1 158 ? 10.672 -5.77 -15.703 1 87.44 158 ALA B O 1
ATOM 2731 N N . ALA B 1 159 ? 9.117 -7.297 -15.375 1 85 159 ALA B N 1
ATOM 2732 C CA . ALA B 1 159 ? 8.055 -6.484 -15.977 1 85 159 ALA B CA 1
ATOM 2733 C C . ALA B 1 159 ? 7.75 -5.266 -15.109 1 85 159 ALA B C 1
ATOM 2735 O O . ALA B 1 159 ? 7.582 -4.16 -15.625 1 85 159 ALA B O 1
ATOM 2736 N N . ILE B 1 160 ? 7.684 -5.488 -13.836 1 89.19 160 ILE B N 1
ATOM 2737 C CA . ILE B 1 160 ? 7.367 -4.402 -12.922 1 89.19 160 ILE B CA 1
ATOM 2738 C C . ILE B 1 160 ? 8.492 -3.373 -12.93 1 89.19 160 ILE B C 1
ATOM 2740 O O . ILE B 1 160 ? 8.242 -2.166 -12.969 1 89.19 160 ILE B O 1
ATOM 2744 N N . VAL B 1 161 ? 9.727 -3.877 -12.945 1 92.75 161 VAL B N 1
ATOM 2745 C CA . VAL B 1 161 ? 10.883 -2.986 -12.938 1 92.75 161 VAL B CA 1
ATOM 2746 C C . VAL B 1 161 ? 10.961 -2.217 -14.25 1 92.75 161 VAL B C 1
ATOM 2748 O O . VAL B 1 161 ? 11.25 -1.019 -14.266 1 92.75 161 VAL B O 1
ATOM 2751 N N . ALA B 1 162 ? 10.695 -2.895 -15.367 1 86.88 162 ALA B N 1
ATOM 2752 C CA . ALA B 1 162 ? 10.672 -2.209 -16.656 1 86.88 162 ALA B CA 1
ATOM 2753 C C . ALA B 1 162 ? 9.625 -1.099 -16.672 1 86.88 162 ALA B C 1
ATOM 2755 O O . ALA B 1 162 ? 9.883 0.002 -17.156 1 86.88 162 ALA B O 1
ATOM 2756 N N . HIS B 1 163 ? 8.484 -1.371 -16.125 1 85.88 163 HIS B N 1
ATOM 2757 C CA . HIS B 1 163 ? 7.41 -0.39 -16.016 1 85.88 163 HIS B CA 1
ATOM 2758 C C . HIS B 1 163 ? 7.836 0.795 -15.156 1 85.88 163 HIS B C 1
ATOM 2760 O O . HIS B 1 163 ? 7.645 1.95 -15.547 1 85.88 163 HIS B O 1
ATOM 2766 N N . ALA B 1 164 ? 8.477 0.53 -14.039 1 91.38 164 ALA B N 1
ATOM 2767 C CA . ALA B 1 164 ? 8.922 1.554 -13.102 1 91.38 164 ALA B CA 1
ATOM 2768 C C . ALA B 1 164 ? 10.016 2.422 -13.711 1 91.38 164 ALA B C 1
ATOM 2770 O O . ALA B 1 164 ? 10.094 3.621 -13.438 1 91.38 164 ALA B O 1
ATOM 2771 N N . ARG B 1 165 ? 10.812 1.816 -14.562 1 91.62 165 ARG B N 1
ATOM 2772 C CA . ARG B 1 165 ? 11.914 2.539 -15.188 1 91.62 165 ARG B CA 1
ATOM 2773 C C . ARG B 1 165 ? 11.398 3.541 -16.219 1 91.62 165 ARG B C 1
ATOM 2775 O O . ARG B 1 165 ? 11.992 4.605 -16.406 1 91.62 165 ARG B O 1
ATOM 2782 N N . ARG B 1 166 ? 10.375 3.209 -16.812 1 89.56 166 ARG B N 1
ATOM 2783 C CA . ARG B 1 166 ? 9.828 4.078 -17.859 1 89.56 166 ARG B CA 1
ATOM 2784 C C . ARG B 1 166 ? 9.281 5.367 -17.25 1 89.56 166 ARG B C 1
ATOM 2786 O O . ARG B 1 166 ? 9.391 6.438 -17.859 1 89.56 166 ARG B O 1
ATOM 2793 N N . ASN B 1 167 ? 8.734 5.238 -16.062 1 91.31 167 ASN B N 1
ATOM 2794 C CA . ASN B 1 167 ? 8.234 6.406 -15.344 1 91.31 167 ASN B CA 1
ATOM 2795 C C . ASN B 1 167 ? 8.445 6.27 -13.836 1 91.31 167 ASN B C 1
ATOM 2797 O O . ASN B 1 167 ? 7.625 5.664 -13.141 1 91.31 167 ASN B O 1
ATOM 2801 N N . PRO B 1 168 ? 9.422 6.922 -13.375 1 88.25 168 PRO B N 1
ATOM 2802 C CA . PRO B 1 168 ? 9.742 6.785 -11.953 1 88.25 168 PRO B CA 1
ATOM 2803 C C . PRO B 1 168 ? 8.609 7.246 -11.047 1 88.25 168 PRO B C 1
ATOM 2805 O O . PRO B 1 168 ? 8.516 6.809 -9.891 1 88.25 168 PRO B O 1
ATOM 2808 N N . GLU B 1 169 ? 7.719 8.07 -11.555 1 89.44 169 GLU B N 1
ATOM 2809 C CA . GLU B 1 169 ? 6.578 8.516 -10.766 1 89.44 169 GLU B CA 1
ATOM 2810 C C . GLU B 1 169 ? 5.605 7.371 -10.5 1 89.44 169 GLU B C 1
ATOM 2812 O O . GLU B 1 169 ? 4.805 7.438 -9.562 1 89.44 169 GLU B O 1
ATOM 2817 N N . ALA B 1 170 ? 5.73 6.336 -11.258 1 92 170 ALA B N 1
ATOM 2818 C CA . ALA B 1 170 ? 4.875 5.16 -11.109 1 92 170 ALA B CA 1
ATOM 2819 C C . ALA B 1 170 ? 5.438 4.203 -10.062 1 92 170 ALA B C 1
ATOM 2821 O O . ALA B 1 170 ? 4.859 3.143 -9.805 1 92 170 ALA B O 1
ATOM 2822 N N . ALA B 1 171 ? 6.508 4.582 -9.445 1 96 171 ALA B N 1
ATOM 2823 C CA . ALA B 1 171 ? 7.184 3.742 -8.461 1 96 171 ALA B CA 1
ATOM 2824 C C . ALA B 1 171 ? 7.551 4.543 -7.215 1 96 171 ALA B C 1
ATOM 2826 O O . ALA B 1 171 ? 8.734 4.676 -6.879 1 96 171 ALA B O 1
ATOM 2827 N N . PRO B 1 172 ? 6.48 4.977 -6.508 1 95.5 172 PRO B N 1
ATOM 2828 C CA . PRO B 1 172 ? 6.785 5.789 -5.328 1 95.5 172 PRO B CA 1
ATOM 2829 C C . PRO B 1 172 ? 7.57 5.02 -4.27 1 95.5 172 PRO B C 1
ATOM 2831 O O . PRO B 1 172 ? 7.492 3.787 -4.207 1 95.5 172 PRO B O 1
ATOM 2834 N N . PRO B 1 173 ? 8.359 5.77 -3.42 1 94.81 173 PRO B N 1
ATOM 2835 C CA . PRO B 1 173 ? 9.078 5.129 -2.32 1 94.81 173 PRO B CA 1
ATOM 2836 C C . PRO B 1 173 ? 8.164 4.309 -1.413 1 94.81 173 PRO B C 1
ATOM 2838 O O . PRO B 1 173 ? 7.02 4.699 -1.171 1 94.81 173 PRO B O 1
ATOM 2841 N N . TYR B 1 174 ? 8.688 3.174 -0.948 1 96.81 174 TYR B N 1
ATOM 2842 C CA . TYR B 1 174 ? 8.039 2.279 0.005 1 96.81 174 TYR B CA 1
ATOM 2843 C C . TYR B 1 174 ? 6.848 1.572 -0.633 1 96.81 174 TYR B C 1
ATOM 2845 O O . TYR B 1 174 ? 5.965 1.079 0.069 1 96.81 174 TYR B O 1
ATOM 2853 N N . SER B 1 175 ? 6.762 1.583 -1.941 1 97.25 175 SER B N 1
ATOM 2854 C CA . SER B 1 175 ? 5.852 0.739 -2.711 1 97.25 175 SER B CA 1
ATOM 2855 C C . SER B 1 175 ? 6.586 -0.451 -3.32 1 97.25 175 SER B C 1
ATOM 2857 O O . SER B 1 175 ? 7.816 -0.444 -3.422 1 97.25 175 SER B O 1
ATOM 2859 N N . MET B 1 176 ? 5.828 -1.47 -3.711 1 96.75 176 MET B N 1
ATOM 2860 C CA . MET B 1 176 ? 6.453 -2.65 -4.297 1 96.75 176 MET B CA 1
ATOM 2861 C C . MET B 1 176 ? 7.242 -2.283 -5.551 1 96.75 176 MET B C 1
ATOM 2863 O O . MET B 1 176 ? 8.414 -2.637 -5.676 1 96.75 176 MET B O 1
ATOM 2867 N N . PRO B 1 177 ? 6.648 -1.515 -6.512 1 95.44 177 PRO B N 1
ATOM 2868 C CA . PRO B 1 177 ? 7.469 -1.193 -7.68 1 95.44 177 PRO B CA 1
ATOM 2869 C C . PRO B 1 177 ? 8.688 -0.339 -7.332 1 95.44 177 PRO B C 1
ATOM 2871 O O . PRO B 1 177 ? 9.75 -0.508 -7.93 1 95.44 177 PRO B O 1
ATOM 2874 N N . GLY B 1 178 ? 8.555 0.593 -6.363 1 96.88 178 GLY B N 1
ATOM 2875 C CA . GLY B 1 178 ? 9.695 1.388 -5.949 1 96.88 178 GLY B CA 1
ATOM 2876 C C . GLY B 1 178 ? 10.812 0.556 -5.34 1 96.88 178 GLY B C 1
ATOM 2877 O O . GLY B 1 178 ? 11.984 0.777 -5.633 1 96.88 178 GLY B O 1
ATOM 2878 N N . GLU B 1 179 ? 10.438 -0.401 -4.527 1 97.44 179 GLU B N 1
ATOM 2879 C CA . GLU B 1 179 ? 11.43 -1.235 -3.857 1 97.44 179 GLU B CA 1
ATOM 2880 C C . GLU B 1 179 ? 12.062 -2.232 -4.828 1 97.44 179 GLU B C 1
ATOM 2882 O O . GLU B 1 179 ? 13.258 -2.514 -4.746 1 97.44 179 GLU B O 1
ATOM 2887 N N . LEU B 1 180 ? 11.258 -2.773 -5.691 1 96.69 180 LEU B N 1
ATOM 2888 C CA . LEU B 1 180 ? 11.812 -3.678 -6.695 1 96.69 180 LEU B CA 1
ATOM 2889 C C . LEU B 1 180 ? 12.82 -2.955 -7.582 1 96.69 180 LEU B C 1
ATOM 2891 O O . LEU B 1 180 ? 13.859 -3.518 -7.934 1 96.69 180 LEU B O 1
ATOM 2895 N N . LEU B 1 181 ? 12.477 -1.729 -7.984 1 96.25 181 LEU B N 1
ATOM 2896 C CA . LEU B 1 181 ? 13.406 -0.92 -8.758 1 96.25 181 LEU B CA 1
ATOM 2897 C C . LEU B 1 181 ? 14.703 -0.693 -7.984 1 96.25 181 LEU B C 1
ATOM 2899 O O . LEU B 1 181 ? 15.797 -0.844 -8.539 1 96.25 181 LEU B O 1
ATOM 2903 N N . ARG B 1 182 ? 14.586 -0.336 -6.746 1 95.25 182 ARG B N 1
ATOM 2904 C CA . ARG B 1 182 ? 15.75 -0.144 -5.891 1 95.25 182 ARG B CA 1
ATOM 2905 C C . ARG B 1 182 ? 16.594 -1.417 -5.809 1 95.25 182 ARG B C 1
ATOM 2907 O O . ARG B 1 182 ? 17.812 -1.366 -5.898 1 95.25 182 ARG B O 1
ATOM 2914 N N . GLU B 1 183 ? 15.93 -2.564 -5.562 1 96.44 183 GLU B N 1
ATOM 2915 C CA . GLU B 1 183 ? 16.625 -3.848 -5.457 1 96.44 183 GLU B CA 1
ATOM 2916 C C . GLU B 1 183 ? 17.391 -4.164 -6.734 1 96.44 183 GLU B C 1
ATOM 2918 O O . GLU B 1 183 ? 18.484 -4.73 -6.684 1 96.44 183 GLU B O 1
ATOM 2923 N N . GLN B 1 184 ? 16.797 -3.83 -7.809 1 94.25 184 GLN B N 1
ATOM 2924 C CA . GLN B 1 184 ? 17.453 -4.074 -9.086 1 94.25 184 GLN B CA 1
ATOM 2925 C C . GLN B 1 184 ? 18.75 -3.27 -9.195 1 94.25 184 GLN B C 1
ATOM 2927 O O . GLN B 1 184 ? 19.75 -3.752 -9.742 1 94.25 184 GLN B O 1
ATOM 2932 N N . GLN B 1 185 ? 18.766 -2.1 -8.656 1 91.62 185 GLN B N 1
ATOM 2933 C CA . GLN B 1 185 ? 19.938 -1.225 -8.719 1 91.62 185 GLN B CA 1
ATOM 2934 C C . GLN B 1 185 ? 21.062 -1.754 -7.832 1 91.62 185 GLN B C 1
ATOM 2936 O O . GLN B 1 185 ? 22.234 -1.521 -8.117 1 91.62 185 GLN B O 1
ATOM 2941 N N . THR B 1 186 ? 20.75 -2.445 -6.801 1 88.69 186 THR B N 1
ATOM 2942 C CA . THR B 1 186 ? 21.75 -2.988 -5.887 1 88.69 186 THR B CA 1
ATOM 2943 C C . THR B 1 186 ? 22.297 -4.312 -6.41 1 88.69 186 THR B C 1
ATOM 2945 O O . THR B 1 186 ? 23.359 -4.766 -5.973 1 88.69 186 THR B O 1
ATOM 2948 N N . GLY B 1 187 ? 21.547 -4.941 -7.289 1 86.44 187 GLY B N 1
ATOM 2949 C CA . GLY B 1 187 ? 21.969 -6.207 -7.863 1 86.44 187 GLY B CA 1
ATOM 2950 C C . GLY B 1 187 ? 21.469 -7.41 -7.086 1 86.44 187 GLY B C 1
ATOM 2951 O O . GLY B 1 187 ? 20.938 -7.27 -5.984 1 86.44 187 GLY B O 1
ATOM 2952 N N . GLY B 1 188 ? 21.531 -8.602 -7.766 1 90 188 GLY B N 1
ATOM 2953 C CA . GLY B 1 188 ? 21.078 -9.828 -7.125 1 90 188 GLY B CA 1
ATOM 2954 C C . GLY B 1 188 ? 19.594 -10.078 -7.273 1 90 188 GLY B C 1
ATOM 2955 O O . GLY B 1 188 ? 18.891 -9.305 -7.926 1 90 188 GLY B O 1
ATOM 2956 N N . ALA B 1 189 ? 19.203 -11.164 -6.633 1 94.56 189 ALA B N 1
ATOM 2957 C CA . ALA B 1 189 ? 17.797 -11.516 -6.66 1 94.56 189 ALA B CA 1
ATOM 2958 C C . ALA B 1 189 ? 16.984 -10.609 -5.746 1 94.56 189 ALA B C 1
ATOM 2960 O O . ALA B 1 189 ? 17.422 -10.258 -4.652 1 94.56 189 ALA B O 1
ATOM 2961 N N . SER B 1 190 ? 15.883 -10.172 -6.266 1 96.25 190 SER B N 1
ATOM 2962 C CA . SER B 1 190 ? 14.969 -9.414 -5.414 1 96.25 190 SER B CA 1
ATOM 2963 C C . SER B 1 190 ? 14.406 -10.289 -4.297 1 96.25 190 SER B C 1
ATOM 2965 O O . SER B 1 190 ? 14.461 -11.523 -4.379 1 96.25 190 SER B O 1
ATOM 2967 N N . LEU B 1 191 ? 13.891 -9.609 -3.301 1 95.75 191 LEU B N 1
ATOM 2968 C CA . LEU B 1 191 ? 13.25 -10.336 -2.211 1 95.75 191 LEU B CA 1
ATOM 2969 C C . LEU B 1 191 ? 12.086 -11.18 -2.729 1 95.75 191 LEU B C 1
ATOM 2971 O O . LEU B 1 191 ? 11.891 -12.312 -2.279 1 95.75 191 LEU B O 1
ATOM 2975 N N . LEU B 1 192 ? 11.336 -10.648 -3.65 1 94.12 192 LEU B N 1
ATOM 2976 C CA . LEU B 1 192 ? 10.211 -11.383 -4.215 1 94.12 192 LEU B CA 1
ATOM 2977 C C . LEU B 1 192 ? 10.68 -12.664 -4.902 1 94.12 192 LEU B C 1
ATOM 2979 O O . LEU B 1 192 ? 10.062 -13.719 -4.746 1 94.12 192 LEU B O 1
ATOM 2983 N N . GLU B 1 193 ? 11.727 -12.562 -5.668 1 93.88 193 GLU B N 1
ATOM 2984 C CA . GLU B 1 193 ? 12.305 -13.734 -6.332 1 93.88 193 GLU B CA 1
ATOM 2985 C C . GLU B 1 193 ? 12.82 -14.75 -5.316 1 93.88 193 GLU B C 1
ATOM 2987 O O . GLU B 1 193 ? 12.648 -15.953 -5.492 1 93.88 193 GLU B O 1
ATOM 2992 N N . LEU B 1 194 ? 13.453 -14.227 -4.27 1 95.12 194 LEU B N 1
ATOM 2993 C CA . LEU B 1 194 ? 13.953 -15.117 -3.225 1 95.12 194 LEU B CA 1
ATOM 2994 C C . LEU B 1 194 ? 12.805 -15.812 -2.508 1 95.12 194 LEU B C 1
ATOM 2996 O O . LEU B 1 194 ? 12.875 -17.016 -2.238 1 95.12 194 LEU B O 1
ATOM 3000 N N . MET B 1 195 ? 11.773 -15.086 -2.225 1 92.69 195 MET B N 1
ATOM 3001 C CA . MET B 1 195 ? 10.602 -15.672 -1.574 1 92.69 195 MET B CA 1
ATOM 3002 C C . MET B 1 195 ? 9.977 -16.75 -2.449 1 92.69 195 MET B C 1
ATOM 3004 O O . MET B 1 195 ? 9.562 -17.797 -1.947 1 92.69 195 MET B O 1
ATOM 3008 N N . ALA B 1 196 ? 9.906 -16.469 -3.707 1 90.94 196 ALA B N 1
ATOM 3009 C CA . ALA B 1 196 ? 9.344 -17.438 -4.629 1 90.94 196 ALA B CA 1
ATOM 3010 C C . ALA B 1 196 ? 10.203 -18.703 -4.688 1 90.94 196 ALA B C 1
ATOM 3012 O O . ALA B 1 196 ? 9.688 -19.812 -4.676 1 90.94 196 ALA B O 1
ATOM 3013 N N . SER B 1 197 ? 11.539 -18.547 -4.77 1 92.44 197 SER B N 1
ATOM 3014 C CA . SER B 1 197 ? 12.461 -19.672 -4.891 1 92.44 197 SER B CA 1
ATOM 3015 C C . SER B 1 197 ? 12.43 -20.547 -3.646 1 92.44 197 SER B C 1
ATOM 3017 O O . SER B 1 197 ? 12.641 -21.766 -3.73 1 92.44 197 SER B O 1
ATOM 3019 N N . HIS B 1 198 ? 12.078 -19.953 -2.537 1 91.44 198 HIS B N 1
ATOM 3020 C CA . HIS B 1 198 ? 12.047 -20.703 -1.286 1 91.44 198 HIS B CA 1
ATOM 3021 C C . HIS B 1 198 ? 10.625 -21.141 -0.944 1 91.44 198 HIS B C 1
ATOM 3023 O O . HIS B 1 198 ? 10.406 -21.797 0.075 1 91.44 198 HIS B O 1
ATOM 3029 N N . GLY B 1 199 ? 9.742 -20.719 -1.798 1 90.06 199 GLY B N 1
ATOM 3030 C CA . GLY B 1 199 ? 8.352 -21.094 -1.562 1 90.06 199 GLY B CA 1
ATOM 3031 C C . GLY B 1 199 ? 8.039 -22.516 -1.946 1 90.06 199 GLY B C 1
ATOM 3032 O O . GLY B 1 199 ? 8.883 -23.219 -2.51 1 90.06 199 GLY B O 1
ATOM 3033 N N . ARG B 1 200 ? 6.812 -22.875 -1.682 1 91.69 200 ARG B N 1
ATOM 3034 C CA . ARG B 1 200 ? 6.352 -24.25 -1.845 1 91.69 200 ARG B CA 1
ATOM 3035 C C . ARG B 1 200 ? 6.496 -24.703 -3.293 1 91.69 200 ARG B C 1
ATOM 3037 O O . ARG B 1 200 ? 6.816 -25.859 -3.553 1 91.69 200 ARG B O 1
ATOM 3044 N N . TRP B 1 201 ? 6.297 -23.75 -4.145 1 89.81 201 TRP B N 1
ATOM 3045 C CA . TRP B 1 201 ? 6.234 -24.141 -5.551 1 89.81 201 TRP B CA 1
ATOM 3046 C C . TRP B 1 201 ? 7.598 -23.984 -6.215 1 89.81 201 TRP B C 1
ATOM 3048 O O . TRP B 1 201 ? 7.82 -24.516 -7.312 1 89.81 201 TRP B O 1
ATOM 3058 N N . GLY B 1 202 ? 8.508 -23.266 -5.578 1 85.31 202 GLY B N 1
ATOM 3059 C CA . GLY B 1 202 ? 9.742 -22.938 -6.266 1 85.31 202 GLY B CA 1
ATOM 3060 C C . GLY B 1 202 ? 9.531 -22.109 -7.516 1 85.31 202 GLY B C 1
ATOM 3061 O O . GLY B 1 202 ? 8.461 -21.531 -7.707 1 85.31 202 GLY B O 1
ATOM 3062 N N . GLU B 1 203 ? 10.68 -21.828 -8.203 1 78.44 203 GLU B N 1
ATOM 3063 C CA . GLU B 1 203 ? 10.625 -21.047 -9.445 1 78.44 203 GLU B CA 1
ATOM 3064 C C . GLU B 1 203 ? 10.461 -21.969 -10.656 1 78.44 203 GLU B C 1
ATOM 3066 O O . GLU B 1 203 ? 10.898 -23.109 -10.633 1 78.44 203 GLU B O 1
#

pLDDT: mean 71.71, std 24.84, range [24.72, 97.44]

Secondary structure (DSSP, 8-state):
-----HHHHHHHHHHHHHHHHHHHHHHHHHHHHHSSS--HHHHHHHHHHHHHHH--TT---SSS--TTSS-HHHHHHHHHHHHHHHTT--HHHHHHHHHHHHHTT-TTTGGGSHHHHHHHHHHHHHHTTTT-TTS-HHHHHHHHHHS---SHHHHHHHHHHHHHHH-GGGS-TTSHHHHHHHHHHH-S--HHHHHHHTSTT--/-----HHHHHHHHHHHHHHHHHHHHHHHHHHHHHSSS--HHHHHHHHHHHHHHH--TT---SSS--TTSS-HHHHHHHHHHHHHHHTT--HHHHHHHHHHHHHTT-TTTGGGS-HHHHHHHHHHHHHTTTT-TTS-HHHHHHHHHHS--SSHHHHHHHHHHHHHHH-GGGS-TTSHHHHHHHHHHH-S--HHHHHHHTSTT--

Foldseek 3Di:
DPPCPPVVVQVLLLVLLLLVLVLLLVLLVVVPVVPPPPDVLSVLSNVLSNVRSPDDVPPPDDPPDPQQLAAPLQVSLVSSLVVCVVVPHDPVSSVLSSLLSNCLQVPPVQCVPDDSNVSSNVSSCVSLQHPVVVQDPVNVVVSCVVPPCVLVQVSNLVSLLVSCVVPVNNQDPPGPSVVSVVDVVVDDDDPSSVSSCPHPVHD/DDPCPPVPVQVLLLVLLQLVLVLLLVLLVVVPVVPPPPDVLSVLSSVLSNVRSPDRVPPPDDPDDPQQLAAPLQVSLVSSLVVCVVVPDDPVSSVLSSLLSNCLQVPPVQCVPDDSNVSSNVSSCVSLQHPVVVQDPVNVVVSCVVPPCVLSQVSNLVSLLVSCVVPVNNQDPPGPSVVSVVDVVVDDDDPSSVSSCPHPVHD

Solvent-accessible surface area (backbone atoms only — not comparable to full-atom values): 21432 Å² total; per-residue (Å²): 132,84,78,78,70,70,58,59,59,52,48,50,51,38,46,45,46,23,44,55,20,40,49,46,16,48,21,43,46,49,55,38,69,72,42,81,80,63,52,69,66,52,54,47,50,25,48,34,22,49,55,52,29,67,61,62,82,76,74,77,73,70,86,59,74,69,91,49,60,48,26,68,41,44,48,52,13,49,52,36,30,53,53,37,48,74,70,64,53,54,69,67,59,32,50,50,52,24,49,18,45,45,28,44,71,38,71,74,52,23,66,70,60,49,69,63,14,28,49,48,28,50,23,54,33,34,75,42,29,41,90,36,80,84,57,49,70,68,56,50,52,53,48,41,68,76,52,67,61,77,44,45,47,59,50,51,50,51,51,45,32,53,50,21,67,77,21,60,77,18,20,42,79,47,28,53,43,22,45,50,39,52,36,56,73,74,49,75,76,41,69,66,38,49,49,23,51,72,25,77,68,37,96,131,83,79,79,70,70,58,59,61,53,50,51,50,38,47,44,43,27,44,57,19,42,48,46,16,47,23,47,45,50,56,37,70,71,43,82,78,65,51,67,67,50,54,47,51,25,46,32,26,49,53,54,28,66,60,61,82,75,73,77,70,70,83,61,75,71,88,50,60,50,28,68,41,45,48,52,13,50,51,33,30,52,54,38,48,74,71,65,51,53,68,66,58,32,50,51,51,24,47,18,45,43,28,44,72,40,70,73,51,22,66,70,61,47,68,62,14,28,49,48,28,48,25,55,34,35,75,41,28,41,91,36,80,85,57,49,70,69,56,50,50,54,48,39,67,77,50,64,62,78,44,45,48,58,47,48,51,52,51,43,33,53,50,20,66,76,20,59,75,18,20,42,78,48,29,54,44,22,45,50,41,51,36,56,74,74,49,76,77,41,69,66,39,49,50,22,53,71,24,79,68,40,97

Sequence (406 aa):
MPYHRRNRNTARTKRFEDAGLAQHVGCCDRLDAGRGDLDPHRVTLSRAAKGQAGRTPAQGGNGFSKPEKARFEVEGADLAAALLTEHGCDRATVDGVWEAIALHTSGGIAERRGALCYLVRSGVGADFGRNADFIDEQIATAIHRRYPRLAMASTLVAAIVAHARRNPEAAPPYSMPGELLREQQTGGASLLELMASHGRWGEMPYHRRNRNTARTKRFEDAGLAQHVGCCDRLDAGRGDLDPHRVTLSRAAKGQAGRTPAQGGNGFSKPEKARFEVEGADLAAALLTEHGCDRATVDGVWEAIALHTSGGIAERRGALCYLVRSGVGADFGRNADFIDEQIATAIHRRYPRLAMASTLVAAIVAHARRNPEAAPPYSMPGELLREQQTGGASLLELMASHGRWGE

Organism: NCBI:txid722731